Protein AF-A0A7X5L8H4-F1 (afdb_monomer_lite)

pLDDT: mean 72.56, std 26.07, range [23.44, 98.56]

Foldseek 3Di:
DDDDDDDDDDDDDDDPDDDDDDDDPVPDDDPPDPPDDDKPWAKPPFDAPAEAAQQDADWTFIKTFIPFFWQKKKKFKAAPVLPHTPFIDMDGPRHRMDTRGVDPGRVRPGPNNDDWHKIWIWMWIAGPVRDIDTHGTHIYTHDYPDPDDWPKAKAWPPDAAAAEALAQKGKTKMKMAIPFAWAWKWKWKAAPVQPHTDDIDIFGWDDDPRMTMGIDTDGHDDWAKMKIWMWIAGPVRDIDTHDMHIYTYDNDAKDWAPWDWDDDPNKIKTKIFIDDDHFGWDFKKKWKAFPVGDIDIFGWDDDPRMTMTIDDDPPPHDQWGWMKMKMWIAGSNGHIDIDIDGRDTHDDPPPDDDDDDDDQADKDKDFDDDDDDDDDPDDDDDDDPPGGFIWTWHRHDPPDPDTDTDTDDPDPDDDDPDKDKDKDWDDPDDFDWDFDDDDDDDDTDTDGDDDDIDTDIDTDDDDDD

Secondary structure (DSSP, 8-state):
-------PPPP-------PPP---GGG--------PPPP--EEES-----EEETT-------EEEEEEEEEEEEEEEE-TTS-SEEEEEEE---EEEEE-TTSHHHHH--GGGPPSEEEEEEEEEEETTS-EEEEEEEEEEEEPPPPPPP--EEEEEESPTTEEESSSEEEEEEEEE-SSPEEEEEEEEE-TTS-SEEEEEEEEPEEETTEEEEEEEEE--SSEEEEEEEEEEETTS-EEEEEEEEEEE--PPPEEEEEEEEEETTEEEEEEEEE-SSS-EEEEEEEEEETT--EEEEE-EEETTEEEEEE---BTB-SSEEEEEEEEEEETT--EEEEEEEEEEE----SS-------TT-EEEEEE----PPP-TTS-------S-EEEEEE--STT----EEEE--SSS-----SPPPEEEEE--S-PPPEE----SSS---EEPPPPPPEEEEE-------

Sequence (465 aa):
MPTGSASVIPPLAYHSGSVTYTFDKSKVTVGTGSSGAASALQIKGQSSPGNLNVGSRWTCKGTISSNYTITHVGGYILQSDNSTIVQSKTVNPNATSYSLENGVIDRALLFNTLPAGTYYYKITAHDASGKRLTLIDDKFTVTAPVPNPCNFSGQITAPADWAAFQTSTVKITATATDSYAINNFIIKLYNSDGITLLKTETAAANKSGDAYLCNYDLNLSEQKTYTVAVSAICANGREHFIDSRHFMYDATPPVISNLNVYEEGGDFYCTANVSDSVTGVVNAAMVIRDEGGIEKNFDCKIVSDTVMCIWSDINGLWTSGKYVITLYVQDKAGNIGYAALQDIVLSEVSSSPKRVDIVVGEEKEVNITINTLFKTEGKNQTQKTDKGMKAIIKGTQPGCNKFSFEWTAKNNAFATDHNYDIYVYTVPQSPKITKLFDKMEGYDVITYEPVEAVKNLVSMGKNLC

Structure (mmCIF, N/CA/C/O backbone):
data_AF-A0A7X5L8H4-F1
#
_entry.id   AF-A0A7X5L8H4-F1
#
loop_
_atom_site.group_PDB
_atom_site.id
_atom_site.type_symbol
_atom_site.label_atom_id
_atom_site.label_alt_id
_atom_site.label_comp_id
_atom_site.label_asym_id
_atom_site.label_entity_id
_atom_site.label_seq_id
_atom_site.pdbx_PDB_ins_code
_atom_site.Cartn_x
_atom_site.Cartn_y
_atom_site.Cartn_z
_atom_site.occupancy
_atom_site.B_iso_or_equiv
_atom_site.auth_seq_id
_atom_site.auth_comp_id
_atom_site.auth_asym_id
_atom_site.auth_atom_id
_atom_site.pdbx_PDB_model_num
ATOM 1 N N . MET A 1 1 ? 113.885 -10.670 -45.457 1.00 45.53 1 MET A N 1
ATOM 2 C CA . MET A 1 1 ? 114.348 -9.413 -44.813 1.00 45.53 1 MET A CA 1
ATOM 3 C C . MET A 1 1 ? 114.584 -8.400 -45.929 1.00 45.53 1 MET A C 1
ATOM 5 O O . MET A 1 1 ? 115.045 -8.890 -46.956 1.00 45.53 1 MET A O 1
ATOM 9 N N . PRO A 1 2 ? 114.291 -7.083 -45.822 1.00 39.91 2 PRO A N 1
ATOM 10 C CA . PRO A 1 2 ? 114.159 -6.210 -44.630 1.00 39.91 2 PRO A CA 1
ATOM 11 C C . PRO A 1 2 ? 112.743 -5.570 -44.498 1.00 39.91 2 PRO A C 1
ATOM 13 O O . PRO A 1 2 ? 112.005 -5.526 -45.471 1.00 39.91 2 PRO A O 1
ATOM 16 N N . THR A 1 3 ? 112.184 -5.320 -43.304 1.00 40.38 3 THR A N 1
ATOM 17 C CA . THR A 1 3 ? 112.300 -4.142 -42.398 1.00 40.38 3 THR A CA 1
ATOM 18 C C . THR A 1 3 ? 111.867 -2.792 -42.985 1.00 40.38 3 THR A C 1
ATOM 20 O O . THR A 1 3 ? 112.508 -2.309 -43.912 1.00 40.38 3 THR A O 1
ATOM 23 N N . GLY A 1 4 ? 110.901 -2.117 -42.342 1.00 31.52 4 GLY A N 1
ATOM 24 C CA . GLY A 1 4 ? 110.845 -0.649 -42.383 1.00 31.52 4 GLY A CA 1
ATOM 25 C C . GLY A 1 4 ? 109.477 0.017 -42.220 1.00 31.52 4 GLY A C 1
ATOM 26 O O . GLY A 1 4 ? 108.805 0.272 -43.207 1.00 31.52 4 GLY A O 1
ATOM 27 N N . SER A 1 5 ? 109.189 0.414 -40.977 1.00 35.69 5 SER A N 1
ATOM 28 C CA . SER A 1 5 ? 108.608 1.718 -40.604 1.00 35.69 5 SER A CA 1
ATOM 29 C C . SER A 1 5 ? 107.097 1.950 -40.741 1.00 35.69 5 SER A C 1
ATOM 31 O O . SER A 1 5 ? 106.566 2.286 -41.796 1.00 35.69 5 SER A O 1
ATOM 33 N N . ALA A 1 6 ? 106.428 1.906 -39.585 1.00 42.59 6 ALA A N 1
ATOM 34 C CA . ALA A 1 6 ? 105.169 2.596 -39.344 1.00 42.59 6 ALA A CA 1
ATOM 35 C C . ALA A 1 6 ? 105.368 4.116 -39.477 1.00 42.59 6 ALA A C 1
ATOM 37 O O . ALA A 1 6 ? 106.278 4.668 -38.858 1.00 42.59 6 ALA A O 1
ATOM 38 N N . SER A 1 7 ? 104.496 4.783 -40.238 1.00 36.75 7 SER A N 1
ATOM 39 C CA . SER A 1 7 ? 104.393 6.243 -40.244 1.00 36.75 7 SER A CA 1
ATOM 40 C C . SER A 1 7 ? 102.998 6.668 -39.806 1.00 36.75 7 SER A C 1
ATOM 42 O O . SER A 1 7 ? 101.981 6.309 -40.395 1.00 36.75 7 SER A O 1
ATOM 44 N N . VAL A 1 8 ? 103.017 7.405 -38.705 1.00 39.06 8 VAL A N 1
ATOM 45 C CA . VAL A 1 8 ? 101.926 8.021 -37.960 1.00 39.06 8 VAL A CA 1
ATOM 46 C C . VAL A 1 8 ? 101.127 8.975 -38.856 1.00 39.06 8 VAL A C 1
ATOM 48 O O . VAL A 1 8 ? 101.707 9.776 -39.586 1.00 39.06 8 VAL A O 1
ATOM 51 N N . ILE A 1 9 ? 99.796 8.909 -38.777 1.00 41.97 9 ILE A N 1
ATOM 52 C CA . ILE A 1 9 ? 98.885 9.895 -39.373 1.00 41.97 9 ILE A CA 1
ATOM 53 C C . ILE A 1 9 ? 99.031 11.213 -38.586 1.00 41.97 9 ILE A C 1
ATOM 55 O O . ILE A 1 9 ? 98.788 11.201 -37.377 1.00 41.97 9 ILE A O 1
ATOM 59 N N . PRO A 1 10 ? 99.403 12.349 -39.207 1.00 43.97 10 PRO A N 1
ATOM 60 C CA . PRO A 1 10 ? 99.327 13.645 -38.541 1.00 43.97 10 PRO A CA 1
ATOM 61 C C . PRO A 1 10 ? 97.860 14.106 -38.430 1.00 43.97 10 PRO A C 1
ATOM 63 O O . PRO A 1 10 ? 97.048 13.790 -39.304 1.00 43.97 10 PRO A O 1
ATOM 66 N N . PRO A 1 11 ? 97.488 14.866 -37.384 1.00 41.41 11 PRO A N 1
ATOM 67 C CA . PRO A 1 11 ? 96.122 15.345 -37.220 1.00 41.41 11 PRO A CA 1
ATOM 68 C C . PRO A 1 11 ? 95.817 16.402 -38.290 1.00 41.41 11 PRO A C 1
ATOM 70 O O . PRO A 1 11 ? 96.501 17.423 -38.381 1.00 41.41 11 PRO A O 1
ATOM 73 N N . LEU A 1 12 ? 94.787 16.169 -39.107 1.00 38.75 12 LEU A N 1
ATOM 74 C CA . LEU A 1 12 ? 94.297 17.174 -40.049 1.00 38.75 12 LEU A CA 1
ATOM 75 C C . LEU A 1 12 ? 93.581 18.284 -39.275 1.00 38.75 12 LEU A C 1
ATOM 77 O O . LEU A 1 12 ? 92.508 18.092 -38.705 1.00 38.75 12 LEU A O 1
ATOM 81 N N . ALA A 1 13 ? 94.228 19.447 -39.262 1.00 43.62 13 ALA A N 1
ATOM 82 C CA . ALA A 1 13 ? 93.718 20.697 -38.734 1.00 43.62 13 ALA A CA 1
ATOM 83 C C . ALA A 1 13 ? 92.408 21.097 -39.428 1.00 43.62 13 ALA A C 1
ATOM 85 O O . ALA A 1 13 ? 92.329 21.169 -40.658 1.00 43.62 13 ALA A O 1
ATOM 86 N N . TYR A 1 14 ? 91.398 21.406 -38.617 1.00 37.22 14 TYR A N 1
ATOM 87 C CA . TYR A 1 14 ? 90.122 21.967 -39.045 1.00 37.22 14 TYR A CA 1
ATOM 88 C C . TYR A 1 14 ? 90.365 23.299 -39.775 1.00 37.22 14 TYR A C 1
ATOM 90 O O . TYR A 1 14 ? 90.720 24.296 -39.151 1.00 37.22 14 TYR A O 1
ATOM 98 N N . HIS A 1 15 ? 90.179 23.321 -41.095 1.00 45.06 15 HIS A N 1
ATOM 99 C CA . HIS A 1 15 ? 90.071 24.557 -41.866 1.00 45.06 15 HIS A CA 1
ATOM 100 C C . HIS A 1 15 ? 88.593 24.783 -42.182 1.00 45.06 15 HIS A C 1
ATOM 102 O O . HIS A 1 15 ? 88.003 24.077 -42.999 1.00 45.06 15 HIS A O 1
ATOM 108 N N . SER A 1 16 ? 87.981 25.766 -41.522 1.00 48.59 16 SER A N 1
ATOM 109 C CA . SER A 1 16 ? 86.647 26.256 -41.863 1.00 48.59 16 SER A CA 1
ATOM 110 C C . SER A 1 16 ? 86.729 27.111 -43.131 1.00 48.59 16 SER A C 1
ATOM 112 O O . SER A 1 16 ? 86.890 28.329 -43.068 1.00 48.59 16 SER A O 1
ATOM 114 N N . GLY A 1 17 ? 86.652 26.467 -44.292 1.00 45.56 17 GLY A N 1
ATOM 115 C CA . GLY A 1 17 ? 86.454 27.123 -45.582 1.00 45.56 17 GLY A CA 1
ATOM 116 C C . GLY A 1 17 ? 85.122 26.685 -46.182 1.00 45.56 17 GLY A C 1
ATOM 117 O O . GLY A 1 17 ? 84.910 25.498 -46.410 1.00 45.56 17 GLY A O 1
ATOM 118 N N . SER A 1 18 ? 84.212 27.629 -46.421 1.00 40.19 18 SER A N 1
ATOM 119 C CA . SER A 1 18 ? 82.953 27.370 -47.126 1.00 40.19 18 SER A CA 1
ATOM 120 C C . SER A 1 18 ? 83.240 27.082 -48.604 1.00 40.19 18 SER A C 1
ATOM 122 O O . SER A 1 18 ? 83.703 27.963 -49.328 1.00 40.19 18 SER A O 1
ATOM 124 N N . VAL A 1 19 ? 82.980 25.855 -49.062 1.00 46.59 19 VAL A N 1
ATOM 125 C CA . VAL A 1 19 ? 82.976 25.508 -50.490 1.00 46.59 19 VAL A CA 1
ATOM 126 C C . VAL A 1 19 ? 81.581 25.797 -51.035 1.00 46.59 19 VAL A C 1
ATOM 128 O O . VAL A 1 19 ? 80.604 25.176 -50.621 1.00 46.59 19 VAL A O 1
ATOM 131 N N . THR A 1 20 ? 81.477 26.743 -51.969 1.00 46.44 20 THR A N 1
ATOM 132 C CA . THR A 1 20 ? 80.219 27.031 -52.672 1.00 46.44 20 THR A CA 1
ATOM 133 C C . THR A 1 20 ? 80.146 26.177 -53.935 1.00 46.44 20 THR A C 1
ATOM 135 O O . THR A 1 20 ? 80.975 26.327 -54.829 1.00 46.44 20 THR A O 1
ATOM 138 N N . TYR A 1 21 ? 79.153 25.289 -54.024 1.00 49.22 21 TYR A N 1
ATOM 139 C CA . TYR A 1 21 ? 78.812 24.586 -55.262 1.00 49.22 21 TYR A CA 1
ATOM 140 C C . TYR A 1 21 ? 77.789 25.416 -56.042 1.00 49.22 21 TYR A C 1
ATOM 142 O O . TYR A 1 21 ? 76.665 25.614 -55.580 1.00 49.22 21 TYR A O 1
ATOM 150 N N . THR A 1 22 ? 78.152 25.893 -57.231 1.00 51.47 22 THR A N 1
ATOM 151 C CA . THR A 1 22 ? 77.214 26.595 -58.116 1.00 51.47 22 THR A CA 1
ATOM 152 C C . THR A 1 22 ? 76.459 25.571 -58.962 1.00 51.47 22 THR A C 1
ATOM 154 O O . THR A 1 22 ? 77.054 24.856 -59.765 1.00 51.47 22 THR A O 1
ATOM 157 N N . PHE A 1 23 ? 75.142 25.481 -58.774 1.00 55.62 23 PHE A N 1
ATOM 158 C CA . PHE A 1 23 ? 74.276 24.571 -59.524 1.00 55.62 23 PHE A CA 1
ATOM 159 C C . PHE A 1 23 ? 73.884 25.212 -60.865 1.00 55.62 23 PHE A C 1
ATOM 161 O O . PHE A 1 23 ? 73.157 26.207 -60.891 1.00 55.62 23 PHE A O 1
ATOM 168 N N . ASP A 1 24 ? 74.353 24.657 -61.983 1.00 66.44 24 ASP A N 1
ATOM 169 C CA . ASP A 1 24 ? 73.943 25.101 -63.318 1.00 66.44 24 ASP A CA 1
ATOM 170 C C . ASP A 1 24 ? 72.567 24.512 -63.669 1.00 66.44 24 ASP A C 1
ATOM 172 O O . ASP A 1 24 ? 72.444 23.381 -64.149 1.00 66.44 24 ASP A O 1
ATOM 176 N N . LYS A 1 25 ? 71.507 25.292 -63.423 1.00 58.47 25 LYS A N 1
ATOM 177 C CA . LYS A 1 25 ? 70.121 24.923 -63.760 1.00 58.47 25 LYS A CA 1
ATOM 178 C C . LYS A 1 25 ? 69.912 24.633 -65.252 1.00 58.47 25 LYS A C 1
ATOM 180 O O . LYS A 1 25 ? 68.946 23.951 -65.576 1.00 58.47 25 LYS A O 1
ATOM 185 N N . SER A 1 26 ? 70.784 25.109 -66.148 1.00 54.47 26 SER A N 1
ATOM 186 C CA . SER A 1 26 ? 70.629 24.912 -67.597 1.00 54.47 26 SER A CA 1
ATOM 187 C C . SER A 1 26 ? 71.014 23.506 -68.077 1.00 54.47 26 SER A C 1
ATOM 189 O O . SER A 1 26 ? 70.696 23.136 -69.204 1.00 54.47 26 SER A O 1
ATOM 191 N N . LYS A 1 27 ? 71.644 22.695 -67.214 1.00 56.78 27 LYS A N 1
ATOM 192 C CA . LYS A 1 27 ? 72.066 21.315 -67.522 1.00 56.78 27 LYS A CA 1
ATOM 193 C C . LYS A 1 27 ? 71.201 20.236 -66.871 1.00 56.78 27 LYS A C 1
ATOM 195 O O . LYS A 1 27 ? 71.480 19.049 -67.023 1.00 56.78 27 LYS A O 1
ATOM 200 N N . VAL A 1 28 ? 70.133 20.625 -66.176 1.00 61.38 28 VAL A N 1
ATOM 201 C CA . VAL A 1 28 ? 69.174 19.683 -65.595 1.00 61.38 28 VAL A CA 1
ATOM 202 C C . VAL A 1 28 ? 68.072 19.411 -66.611 1.00 61.38 28 VAL A C 1
ATOM 204 O O . VAL A 1 28 ? 67.140 20.196 -66.758 1.00 61.38 28 VAL A O 1
ATOM 207 N N . THR A 1 29 ? 68.151 18.272 -67.295 1.00 52.47 29 THR A N 1
ATOM 208 C CA . THR A 1 29 ? 66.990 17.726 -68.009 1.00 52.47 29 THR A CA 1
ATOM 209 C C . THR A 1 29 ? 66.248 16.802 -67.049 1.00 52.47 29 THR A C 1
ATOM 211 O O . THR A 1 29 ? 66.656 15.663 -66.837 1.00 52.47 29 THR A O 1
ATOM 214 N N . VAL A 1 30 ? 65.173 17.296 -66.429 1.00 62.00 30 VAL A N 1
ATOM 215 C CA . VAL A 1 30 ? 64.204 16.423 -65.753 1.00 62.00 30 VAL A CA 1
ATOM 216 C C . VAL A 1 30 ? 63.349 15.814 -66.855 1.00 62.00 30 VAL A C 1
ATOM 218 O O . VAL A 1 30 ? 62.618 16.537 -67.529 1.00 62.00 30 VAL A O 1
ATOM 221 N N . GLY A 1 31 ? 63.460 14.504 -67.079 1.00 49.16 31 GLY A N 1
ATOM 222 C CA . GLY A 1 31 ? 62.537 13.807 -67.967 1.00 49.16 31 GLY A CA 1
ATOM 223 C C . GLY A 1 31 ? 61.113 14.022 -67.461 1.00 49.16 31 GLY A C 1
ATOM 224 O O . GLY A 1 31 ? 60.757 13.528 -66.391 1.00 49.16 31 GLY A O 1
ATOM 225 N N . THR A 1 32 ? 60.304 14.784 -68.193 1.00 46.50 32 THR A N 1
ATOM 226 C CA . THR A 1 32 ? 58.870 14.898 -67.937 1.00 46.50 32 THR A CA 1
ATOM 227 C C . THR A 1 32 ? 58.229 13.573 -68.326 1.00 46.50 32 THR A C 1
ATOM 229 O O . THR A 1 32 ? 57.808 13.358 -69.461 1.00 46.50 32 THR A O 1
ATOM 232 N N . GLY A 1 33 ? 58.196 12.641 -67.370 1.00 49.50 33 GLY A N 1
ATOM 233 C CA . GLY A 1 33 ? 57.325 11.477 -67.451 1.00 49.50 33 GLY A CA 1
ATOM 234 C C . GLY A 1 33 ? 55.915 11.953 -67.796 1.00 49.50 33 GLY A C 1
ATOM 235 O O . GLY A 1 33 ? 55.444 12.938 -67.228 1.00 49.50 33 GLY A O 1
ATOM 236 N N . SER A 1 34 ? 55.303 11.299 -68.786 1.00 44.06 34 SER A N 1
ATOM 237 C CA . SER A 1 34 ? 53.957 11.573 -69.294 1.00 44.06 34 SER A CA 1
ATOM 238 C C . SER A 1 34 ? 53.021 12.033 -68.171 1.00 44.06 34 SER A C 1
ATOM 240 O O . SER A 1 34 ? 52.762 11.288 -67.226 1.00 44.06 34 SER A O 1
ATOM 242 N N . SER A 1 35 ? 52.556 13.283 -68.250 1.00 49.75 35 SER A N 1
ATOM 243 C CA . SER A 1 35 ? 51.547 13.821 -67.340 1.00 49.75 35 SER A CA 1
ATOM 244 C C . SER A 1 35 ? 50.255 13.035 -67.555 1.00 49.75 35 SER A C 1
ATOM 246 O O . SER A 1 35 ? 49.458 13.386 -68.425 1.00 49.75 35 SER A O 1
ATOM 248 N N . GLY A 1 36 ? 50.044 11.970 -66.780 1.00 61.66 36 GLY A N 1
ATOM 249 C CA . GLY A 1 36 ? 48.744 11.312 -66.697 1.00 61.66 36 GLY A CA 1
ATOM 250 C C . GLY A 1 36 ? 47.652 12.343 -66.397 1.00 61.66 36 GLY A C 1
ATOM 251 O O . GLY A 1 36 ? 47.900 13.344 -65.719 1.00 61.66 36 GLY A O 1
ATOM 252 N N . ALA A 1 37 ? 46.446 12.136 -66.931 1.00 77.12 37 ALA A N 1
ATOM 253 C CA . ALA A 1 37 ? 45.310 13.018 -66.660 1.00 77.12 37 ALA A CA 1
ATOM 254 C C . ALA A 1 37 ? 45.096 13.176 -65.142 1.00 77.12 37 ALA A C 1
ATOM 256 O O . ALA A 1 37 ? 45.339 12.239 -64.384 1.00 77.12 37 ALA A O 1
ATOM 257 N N . ALA A 1 38 ? 44.623 14.331 -64.671 1.00 86.69 38 ALA A N 1
ATOM 258 C CA . ALA A 1 38 ? 44.297 14.488 -63.253 1.00 86.69 38 ALA A CA 1
ATOM 259 C C . ALA A 1 38 ? 43.247 13.442 -62.813 1.00 86.69 38 ALA A C 1
ATOM 261 O O . ALA A 1 38 ? 42.346 13.098 -63.584 1.00 86.69 38 ALA A O 1
ATOM 262 N N . SER A 1 39 ? 43.370 12.921 -61.588 1.00 94.88 39 SER A N 1
ATOM 263 C CA . SER A 1 39 ? 42.389 11.976 -61.036 1.00 94.88 39 SER A CA 1
ATOM 264 C C . SER A 1 39 ? 41.021 12.643 -60.861 1.00 94.88 39 SER A C 1
ATOM 266 O O . SER A 1 39 ? 40.916 13.749 -60.331 1.00 94.88 39 SER A O 1
ATOM 268 N N . ALA A 1 40 ? 39.977 11.933 -61.281 1.00 96.19 40 ALA A N 1
ATOM 269 C CA . ALA A 1 40 ? 38.570 12.294 -61.150 1.00 96.19 40 ALA A CA 1
ATOM 270 C C . ALA A 1 40 ? 37.858 11.483 -60.046 1.00 96.19 40 ALA A C 1
ATOM 272 O O . ALA A 1 40 ? 36.639 11.293 -60.113 1.00 96.19 40 ALA A O 1
ATOM 273 N N . LEU A 1 41 ? 38.614 10.973 -59.061 1.00 97.81 41 LEU A N 1
ATOM 274 C CA . LEU A 1 41 ? 38.088 10.202 -57.932 1.00 97.81 41 LEU A CA 1
ATOM 275 C C . LEU A 1 41 ? 37.040 11.006 -57.151 1.00 97.81 41 LEU A C 1
ATOM 277 O O . LEU A 1 41 ? 37.332 12.072 -56.611 1.00 97.81 41 LEU A O 1
ATOM 281 N N . GLN A 1 42 ? 35.822 10.478 -57.079 1.00 97.88 42 GLN A N 1
ATOM 282 C CA . GLN A 1 42 ? 34.672 11.126 -56.446 1.00 97.88 42 GLN A CA 1
ATOM 283 C C . GLN A 1 42 ? 33.637 10.093 -55.983 1.00 97.88 42 GLN A C 1
ATOM 285 O O . GLN A 1 42 ? 33.713 8.923 -56.360 1.00 97.88 42 GLN A O 1
ATOM 290 N N . ILE A 1 43 ? 32.634 10.543 -55.225 1.00 98.12 43 ILE A N 1
ATOM 291 C CA . ILE A 1 43 ? 31.432 9.774 -54.881 1.00 98.12 43 ILE A CA 1
ATOM 292 C C . ILE A 1 43 ? 30.174 10.520 -55.339 1.00 98.12 43 ILE A C 1
ATOM 294 O O . ILE A 1 43 ? 30.131 11.749 -55.292 1.00 98.12 43 ILE A O 1
ATOM 298 N N . LYS A 1 44 ? 29.156 9.782 -55.793 1.00 97.94 44 LYS A N 1
ATOM 299 C CA . LYS A 1 44 ? 27.825 10.320 -56.118 1.00 97.94 44 LYS A CA 1
ATOM 300 C C . LYS A 1 44 ? 26.717 9.444 -55.542 1.00 97.94 44 LYS A C 1
ATOM 302 O O . LYS A 1 44 ? 26.885 8.232 -55.424 1.00 97.94 44 LYS A O 1
ATOM 307 N N . GLY A 1 45 ? 25.567 10.049 -55.241 1.00 96.56 45 GLY A N 1
ATOM 308 C CA . GLY A 1 45 ? 24.382 9.339 -54.740 1.00 96.56 45 GLY A CA 1
ATOM 309 C C . GLY A 1 45 ? 24.507 8.854 -53.293 1.00 96.56 45 GLY A C 1
ATOM 310 O O . GLY A 1 45 ? 23.796 7.936 -52.893 1.00 96.56 45 GLY A O 1
ATOM 311 N N . GLN A 1 46 ? 25.437 9.423 -52.526 1.00 96.38 46 GLN A N 1
ATOM 312 C CA . GLN A 1 46 ? 25.620 9.103 -51.117 1.00 96.38 46 GLN A CA 1
ATOM 313 C C . GLN A 1 46 ? 24.479 9.640 -50.246 1.00 96.38 46 GLN A C 1
ATOM 315 O O . GLN A 1 46 ? 23.882 10.672 -50.551 1.00 96.38 46 GLN A O 1
ATOM 320 N N . SER A 1 47 ? 24.209 8.948 -49.142 1.00 93.06 47 SER A N 1
ATOM 321 C CA . SER A 1 47 ? 23.260 9.370 -48.109 1.00 93.06 47 SER A CA 1
ATOM 322 C C . SER A 1 47 ? 23.929 9.423 -46.743 1.00 93.06 47 SER A C 1
ATOM 324 O O . SER A 1 47 ? 24.897 8.702 -46.503 1.00 93.06 47 SER A O 1
ATOM 326 N N . SER A 1 48 ? 23.355 10.218 -45.841 1.00 93.81 48 SER A N 1
ATOM 327 C CA . SER A 1 48 ? 23.805 10.342 -44.454 1.00 93.81 48 SER A CA 1
ATOM 328 C C . SER A 1 48 ? 22.935 9.511 -43.498 1.00 93.81 48 SER A C 1
ATOM 330 O O . SER A 1 48 ? 21.724 9.423 -43.736 1.00 93.81 48 SER A O 1
ATOM 332 N N . PRO A 1 49 ? 23.489 8.922 -42.419 1.00 95.25 49 PRO A N 1
ATOM 333 C CA . PRO A 1 49 ? 22.694 8.184 -41.435 1.00 95.25 49 PRO A CA 1
ATOM 334 C C . PRO A 1 49 ? 21.735 9.057 -40.612 1.00 95.25 49 PRO A C 1
ATOM 336 O O . PRO A 1 49 ? 20.680 8.578 -40.203 1.00 95.25 49 PRO A O 1
ATOM 339 N N . GLY A 1 50 ? 22.064 10.333 -40.381 1.00 94.38 50 GLY A N 1
ATOM 340 C CA . GLY A 1 50 ? 21.216 11.261 -39.625 1.00 94.38 50 GLY A CA 1
ATOM 341 C C . GLY A 1 50 ? 21.004 10.840 -38.164 1.00 94.38 50 GLY A C 1
ATOM 342 O O . GLY A 1 50 ? 21.960 10.730 -37.396 1.00 94.38 50 GLY A O 1
ATOM 343 N N . ASN A 1 51 ? 19.747 10.623 -37.775 1.00 95.00 51 ASN A N 1
ATOM 344 C CA . ASN A 1 51 ? 19.379 10.180 -36.430 1.00 95.00 51 ASN A CA 1
ATOM 345 C C . ASN A 1 51 ? 18.786 8.773 -36.508 1.00 95.00 51 ASN A C 1
ATOM 347 O O . ASN A 1 51 ? 17.774 8.557 -37.175 1.00 95.00 51 ASN A O 1
ATOM 351 N N . LEU A 1 52 ? 19.409 7.829 -35.811 1.00 95.81 52 LEU A N 1
ATOM 352 C CA . LEU A 1 52 ? 18.992 6.433 -35.738 1.00 95.81 52 LEU A CA 1
ATOM 353 C C . LEU A 1 52 ? 18.526 6.106 -34.321 1.00 95.81 52 LEU A C 1
ATOM 355 O O . LEU A 1 52 ? 19.097 6.594 -33.355 1.00 95.81 52 LEU A O 1
ATOM 359 N N . ASN A 1 53 ? 17.545 5.220 -34.170 1.00 92.94 53 ASN A N 1
ATOM 360 C CA . ASN A 1 53 ? 17.262 4.619 -32.864 1.00 92.94 53 ASN A CA 1
ATOM 361 C C . ASN A 1 53 ? 18.181 3.412 -32.642 1.00 92.94 53 ASN A C 1
ATOM 363 O O . ASN A 1 53 ? 18.512 2.718 -33.609 1.00 92.94 53 ASN A O 1
ATOM 367 N N . VAL A 1 54 ? 18.550 3.116 -31.391 1.00 92.81 54 VAL A N 1
ATOM 368 C CA . VAL A 1 54 ? 19.265 1.868 -31.046 1.00 92.81 54 VAL A CA 1
ATOM 369 C C . VAL A 1 54 ? 18.564 0.667 -31.698 1.00 92.81 54 VAL A C 1
ATOM 371 O O . VAL A 1 54 ? 17.341 0.549 -31.644 1.00 92.81 54 VAL A O 1
ATOM 374 N N . GLY A 1 55 ? 19.333 -0.212 -32.346 1.00 92.00 55 GLY A N 1
ATOM 375 C CA . GLY A 1 55 ? 18.798 -1.370 -33.072 1.00 92.00 55 GLY A CA 1
ATOM 376 C C . GLY A 1 55 ? 18.395 -1.106 -34.529 1.00 92.00 55 GLY A C 1
ATOM 377 O O . GLY A 1 55 ? 18.107 -2.057 -35.256 1.00 92.00 55 GLY A O 1
ATOM 378 N N . SER A 1 56 ? 18.402 0.147 -34.995 1.00 93.94 56 SER A N 1
ATOM 379 C CA . SER A 1 56 ? 18.032 0.480 -36.379 1.00 93.94 56 SER A CA 1
ATOM 380 C C . SER A 1 56 ? 19.111 0.057 -37.372 1.00 93.94 56 SER A C 1
ATOM 382 O O . SER A 1 56 ? 20.297 0.310 -37.171 1.00 93.94 56 SER A O 1
ATOM 384 N N . ARG A 1 57 ? 18.697 -0.551 -38.486 1.00 94.69 57 ARG A N 1
ATOM 385 C CA . ARG A 1 57 ? 19.577 -0.789 -39.636 1.00 94.69 57 ARG A CA 1
ATOM 386 C C . ARG A 1 57 ? 19.669 0.473 -40.485 1.00 94.69 57 ARG A C 1
ATOM 388 O O . ARG A 1 57 ? 18.693 1.206 -40.613 1.00 94.69 57 ARG A O 1
ATOM 395 N N . TRP A 1 58 ? 20.819 0.676 -41.109 1.00 97.19 58 TRP A N 1
ATOM 396 C CA . TRP A 1 58 ? 21.014 1.708 -42.116 1.00 97.19 58 TRP A CA 1
ATOM 397 C C . TRP A 1 58 ? 21.926 1.173 -43.216 1.00 97.19 58 TRP A C 1
ATOM 399 O O . TRP A 1 58 ? 22.788 0.341 -42.939 1.00 97.19 58 TRP A O 1
ATOM 409 N N . THR A 1 59 ? 21.704 1.630 -44.446 1.00 96.69 59 THR A N 1
ATOM 410 C CA . THR A 1 59 ? 22.419 1.164 -45.638 1.00 96.69 59 THR A CA 1
ATOM 411 C C . THR A 1 59 ? 23.350 2.255 -46.149 1.00 96.69 59 THR A C 1
ATOM 413 O O . THR A 1 59 ? 22.904 3.357 -46.470 1.00 96.69 59 THR A O 1
ATOM 416 N N . CYS A 1 60 ? 24.631 1.928 -46.285 1.00 96.56 60 CYS A N 1
ATOM 417 C CA . CYS A 1 60 ? 25.648 2.772 -46.895 1.00 96.56 60 CYS A CA 1
ATOM 418 C C . CYS A 1 60 ? 25.348 2.962 -48.387 1.00 96.56 60 CYS A C 1
ATOM 420 O O . CYS A 1 60 ? 25.520 2.034 -49.172 1.00 96.56 60 CYS A O 1
ATOM 422 N N . LYS A 1 61 ? 24.941 4.166 -48.806 1.00 96.25 61 LYS A N 1
ATOM 423 C CA . LYS A 1 61 ? 24.689 4.482 -50.224 1.00 96.25 61 LYS A CA 1
ATOM 424 C C . LYS A 1 61 ? 25.804 5.304 -50.850 1.00 96.25 61 LYS A C 1
ATOM 426 O O . LYS A 1 61 ? 26.521 6.032 -50.165 1.00 96.25 61 LYS A O 1
ATOM 431 N N . GLY A 1 62 ? 25.903 5.205 -52.171 1.00 97.12 62 GLY A N 1
ATOM 432 C CA . GLY A 1 62 ? 26.816 5.976 -53.008 1.00 97.12 62 GLY A CA 1
ATOM 433 C C . GLY A 1 62 ? 27.647 5.096 -53.938 1.00 97.12 62 GLY A C 1
ATOM 434 O O . GLY A 1 62 ? 27.941 3.942 -53.634 1.00 97.12 62 GLY A O 1
ATOM 435 N N . THR A 1 63 ? 28.025 5.653 -55.085 1.00 98.12 63 THR A N 1
ATOM 436 C CA . THR A 1 63 ? 28.939 5.028 -56.049 1.00 98.12 63 THR A CA 1
ATOM 437 C C . THR A 1 63 ? 30.212 5.853 -56.140 1.00 98.12 63 THR A C 1
ATOM 439 O O . THR A 1 63 ? 30.168 7.038 -56.473 1.00 98.12 63 THR A O 1
ATOM 442 N N . ILE A 1 64 ? 31.340 5.220 -55.831 1.00 98.56 64 ILE A N 1
ATOM 443 C CA . ILE A 1 64 ? 32.680 5.787 -55.969 1.00 98.56 64 ILE A CA 1
ATOM 444 C C . ILE A 1 64 ? 33.148 5.535 -57.399 1.00 98.56 64 ILE A C 1
ATOM 446 O O . ILE A 1 64 ? 33.068 4.405 -57.869 1.00 98.56 64 ILE A O 1
ATOM 450 N N . SER A 1 65 ? 33.653 6.558 -58.082 1.00 98.06 65 SER A N 1
ATOM 451 C CA . SER A 1 65 ? 34.135 6.456 -59.466 1.00 98.06 65 SER A CA 1
ATOM 452 C C . SER A 1 65 ? 35.441 7.220 -59.659 1.00 98.06 65 SER A C 1
ATOM 454 O O . SER A 1 65 ? 35.596 8.291 -59.074 1.00 98.06 65 SER A O 1
ATOM 456 N N . SER A 1 66 ? 36.340 6.719 -60.508 1.00 97.88 66 SER A N 1
ATOM 457 C CA . SER A 1 66 ? 37.560 7.417 -60.945 1.00 97.88 66 SER A CA 1
ATOM 458 C C . SER A 1 66 ? 37.880 7.099 -62.412 1.00 97.88 66 SER A C 1
ATOM 460 O O . SER A 1 66 ? 37.431 6.094 -62.958 1.00 97.88 66 SER A O 1
ATOM 462 N N . ASN A 1 67 ? 38.669 7.960 -63.057 1.00 96.56 67 ASN A N 1
ATOM 463 C CA . ASN A 1 67 ? 39.305 7.683 -64.351 1.00 96.56 67 ASN A CA 1
ATOM 464 C C . ASN A 1 67 ? 40.552 6.783 -64.225 1.00 96.56 67 ASN A C 1
ATOM 466 O O . ASN A 1 67 ? 41.067 6.322 -65.240 1.00 96.56 67 ASN A O 1
ATOM 470 N N . TYR A 1 68 ? 41.011 6.508 -63.000 1.00 97.00 68 TYR A N 1
ATOM 471 C CA . TYR A 1 68 ? 42.021 5.498 -62.676 1.00 97.00 68 TYR A CA 1
ATOM 472 C C . TYR A 1 68 ? 41.392 4.320 -61.924 1.00 97.00 68 TYR A C 1
ATOM 474 O O . TYR A 1 68 ? 40.319 4.436 -61.333 1.00 97.00 68 TYR A O 1
ATOM 482 N N . THR A 1 69 ? 42.077 3.177 -61.899 1.00 97.75 69 THR A N 1
ATOM 483 C CA . THR A 1 69 ? 41.657 2.016 -61.103 1.00 97.75 69 THR A CA 1
ATOM 484 C C . THR A 1 69 ? 41.618 2.364 -59.615 1.00 97.75 69 THR A C 1
ATOM 486 O O . THR A 1 69 ? 42.629 2.783 -59.055 1.00 97.75 69 THR A O 1
ATOM 489 N N . ILE A 1 70 ? 40.477 2.152 -58.959 1.00 98.31 70 ILE A N 1
ATOM 490 C CA . ILE A 1 70 ? 40.305 2.276 -57.509 1.00 98.31 70 ILE A CA 1
ATOM 491 C C . ILE A 1 70 ? 40.947 1.050 -56.858 1.00 98.31 70 ILE A C 1
ATOM 493 O O . ILE A 1 70 ? 40.477 -0.081 -57.011 1.00 98.31 70 ILE A O 1
ATOM 497 N N . THR A 1 71 ? 42.041 1.275 -56.140 1.00 97.81 71 THR A N 1
ATOM 498 C CA . THR A 1 71 ? 42.850 0.214 -55.525 1.00 97.81 71 THR A CA 1
ATOM 499 C C . THR A 1 71 ? 42.470 -0.031 -54.074 1.00 97.81 71 THR A C 1
ATOM 501 O O . THR A 1 71 ? 42.789 -1.089 -53.541 1.00 97.81 71 THR A O 1
ATOM 504 N N . HIS A 1 72 ? 41.767 0.912 -53.441 1.00 98.12 72 HIS A N 1
ATOM 505 C CA . HIS A 1 72 ? 41.369 0.813 -52.045 1.00 98.12 72 HIS A CA 1
ATOM 506 C C . HIS A 1 72 ? 40.086 1.594 -51.766 1.00 98.12 72 HIS A C 1
ATOM 508 O O . HIS A 1 72 ? 39.958 2.740 -52.194 1.00 98.12 72 HIS A O 1
ATOM 514 N N . VAL A 1 73 ? 39.180 1.005 -50.988 1.00 98.56 73 VAL A N 1
ATOM 515 C CA . VAL A 1 73 ? 38.057 1.703 -50.352 1.00 98.56 73 VAL A CA 1
ATOM 516 C C . VAL A 1 73 ? 37.974 1.260 -48.898 1.00 98.56 73 VAL A C 1
ATOM 518 O O . VAL A 1 73 ? 37.928 0.061 -48.618 1.00 98.56 73 VAL A O 1
ATOM 521 N N . GLY A 1 74 ? 37.947 2.222 -47.981 1.00 98.12 74 GLY A N 1
ATOM 522 C CA . GLY A 1 74 ? 37.759 2.001 -46.553 1.00 98.12 74 GLY A CA 1
ATOM 523 C C . GLY A 1 74 ? 36.452 2.617 -46.076 1.00 98.12 74 GLY A C 1
ATOM 524 O O . GLY A 1 74 ? 36.123 3.739 -46.452 1.00 98.12 74 GLY A O 1
ATOM 525 N N . GLY A 1 75 ? 35.711 1.890 -45.246 1.00 98.25 75 GLY A N 1
ATOM 526 C CA . GLY A 1 75 ? 34.553 2.404 -44.531 1.00 98.25 75 GLY A CA 1
ATOM 527 C C . GLY A 1 75 ? 34.698 2.227 -43.034 1.00 98.25 75 GLY A C 1
ATOM 528 O O . GLY A 1 75 ? 35.189 1.197 -42.572 1.00 98.25 75 GLY A O 1
ATOM 529 N N . TYR A 1 76 ? 34.290 3.251 -42.292 1.00 98.38 76 TYR A N 1
ATOM 530 C CA . TYR A 1 76 ? 34.547 3.372 -40.865 1.00 98.38 76 TYR A CA 1
ATOM 531 C C . TYR A 1 76 ? 33.332 3.950 -40.147 1.00 98.38 76 TYR A C 1
ATOM 533 O O . TYR A 1 76 ? 32.696 4.884 -40.637 1.00 98.38 76 TYR A O 1
ATOM 541 N N . ILE A 1 77 ? 33.067 3.424 -38.955 1.00 98.44 77 ILE A N 1
ATOM 542 C CA . ILE A 1 77 ? 32.261 4.082 -37.931 1.00 98.44 77 ILE A CA 1
ATOM 543 C C . ILE A 1 77 ? 33.231 4.490 -36.830 1.00 98.44 77 ILE A C 1
ATOM 545 O O . ILE A 1 77 ? 33.910 3.631 -36.263 1.00 98.44 77 ILE A O 1
ATOM 549 N N . LEU A 1 78 ? 33.316 5.785 -36.551 1.00 98.19 78 LEU A N 1
ATOM 550 C CA . LEU A 1 78 ? 34.183 6.348 -35.524 1.00 98.19 78 LEU A CA 1
ATOM 551 C C . LEU A 1 78 ? 33.360 6.914 -34.369 1.00 98.19 78 LEU A C 1
ATOM 553 O O . LEU A 1 78 ? 32.195 7.275 -34.539 1.00 98.19 78 LEU A O 1
ATOM 557 N N . GLN A 1 79 ? 33.974 6.988 -33.193 1.00 96.94 79 GLN A N 1
ATOM 558 C CA . GLN A 1 79 ? 33.395 7.594 -32.000 1.00 96.94 79 GLN A CA 1
ATOM 559 C C . GLN A 1 79 ? 33.272 9.121 -32.162 1.00 96.94 79 GLN A C 1
ATOM 561 O O . GLN A 1 79 ? 33.654 9.697 -33.183 1.00 96.94 79 GLN A O 1
ATOM 566 N N . SER A 1 80 ? 32.724 9.805 -31.157 1.00 96.19 80 SER A N 1
ATOM 567 C CA . SER A 1 80 ? 32.414 11.242 -31.208 1.00 96.19 80 SER A CA 1
ATOM 568 C C . SER A 1 80 ? 33.620 12.162 -31.437 1.00 96.19 80 SER A C 1
ATOM 570 O O . SER A 1 80 ? 33.432 13.328 -31.773 1.00 96.19 80 SER A O 1
ATOM 572 N N . ASP A 1 81 ? 34.838 11.653 -31.257 1.00 94.62 81 ASP A N 1
ATOM 573 C CA . ASP A 1 81 ? 36.102 12.352 -31.511 1.00 94.62 81 ASP A CA 1
ATOM 574 C C . ASP A 1 81 ? 36.538 12.331 -32.992 1.00 94.62 81 ASP A C 1
ATOM 576 O O . ASP A 1 81 ? 37.552 12.928 -33.342 1.00 94.62 81 ASP A O 1
ATOM 580 N N . ASN A 1 82 ? 35.789 11.639 -33.861 1.00 93.50 82 ASN A N 1
ATOM 581 C CA . ASN A 1 82 ? 36.101 11.419 -35.276 1.00 93.50 82 ASN A CA 1
ATOM 582 C C . ASN A 1 82 ? 37.493 10.794 -35.539 1.00 93.50 82 ASN A C 1
ATOM 584 O O . ASN A 1 82 ? 38.079 10.972 -36.615 1.00 93.50 82 ASN A O 1
ATOM 588 N N . SER A 1 83 ? 38.033 10.048 -34.571 1.00 92.62 83 SER A N 1
ATOM 589 C CA . SER A 1 83 ? 39.352 9.410 -34.674 1.00 92.62 83 SER A CA 1
ATOM 590 C C . SER A 1 83 ? 39.379 7.974 -34.152 1.00 92.62 83 SER A C 1
ATOM 592 O O . SER A 1 83 ? 40.027 7.116 -34.755 1.00 92.62 83 SER A O 1
ATOM 594 N N . THR A 1 84 ? 38.615 7.672 -33.102 1.00 96.50 84 THR A N 1
ATOM 595 C CA . THR A 1 84 ? 38.555 6.333 -32.518 1.00 96.50 84 THR A CA 1
ATOM 596 C C . THR A 1 84 ? 37.654 5.434 -33.359 1.00 96.50 84 THR A C 1
ATOM 598 O O . THR A 1 84 ? 36.457 5.682 -33.482 1.00 96.50 84 THR A O 1
ATOM 601 N N . ILE A 1 85 ? 38.215 4.377 -33.952 1.00 97.25 85 ILE A N 1
ATOM 602 C CA . ILE A 1 85 ? 37.476 3.438 -34.809 1.00 97.25 85 ILE A CA 1
ATOM 603 C C . ILE A 1 85 ? 36.649 2.480 -33.944 1.00 97.25 85 ILE A C 1
ATOM 605 O O . ILE A 1 85 ? 37.198 1.718 -33.154 1.00 97.25 85 ILE A O 1
ATOM 609 N N . VAL A 1 86 ? 35.332 2.475 -34.152 1.00 97.69 86 VAL A N 1
ATOM 610 C CA . VAL A 1 86 ? 34.383 1.534 -33.533 1.00 97.69 86 VAL A CA 1
ATOM 611 C C . VAL A 1 86 ? 34.181 0.315 -34.430 1.00 97.69 86 VAL A C 1
ATOM 613 O O . VAL A 1 86 ? 34.205 -0.820 -33.966 1.00 97.69 86 VAL A O 1
ATOM 616 N N . GLN A 1 87 ? 33.996 0.542 -35.731 1.00 98.19 87 GLN A N 1
ATOM 617 C CA . GLN A 1 87 ? 33.900 -0.510 -36.745 1.00 98.19 87 GLN A CA 1
ATOM 618 C C . GLN A 1 87 ? 34.637 -0.065 -38.007 1.00 98.19 87 GLN A C 1
ATOM 620 O O . GLN A 1 87 ? 34.670 1.125 -38.322 1.00 98.19 87 GLN A O 1
ATOM 625 N N . SER A 1 88 ? 35.215 -1.006 -38.755 1.00 97.88 88 SER A N 1
ATOM 626 C CA . SER A 1 88 ? 35.819 -0.694 -40.051 1.00 97.88 88 SER A CA 1
ATOM 627 C C . SER A 1 88 ? 35.792 -1.868 -41.019 1.00 97.88 88 SER A C 1
ATOM 629 O O . SER A 1 88 ? 35.785 -3.034 -40.618 1.00 97.88 88 SER A O 1
ATOM 631 N N . LYS A 1 89 ? 35.815 -1.555 -42.314 1.00 98.44 89 LYS A N 1
ATOM 632 C CA . LYS A 1 89 ? 36.011 -2.530 -43.381 1.00 98.44 89 LYS A CA 1
ATOM 633 C C . LYS A 1 89 ? 36.751 -1.903 -44.548 1.00 98.44 89 LYS A C 1
ATOM 635 O O . LYS A 1 89 ? 36.428 -0.799 -44.969 1.00 98.44 89 LYS A O 1
ATOM 640 N N . THR A 1 90 ? 37.699 -2.642 -45.110 1.00 97.81 90 THR A N 1
ATOM 641 C CA . THR A 1 90 ? 38.419 -2.249 -46.321 1.00 97.81 90 THR A CA 1
ATOM 642 C C . THR A 1 90 ? 38.221 -3.273 -47.431 1.00 97.81 90 THR A C 1
ATOM 644 O O . THR A 1 90 ? 38.024 -4.466 -47.178 1.00 97.81 90 THR A O 1
ATOM 647 N N . VAL A 1 91 ? 38.256 -2.793 -48.672 1.00 97.88 91 VAL A N 1
ATOM 648 C CA . VAL A 1 91 ? 38.214 -3.601 -49.894 1.00 97.88 91 VAL A CA 1
ATOM 649 C C . VAL A 1 91 ? 39.159 -3.025 -50.942 1.00 97.88 91 VAL A C 1
ATOM 651 O O . VAL A 1 91 ? 39.462 -1.834 -50.921 1.00 97.88 91 VAL A O 1
ATOM 654 N N . ASN A 1 92 ? 39.576 -3.861 -51.890 1.00 97.56 92 ASN A N 1
ATOM 655 C CA . ASN A 1 92 ? 40.397 -3.462 -53.033 1.00 97.56 92 ASN A CA 1
ATOM 656 C C . ASN A 1 92 ? 39.622 -3.798 -54.318 1.00 97.56 92 ASN A C 1
ATOM 658 O O . ASN A 1 92 ? 39.737 -4.922 -54.809 1.00 97.56 92 ASN A O 1
ATOM 662 N N . PRO A 1 93 ? 38.770 -2.886 -54.825 1.00 96.38 93 PRO A N 1
ATOM 663 C CA . PRO A 1 93 ? 37.859 -3.202 -55.926 1.00 96.38 93 PRO A CA 1
ATOM 664 C C . PRO A 1 93 ? 38.571 -3.573 -57.230 1.00 96.38 93 PRO A C 1
ATOM 666 O O . PRO A 1 93 ? 38.034 -4.364 -57.997 1.00 96.38 93 PRO A O 1
ATOM 669 N N . ASN A 1 94 ? 39.759 -3.002 -57.481 1.00 96.31 94 ASN A N 1
ATOM 670 C CA . ASN A 1 94 ? 40.504 -3.149 -58.737 1.00 96.31 94 ASN A CA 1
ATOM 671 C C . ASN A 1 94 ? 39.639 -2.835 -59.973 1.00 96.31 94 ASN A C 1
ATOM 673 O O . ASN A 1 94 ? 39.741 -3.479 -61.014 1.00 96.31 94 ASN A O 1
ATOM 677 N N . ALA A 1 95 ? 38.786 -1.820 -59.838 1.00 97.31 95 ALA A N 1
ATOM 678 C CA . ALA A 1 95 ? 37.838 -1.363 -60.845 1.00 97.31 95 ALA A CA 1
ATOM 679 C C . ALA A 1 95 ? 37.786 0.169 -60.850 1.00 97.31 95 ALA A C 1
ATOM 681 O O . ALA A 1 95 ? 38.223 0.814 -59.902 1.00 97.31 95 ALA A O 1
ATOM 682 N N . THR A 1 96 ? 37.236 0.774 -61.898 1.00 97.62 96 THR A N 1
ATOM 683 C CA . THR A 1 96 ? 37.051 2.237 -61.986 1.00 97.62 96 THR A CA 1
ATOM 684 C C . THR A 1 96 ? 35.783 2.729 -61.281 1.00 97.62 96 THR A C 1
ATOM 686 O O . THR A 1 96 ? 35.558 3.935 -61.186 1.00 97.62 96 THR A O 1
ATOM 689 N N . SER A 1 97 ? 34.957 1.811 -60.768 1.00 97.56 97 SER A N 1
ATOM 690 C CA . SER A 1 97 ? 33.715 2.098 -60.051 1.00 97.56 97 SER A CA 1
ATOM 691 C C . SER A 1 97 ? 33.494 1.106 -58.902 1.00 97.56 97 SER A C 1
ATOM 693 O O . SER A 1 97 ? 33.831 -0.071 -59.030 1.00 97.56 97 SER A O 1
ATOM 695 N N . TYR A 1 98 ? 32.926 1.569 -57.787 1.00 98.06 98 TYR A N 1
ATOM 696 C CA . TYR A 1 98 ? 32.564 0.747 -56.630 1.00 98.06 98 TYR A CA 1
ATOM 697 C C . TYR A 1 98 ? 31.288 1.273 -55.957 1.00 98.06 98 TYR A C 1
ATO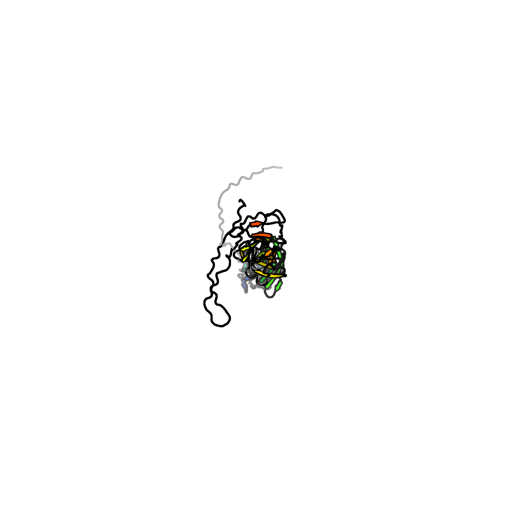M 699 O O . TYR A 1 98 ? 31.243 2.421 -55.514 1.00 98.06 98 TYR A O 1
ATOM 707 N N . SER A 1 99 ? 30.262 0.424 -55.853 1.00 97.75 99 SER A N 1
ATOM 708 C CA . SER A 1 99 ? 29.015 0.745 -55.147 1.00 97.75 99 SER A CA 1
ATOM 709 C C . SER A 1 99 ? 29.110 0.371 -53.669 1.00 97.75 99 SER A C 1
ATOM 711 O O . SER A 1 99 ? 29.537 -0.734 -53.325 1.00 97.75 99 SER A O 1
ATOM 713 N N . LEU A 1 100 ? 28.689 1.287 -52.796 1.00 97.75 100 LEU A N 1
ATOM 714 C CA . LEU A 1 100 ? 28.566 1.032 -51.364 1.00 97.75 100 LEU A CA 1
ATOM 715 C C . LEU A 1 100 ? 27.314 0.213 -51.045 1.00 97.75 100 LEU A C 1
ATOM 717 O O . LEU A 1 100 ? 27.396 -0.688 -50.216 1.00 97.75 100 LEU A O 1
ATOM 721 N N . GLU A 1 101 ? 26.197 0.480 -51.724 1.00 96.69 101 GLU A N 1
ATOM 722 C CA . GLU A 1 101 ? 24.885 -0.093 -51.401 1.00 96.69 101 GLU A CA 1
ATOM 723 C C . GLU A 1 101 ? 24.870 -1.608 -51.593 1.00 96.69 101 GLU A C 1
ATOM 725 O O . GLU A 1 101 ? 25.224 -2.109 -52.663 1.00 96.69 101 GLU A O 1
ATOM 730 N N . ASN A 1 102 ? 24.484 -2.347 -50.544 1.00 93.25 102 ASN A N 1
ATOM 731 C CA . ASN A 1 102 ? 24.575 -3.806 -50.486 1.00 93.25 102 ASN A CA 1
ATOM 732 C C . ASN A 1 102 ? 25.988 -4.335 -50.810 1.00 93.25 102 ASN A C 1
ATOM 734 O O . ASN A 1 102 ? 26.160 -5.491 -51.203 1.00 93.25 102 ASN A O 1
ATOM 738 N N . GLY A 1 103 ? 27.016 -3.498 -50.675 1.00 93.19 103 GLY A N 1
ATOM 739 C CA . GLY A 1 103 ? 28.412 -3.838 -50.892 1.00 93.19 103 GLY A CA 1
ATOM 740 C C . GLY A 1 103 ? 29.031 -4.545 -49.687 1.00 93.19 103 GLY A C 1
ATOM 741 O O . GLY A 1 103 ? 28.397 -4.802 -48.664 1.00 93.19 103 GLY A O 1
ATOM 742 N N . VAL A 1 104 ? 30.321 -4.867 -49.790 1.00 96.69 104 VAL A N 1
ATOM 743 C CA . VAL A 1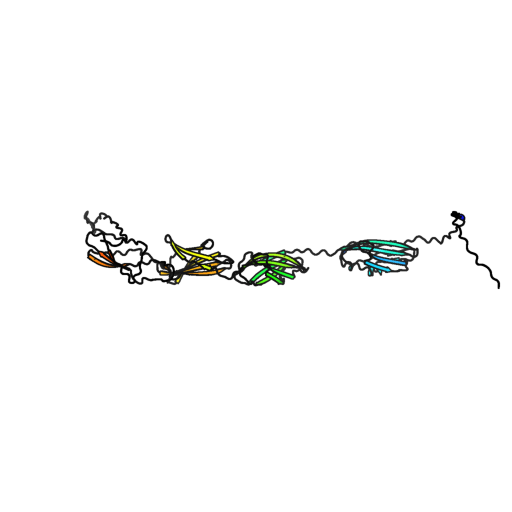 104 ? 31.064 -5.512 -48.691 1.00 96.69 104 VAL A CA 1
ATOM 744 C C . VAL A 1 104 ? 31.199 -4.583 -47.482 1.00 96.69 104 VAL A C 1
ATOM 746 O O . VAL A 1 104 ? 31.155 -5.058 -46.353 1.00 96.69 104 VAL A O 1
ATOM 749 N N . ILE A 1 105 ? 31.353 -3.276 -47.716 1.00 97.44 105 ILE A N 1
ATOM 750 C CA . ILE A 1 105 ? 31.440 -2.271 -46.647 1.00 97.44 105 ILE A CA 1
ATOM 751 C C . ILE A 1 105 ? 30.091 -2.119 -45.941 1.00 97.44 105 ILE A C 1
ATOM 753 O O . ILE A 1 105 ? 30.046 -2.207 -44.722 1.00 97.44 105 ILE A O 1
ATOM 757 N N . ASP A 1 106 ? 29.001 -1.965 -46.692 1.00 97.19 106 ASP A N 1
ATOM 758 C CA . ASP A 1 106 ? 27.644 -1.841 -46.147 1.00 97.19 106 ASP A CA 1
ATOM 759 C C . ASP A 1 106 ? 27.262 -3.011 -45.237 1.00 97.19 106 ASP A C 1
ATOM 761 O O . ASP A 1 106 ? 26.881 -2.820 -44.089 1.00 97.19 106 ASP A O 1
ATOM 765 N N . ARG A 1 107 ? 27.500 -4.244 -45.695 1.00 96.25 107 ARG A N 1
ATOM 766 C CA . ARG A 1 107 ? 27.244 -5.443 -44.882 1.00 96.25 107 ARG A CA 1
ATOM 767 C C . ARG A 1 107 ? 28.130 -5.564 -43.640 1.00 96.25 107 ARG A C 1
ATOM 769 O O . ARG A 1 107 ? 27.788 -6.323 -42.739 1.00 96.25 107 ARG A O 1
ATOM 776 N N . ALA A 1 108 ? 29.288 -4.905 -43.621 1.00 97.00 108 ALA A N 1
ATOM 777 C CA . ALA A 1 108 ? 30.246 -5.000 -42.525 1.00 97.00 108 ALA A CA 1
ATOM 778 C C . ALA A 1 108 ? 30.059 -3.907 -41.464 1.00 97.00 108 ALA A C 1
ATOM 780 O O . ALA A 1 108 ? 30.439 -4.122 -40.317 1.00 97.00 108 ALA A O 1
ATOM 781 N N . LEU A 1 109 ? 29.501 -2.752 -41.833 1.00 97.44 109 LEU A N 1
ATOM 782 C CA . LEU A 1 109 ? 29.231 -1.652 -40.912 1.00 97.44 109 LEU A CA 1
ATOM 783 C C . LEU A 1 109 ? 27.835 -1.826 -40.300 1.00 97.44 109 LEU A C 1
ATOM 785 O O . LEU A 1 109 ? 26.820 -1.445 -40.877 1.00 97.44 109 LEU A O 1
ATOM 789 N N . LEU A 1 110 ? 27.781 -2.428 -39.113 1.00 97.31 110 LEU A N 1
ATOM 790 C CA . LEU A 1 110 ? 26.545 -2.796 -38.427 1.00 97.31 110 LEU A CA 1
ATOM 791 C C . LEU A 1 110 ? 26.030 -1.636 -37.566 1.00 97.31 110 LEU A C 1
ATOM 793 O O . LEU A 1 110 ? 26.300 -1.556 -36.367 1.00 97.31 110 LEU A O 1
ATOM 797 N N . PHE A 1 111 ? 25.253 -0.737 -38.173 1.00 97.00 111 PHE A N 1
ATOM 798 C CA . PHE A 1 111 ? 24.628 0.394 -37.468 1.00 97.00 111 PHE A CA 1
ATOM 799 C C . PHE A 1 111 ? 23.664 -0.054 -36.357 1.00 97.00 111 PHE A C 1
ATOM 801 O O . PHE A 1 111 ? 23.554 0.600 -35.323 1.00 97.00 111 PHE A O 1
ATOM 808 N N . ASN A 1 112 ? 23.019 -1.210 -36.524 1.00 95.88 112 ASN A N 1
ATOM 809 C CA . ASN A 1 112 ? 22.031 -1.740 -35.585 1.00 95.88 112 ASN A CA 1
ATOM 810 C C . ASN A 1 112 ? 22.627 -2.303 -34.287 1.00 95.88 112 ASN A C 1
ATOM 812 O O . ASN A 1 112 ? 21.870 -2.668 -33.392 1.00 95.88 112 ASN A O 1
ATOM 816 N N . THR A 1 113 ? 23.952 -2.408 -34.175 1.00 96.19 113 THR A N 1
ATOM 817 C CA . THR A 1 113 ? 24.624 -2.885 -32.955 1.00 96.19 113 THR A CA 1
ATOM 818 C C . THR A 1 113 ? 25.248 -1.751 -32.147 1.00 96.19 113 THR A C 1
ATOM 820 O O . THR A 1 113 ? 25.888 -2.009 -31.130 1.00 96.19 113 THR A O 1
ATOM 823 N N . LEU A 1 114 ? 25.114 -0.504 -32.604 1.00 96.31 114 LEU A N 1
ATOM 824 C CA . LEU A 1 114 ? 25.682 0.649 -31.921 1.00 96.31 114 LEU A CA 1
ATOM 825 C C . LEU A 1 114 ? 24.855 1.005 -30.673 1.00 96.31 114 LEU A C 1
ATOM 827 O O . LEU A 1 114 ? 23.628 1.120 -30.765 1.00 96.31 114 LEU A O 1
ATOM 831 N N . PRO A 1 115 ? 25.506 1.215 -29.516 1.00 94.31 115 PRO A N 1
ATOM 832 C CA . PRO A 1 115 ? 24.87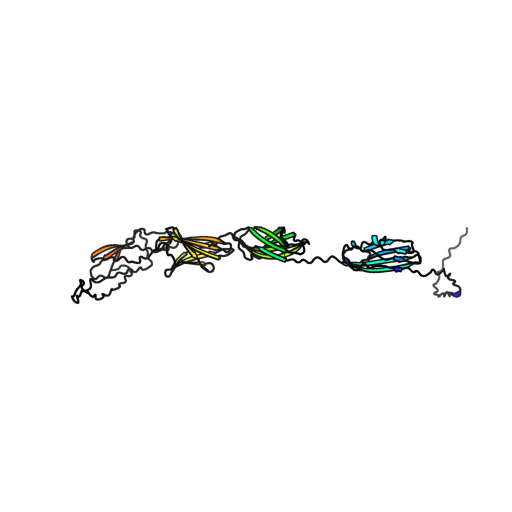8 1.840 -28.358 1.00 94.31 115 PRO A CA 1
ATOM 833 C C . PRO A 1 115 ? 24.402 3.265 -28.652 1.00 94.31 115 PRO A C 1
ATOM 835 O O . PRO A 1 115 ? 24.777 3.877 -29.653 1.00 94.31 115 PRO A O 1
ATOM 838 N N . ALA A 1 116 ? 23.604 3.819 -27.739 1.00 94.81 116 ALA A N 1
ATOM 839 C CA . ALA A 1 116 ? 23.239 5.227 -27.806 1.00 94.81 116 ALA A CA 1
ATOM 840 C C . ALA A 1 116 ? 24.497 6.110 -27.716 1.00 94.81 116 ALA A C 1
ATOM 842 O O . ALA A 1 116 ? 25.347 5.906 -26.847 1.00 94.81 116 ALA A O 1
ATOM 843 N N . GLY A 1 117 ? 24.624 7.084 -28.615 1.00 95.38 117 GLY A N 1
ATOM 844 C CA . GLY A 1 117 ? 25.834 7.890 -28.726 1.00 95.38 117 GLY A CA 1
ATOM 845 C C . GLY A 1 117 ? 25.904 8.743 -29.987 1.00 95.38 117 GLY A C 1
ATOM 846 O O . GLY A 1 117 ? 24.989 8.777 -30.806 1.00 95.38 117 GLY A O 1
ATOM 847 N N . THR A 1 118 ? 27.015 9.460 -30.129 1.00 97.62 118 THR A N 1
ATOM 848 C CA . THR A 1 118 ? 27.347 10.255 -31.317 1.00 97.62 118 THR A CA 1
ATOM 849 C C . THR A 1 118 ? 28.531 9.619 -32.030 1.00 97.62 118 THR A C 1
ATOM 851 O O . THR A 1 118 ? 29.528 9.290 -31.387 1.00 97.62 118 THR A O 1
ATOM 854 N N . TYR A 1 119 ? 28.432 9.496 -33.350 1.00 98.31 119 TYR A N 1
ATOM 855 C CA . TYR A 1 119 ? 29.396 8.785 -34.183 1.00 98.31 119 TYR A CA 1
ATOM 856 C C . TYR A 1 119 ? 29.669 9.538 -35.488 1.00 98.31 119 TYR A C 1
ATOM 858 O O . TYR A 1 119 ? 28.928 10.451 -35.860 1.00 98.31 119 TYR A O 1
ATOM 866 N N . TYR A 1 120 ? 30.717 9.119 -36.194 1.00 98.19 120 TYR A N 1
ATOM 867 C CA . TYR A 1 120 ? 31.022 9.553 -37.557 1.00 98.19 120 TYR A CA 1
ATOM 868 C C . TYR A 1 120 ? 31.041 8.358 -38.506 1.00 98.19 120 TYR A C 1
ATOM 870 O O . TYR A 1 120 ? 31.661 7.339 -38.212 1.00 98.19 120 TYR A O 1
ATOM 878 N N . TYR A 1 121 ? 30.379 8.485 -39.651 1.00 98.25 121 TYR A N 1
ATOM 879 C CA . TYR A 1 121 ? 30.467 7.552 -40.768 1.00 98.25 121 TYR A CA 1
ATOM 880 C C . TYR A 1 121 ? 31.423 8.127 -41.813 1.00 98.25 121 TYR A C 1
ATOM 882 O O . TYR A 1 121 ? 31.183 9.201 -42.366 1.00 98.25 121 TYR A O 1
ATOM 890 N N . LYS A 1 122 ? 32.519 7.412 -42.071 1.00 98.19 122 LYS A N 1
ATOM 891 C CA . LYS A 1 122 ? 33.599 7.878 -42.941 1.00 98.19 122 LYS A CA 1
ATOM 892 C C . LYS A 1 122 ? 33.872 6.882 -44.056 1.00 98.19 122 LYS A C 1
ATOM 894 O O . LYS A 1 122 ? 34.040 5.692 -43.793 1.00 98.19 122 LYS A O 1
ATOM 899 N N . ILE A 1 123 ? 33.969 7.380 -45.287 1.00 98.38 123 ILE A N 1
ATOM 900 C CA . ILE A 1 123 ? 34.400 6.606 -46.458 1.00 98.38 123 ILE A CA 1
ATOM 901 C C . ILE A 1 123 ? 35.660 7.236 -47.031 1.00 98.38 123 ILE A C 1
ATOM 903 O O . ILE A 1 123 ? 35.679 8.429 -47.330 1.00 98.38 123 ILE A O 1
ATOM 907 N N . THR A 1 124 ? 36.698 6.430 -47.229 1.00 98.25 124 THR A N 1
ATOM 908 C CA . THR A 1 124 ? 37.938 6.830 -47.897 1.00 98.25 124 THR A CA 1
ATOM 909 C C . THR A 1 124 ? 38.171 5.980 -49.139 1.00 98.25 124 THR A C 1
ATOM 911 O O . THR A 1 124 ? 37.754 4.822 -49.201 1.00 98.25 124 THR A O 1
ATOM 914 N N . ALA A 1 125 ? 38.836 6.539 -50.148 1.00 98.25 125 ALA A N 1
ATOM 915 C CA . ALA A 1 125 ? 39.215 5.792 -51.341 1.00 98.25 125 ALA A CA 1
ATOM 916 C C . ALA A 1 125 ? 40.564 6.245 -51.893 1.00 98.25 125 ALA A C 1
ATOM 918 O O . ALA A 1 125 ? 40.913 7.429 -51.818 1.00 98.25 125 ALA A O 1
ATOM 919 N N . HIS A 1 126 ? 41.300 5.292 -52.465 1.00 97.06 126 HIS A N 1
ATOM 920 C CA . HIS A 1 126 ? 42.553 5.526 -53.172 1.00 97.06 126 HIS A CA 1
ATOM 921 C C . HIS A 1 126 ? 42.469 4.965 -54.593 1.00 97.06 126 HIS A C 1
ATOM 923 O O . HIS A 1 126 ? 41.906 3.886 -54.804 1.00 97.06 126 HIS A O 1
ATOM 929 N N . ASP A 1 127 ? 43.072 5.663 -55.551 1.00 97.31 127 ASP A N 1
ATOM 930 C CA . ASP A 1 127 ? 43.221 5.172 -56.920 1.00 97.31 127 ASP A CA 1
ATOM 931 C C . ASP A 1 127 ? 44.691 4.985 -57.333 1.00 97.31 127 ASP A C 1
ATOM 933 O O . ASP A 1 127 ? 45.629 5.338 -56.613 1.00 97.31 127 ASP A O 1
ATOM 937 N N . ALA A 1 128 ? 44.895 4.379 -58.502 1.00 96.44 128 ALA A N 1
ATOM 938 C CA . ALA A 1 128 ? 46.210 4.061 -59.048 1.00 96.44 128 ALA A CA 1
ATOM 939 C C . ALA A 1 128 ? 47.032 5.298 -59.455 1.00 96.44 128 ALA A C 1
ATOM 941 O O . ALA A 1 128 ? 48.236 5.173 -59.666 1.00 96.44 128 ALA A O 1
ATOM 942 N N . SER A 1 129 ? 46.424 6.490 -59.520 1.00 95.12 129 SER A N 1
ATOM 943 C CA . SER A 1 129 ? 47.163 7.743 -59.713 1.00 95.12 129 SER A CA 1
ATOM 944 C C . SER A 1 129 ? 47.898 8.178 -58.435 1.00 95.12 129 SER A C 1
ATOM 946 O O . SER A 1 129 ? 48.631 9.166 -58.454 1.00 95.12 129 SER A O 1
ATOM 948 N N . GLY A 1 130 ? 47.647 7.503 -57.306 1.00 91.56 130 GLY A N 1
ATOM 949 C CA . GLY A 1 130 ? 48.125 7.888 -55.982 1.00 91.56 130 GLY A CA 1
ATOM 950 C C . GLY A 1 130 ? 47.212 8.884 -55.262 1.00 91.56 130 GLY A C 1
ATOM 951 O O . GLY A 1 130 ? 47.531 9.289 -54.141 1.00 91.56 130 GLY A O 1
ATOM 952 N N . LYS A 1 131 ? 46.071 9.280 -55.851 1.00 95.25 131 LYS A N 1
ATOM 953 C CA . LYS A 1 131 ? 45.122 10.180 -55.188 1.00 95.25 131 LYS A CA 1
ATOM 954 C C . LYS A 1 131 ? 44.441 9.444 -54.035 1.00 95.25 131 LYS A C 1
ATOM 956 O O . LYS A 1 131 ? 44.000 8.306 -54.178 1.00 95.25 131 LYS A O 1
ATOM 961 N N . ARG A 1 132 ? 44.339 10.115 -52.886 1.00 97.12 132 ARG A N 1
ATOM 962 C CA . ARG A 1 132 ? 43.644 9.632 -51.686 1.00 97.12 132 ARG A CA 1
ATOM 963 C C . ARG A 1 132 ? 42.645 10.680 -51.226 1.00 97.12 132 ARG A C 1
ATOM 965 O O . ARG A 1 132 ? 43.019 11.848 -51.121 1.00 97.12 132 ARG A O 1
ATOM 972 N N . LEU A 1 133 ? 41.403 10.281 -50.970 1.00 97.44 133 LEU A N 1
ATOM 973 C CA . LEU A 1 133 ? 40.346 11.186 -50.522 1.00 97.44 133 LEU A CA 1
ATOM 974 C C . LEU A 1 133 ? 39.501 10.565 -49.413 1.00 97.44 133 LEU A C 1
ATOM 976 O O . LEU A 1 133 ? 39.201 9.371 -49.446 1.00 97.44 133 LEU A O 1
ATOM 980 N N . THR A 1 134 ? 39.063 11.418 -48.491 1.00 97.56 134 THR A N 1
ATOM 981 C CA . THR A 1 134 ? 37.879 11.178 -47.665 1.00 97.56 134 THR A CA 1
ATOM 982 C C . THR A 1 134 ? 36.675 11.675 -48.452 1.00 97.56 134 THR A C 1
ATOM 984 O O . THR A 1 134 ? 36.589 12.856 -48.777 1.00 97.56 134 THR A O 1
ATOM 987 N N . LEU A 1 135 ? 35.793 10.754 -48.821 1.00 97.69 135 LEU A N 1
ATOM 988 C CA . LEU A 1 135 ? 34.637 10.997 -49.680 1.00 97.69 135 LEU A CA 1
ATOM 989 C C . LEU A 1 135 ? 33.352 11.240 -48.877 1.00 97.69 135 LEU A C 1
ATOM 991 O O . LEU A 1 135 ? 32.466 11.935 -49.360 1.00 97.69 135 LEU A O 1
ATOM 995 N N . ILE A 1 136 ? 33.260 10.677 -47.668 1.00 98.00 136 ILE A N 1
ATOM 996 C CA . ILE A 1 136 ? 32.186 10.928 -46.694 1.00 98.00 136 ILE A CA 1
ATOM 997 C C . ILE A 1 136 ? 32.834 11.138 -45.324 1.00 98.00 136 ILE A C 1
ATOM 999 O O . ILE A 1 136 ? 33.764 10.399 -44.993 1.00 98.00 136 ILE A O 1
ATOM 1003 N N . ASP A 1 137 ? 32.349 12.112 -44.553 1.00 97.12 137 ASP A N 1
ATOM 1004 C CA . ASP A 1 137 ? 32.728 12.366 -43.155 1.00 97.12 137 ASP A CA 1
ATOM 1005 C C . ASP A 1 137 ? 31.516 12.921 -42.388 1.00 97.12 137 ASP A C 1
ATOM 1007 O O . ASP A 1 137 ? 31.447 14.097 -42.026 1.00 97.12 137 ASP A O 1
ATOM 1011 N N . ASP A 1 138 ? 30.508 12.067 -42.222 1.00 97.69 138 ASP A N 1
ATOM 1012 C CA . ASP A 1 138 ? 29.184 12.466 -41.757 1.00 97.69 138 ASP A CA 1
ATOM 1013 C C . ASP A 1 138 ? 28.993 12.140 -40.279 1.00 97.69 138 ASP A C 1
ATOM 1015 O O . ASP A 1 138 ? 29.125 10.990 -39.853 1.00 97.69 138 ASP A O 1
ATOM 1019 N N . LYS A 1 139 ? 28.595 13.142 -39.496 1.00 97.50 139 LYS A N 1
ATOM 1020 C CA . LYS A 1 139 ? 28.189 12.957 -38.102 1.00 97.50 139 LYS A CA 1
ATOM 1021 C C . LYS A 1 139 ? 26.765 12.401 -38.030 1.00 97.50 139 LYS A C 1
ATOM 1023 O O . LYS A 1 139 ? 25.864 12.935 -38.672 1.00 97.50 139 LYS A O 1
ATOM 1028 N N . PHE A 1 140 ? 26.544 11.396 -37.188 1.00 97.94 140 PHE A N 1
ATOM 1029 C CA . PHE A 1 140 ? 25.216 10.851 -36.911 1.00 97.94 140 PHE A CA 1
ATOM 1030 C C . PHE A 1 140 ? 25.028 10.543 -35.423 1.00 97.94 140 PHE A C 1
ATOM 1032 O O . PHE A 1 140 ? 25.991 10.473 -34.652 1.00 97.94 140 PHE A O 1
ATOM 1039 N N . THR A 1 141 ? 23.773 10.378 -35.008 1.00 97.25 141 THR A N 1
ATOM 1040 C CA . THR A 1 141 ? 23.432 10.036 -33.623 1.00 97.25 141 THR A CA 1
ATOM 1041 C C . THR A 1 141 ? 22.625 8.752 -33.549 1.00 97.25 141 THR A C 1
ATOM 1043 O O . THR A 1 141 ? 21.831 8.448 -34.439 1.00 97.25 141 THR A O 1
ATOM 1046 N N . VAL A 1 142 ? 22.847 7.997 -32.476 1.00 96.81 142 VAL A N 1
ATOM 1047 C CA . VAL A 1 142 ? 22.028 6.857 -32.084 1.00 96.81 142 VAL A CA 1
ATOM 1048 C C . VAL A 1 142 ? 21.316 7.235 -30.791 1.00 96.81 142 VAL A C 1
ATOM 1050 O O . VAL A 1 142 ? 21.955 7.419 -29.755 1.00 96.81 142 VAL A O 1
ATOM 1053 N N . THR A 1 143 ? 20.000 7.392 -30.846 1.00 93.50 143 THR A N 1
ATOM 1054 C CA . THR A 1 143 ? 19.170 7.745 -29.696 1.00 93.50 143 THR A CA 1
ATOM 1055 C C . THR A 1 143 ? 18.673 6.493 -28.993 1.00 93.50 143 THR A C 1
ATOM 1057 O O . THR A 1 143 ? 18.180 5.550 -29.620 1.00 93.50 143 THR A O 1
ATOM 1060 N N . ALA A 1 144 ? 18.796 6.484 -27.665 1.00 83.75 144 ALA A N 1
ATOM 1061 C CA . ALA A 1 144 ? 18.095 5.507 -26.847 1.00 83.75 144 ALA A CA 1
ATOM 1062 C C . ALA A 1 144 ? 16.577 5.684 -27.039 1.00 83.75 144 ALA A C 1
ATOM 1064 O O . ALA A 1 144 ? 16.122 6.818 -27.229 1.00 83.75 144 ALA A O 1
ATOM 1065 N N . PRO A 1 145 ? 15.781 4.603 -26.980 1.00 72.12 145 PRO A N 1
ATOM 1066 C CA . PRO A 1 145 ? 14.337 4.748 -26.889 1.00 72.12 145 PRO A CA 1
ATOM 1067 C C . PRO A 1 145 ? 14.001 5.610 -25.670 1.00 72.12 145 PRO A C 1
ATOM 1069 O O . PRO A 1 145 ? 14.552 5.409 -24.585 1.00 72.12 145 PRO A O 1
ATOM 1072 N N . VAL A 1 146 ? 13.107 6.582 -25.852 1.00 64.31 146 VAL A N 1
ATOM 1073 C CA . VAL A 1 146 ? 12.573 7.352 -24.726 1.00 64.31 146 VAL A CA 1
ATOM 1074 C C . VAL A 1 146 ? 11.823 6.358 -23.834 1.00 64.31 146 VAL A C 1
ATOM 1076 O O . VAL A 1 146 ? 10.952 5.651 -24.352 1.00 64.31 146 VAL A O 1
ATOM 1079 N N . PRO A 1 147 ? 12.139 6.248 -22.530 1.00 64.25 147 PRO A N 1
ATOM 1080 C CA . PRO A 1 147 ? 11.329 5.444 -21.626 1.00 64.25 147 PRO A CA 1
ATOM 1081 C C . PRO A 1 147 ? 9.886 5.936 -21.723 1.00 64.25 147 PRO A C 1
ATOM 1083 O O . PRO A 1 147 ? 9.647 7.137 -21.592 1.00 64.25 147 PRO A O 1
ATOM 1086 N N . ASN A 1 148 ? 8.929 5.036 -21.971 1.00 69.94 148 ASN A N 1
ATOM 1087 C CA . ASN A 1 148 ? 7.520 5.418 -21.948 1.00 69.94 148 ASN A CA 1
ATOM 1088 C C . ASN A 1 148 ? 7.251 6.066 -20.575 1.00 69.94 148 ASN A C 1
ATOM 1090 O O . ASN A 1 148 ? 7.648 5.469 -19.567 1.00 69.94 148 ASN A O 1
ATOM 1094 N N . PRO A 1 149 ? 6.695 7.285 -20.499 1.00 70.31 149 PRO A N 1
ATOM 1095 C CA . PRO A 1 149 ? 6.488 7.942 -19.218 1.00 70.31 149 PRO A CA 1
ATOM 1096 C C . PRO A 1 149 ? 5.528 7.112 -18.354 1.00 70.31 149 PRO A C 1
ATOM 1098 O O . PRO A 1 149 ? 4.481 6.661 -18.824 1.00 70.31 149 PRO A O 1
ATOM 1101 N N . CYS A 1 150 ? 5.898 6.896 -17.088 1.00 73.94 150 CYS A N 1
ATOM 1102 C CA . CYS A 1 150 ? 4.983 6.330 -16.095 1.00 73.94 150 CYS A CA 1
ATOM 1103 C C . CYS A 1 150 ? 3.835 7.324 -15.879 1.00 73.94 150 CYS A C 1
ATOM 1105 O O . CYS A 1 150 ? 4.089 8.479 -15.538 1.00 73.94 150 CYS A O 1
ATOM 1107 N N . ASN A 1 151 ? 2.597 6.871 -16.059 1.00 87.06 151 ASN A N 1
ATOM 1108 C CA . ASN A 1 151 ? 1.378 7.598 -15.712 1.00 87.06 151 ASN A CA 1
ATOM 1109 C C . ASN A 1 151 ? 0.735 6.914 -14.502 1.00 87.06 151 ASN A C 1
ATOM 1111 O O . ASN A 1 151 ? -0.378 6.392 -14.562 1.00 87.06 151 ASN A O 1
ATOM 1115 N N . PHE A 1 152 ? 1.515 6.836 -13.427 1.00 92.31 152 PHE A N 1
ATOM 1116 C CA . PHE A 1 152 ? 1.131 6.114 -12.231 1.00 92.31 152 PHE A CA 1
ATOM 1117 C C . PHE A 1 152 ? 0.033 6.859 -11.467 1.00 92.31 152 PHE A C 1
ATOM 1119 O O . PHE A 1 152 ? 0.176 8.041 -11.153 1.00 92.31 152 PHE A O 1
ATOM 1126 N N . SER A 1 153 ? -1.021 6.139 -11.099 1.00 94.88 153 SER A N 1
ATOM 1127 C CA . SER A 1 153 ? -2.026 6.574 -10.132 1.00 94.88 153 SER A CA 1
ATOM 1128 C C . SER A 1 153 ? -2.364 5.408 -9.215 1.00 94.88 153 SER A C 1
ATOM 1130 O O . SER A 1 153 ? -2.445 4.270 -9.671 1.00 94.88 153 SER A O 1
ATOM 1132 N N . GLY A 1 154 ? -2.567 5.669 -7.929 1.00 96.12 154 GLY A N 1
ATOM 1133 C CA . GLY A 1 154 ? -2.978 4.642 -6.987 1.00 96.12 154 GLY A CA 1
ATOM 1134 C C . GLY A 1 154 ? -3.611 5.223 -5.736 1.00 96.12 154 GLY A C 1
ATOM 1135 O O . GLY A 1 154 ? -3.485 6.412 -5.460 1.00 96.12 154 GLY A O 1
ATOM 1136 N N . GLN A 1 155 ? -4.307 4.371 -4.989 1.00 97.25 155 GLN A N 1
ATOM 1137 C CA . GLN A 1 155 ? -4.945 4.726 -3.723 1.00 97.25 155 GLN A CA 1
ATOM 1138 C C . GLN A 1 155 ? -5.143 3.490 -2.841 1.00 97.25 155 GLN A C 1
ATOM 1140 O O . GLN A 1 155 ? -5.386 2.391 -3.348 1.00 97.25 155 GLN A O 1
ATOM 1145 N N . ILE A 1 156 ? -5.056 3.679 -1.522 1.00 97.94 156 ILE A N 1
ATOM 1146 C CA . ILE A 1 156 ? -5.480 2.684 -0.530 1.00 97.94 156 ILE A CA 1
ATOM 1147 C C . ILE A 1 156 ? -6.980 2.862 -0.292 1.00 97.94 156 ILE A C 1
ATOM 1149 O O . ILE A 1 156 ? -7.425 3.947 0.087 1.00 97.94 156 ILE A O 1
ATOM 1153 N N . THR A 1 157 ? -7.744 1.791 -0.491 1.00 96.25 157 THR A N 1
ATOM 1154 C CA . THR A 1 157 ? -9.201 1.750 -0.292 1.00 96.25 157 THR A CA 1
ATOM 1155 C C . THR A 1 157 ? -9.598 1.147 1.056 1.00 96.25 157 THR A C 1
ATOM 1157 O O . THR A 1 157 ? -10.671 1.458 1.565 1.00 96.25 157 THR A O 1
ATOM 1160 N N . ALA A 1 158 ? -8.744 0.314 1.659 1.00 97.00 158 ALA A N 1
ATOM 1161 C CA . ALA A 1 158 ? -8.916 -0.181 3.025 1.00 97.00 158 ALA A CA 1
ATOM 1162 C C . ALA A 1 158 ? -7.550 -0.496 3.668 1.00 97.00 158 ALA A C 1
ATOM 1164 O O . ALA A 1 158 ? -6.663 -0.981 2.958 1.00 97.00 158 ALA A O 1
ATOM 1165 N N . PRO A 1 159 ? -7.385 -0.286 4.985 1.00 97.38 159 PRO A N 1
ATOM 1166 C CA . PRO A 1 159 ? -8.376 0.258 5.915 1.00 97.38 159 PRO A CA 1
ATOM 1167 C C . PRO A 1 159 ? -8.626 1.758 5.691 1.00 97.38 159 PRO A C 1
ATOM 1169 O O . PRO A 1 159 ? -7.805 2.456 5.094 1.00 97.38 159 PRO A O 1
ATOM 1172 N N . ALA A 1 160 ? -9.777 2.251 6.155 1.00 96.69 160 ALA A N 1
ATOM 1173 C CA . ALA A 1 160 ? -9.994 3.691 6.264 1.00 96.69 160 ALA A CA 1
ATOM 1174 C C . ALA A 1 160 ? -9.006 4.284 7.281 1.00 96.69 160 ALA A C 1
ATOM 1176 O O . ALA A 1 160 ? -8.602 3.600 8.225 1.00 96.69 160 ALA A O 1
ATOM 1177 N N . ASP A 1 161 ? -8.619 5.544 7.088 1.00 95.75 161 ASP A N 1
ATOM 1178 C CA . ASP A 1 161 ? -7.689 6.197 8.008 1.00 95.75 161 ASP A CA 1
ATOM 1179 C C . ASP A 1 161 ? -8.324 6.310 9.401 1.00 95.75 161 ASP A C 1
ATOM 1181 O O . ASP A 1 161 ? -9.491 6.679 9.542 1.00 95.75 161 ASP A O 1
ATOM 1185 N N . TRP A 1 162 ? -7.561 5.942 10.426 1.00 94.94 162 TRP A N 1
ATOM 1186 C CA . TRP A 1 162 ? -7.978 5.851 11.827 1.00 94.94 162 TRP A CA 1
ATOM 1187 C C . TRP A 1 162 ? -9.122 4.870 12.122 1.00 94.94 162 TRP A C 1
ATOM 1189 O O . TRP A 1 162 ? -9.805 5.020 13.145 1.00 94.94 162 TRP A O 1
ATOM 1199 N N . ALA A 1 163 ? -9.321 3.857 11.271 1.00 95.56 163 ALA A N 1
ATOM 1200 C CA . ALA A 1 163 ? -10.200 2.727 11.572 1.00 95.56 163 ALA A CA 1
ATOM 1201 C C . ALA A 1 163 ? -9.676 1.911 12.769 1.00 95.56 163 ALA A C 1
ATOM 1203 O O . ALA A 1 163 ? -8.469 1.841 13.004 1.00 95.56 163 ALA A O 1
ATOM 1204 N N . ALA A 1 164 ? -10.584 1.287 13.515 1.00 95.31 164 ALA A N 1
ATOM 1205 C CA . ALA A 1 164 ? -10.272 0.416 14.644 1.00 95.31 164 ALA A CA 1
ATOM 1206 C C . ALA A 1 164 ? -10.846 -0.985 14.392 1.00 95.31 164 ALA A C 1
ATOM 1208 O O . ALA A 1 164 ? -11.946 -1.110 13.854 1.00 95.31 164 ALA A O 1
ATOM 1209 N N . PHE A 1 165 ? -10.096 -2.024 14.753 1.00 95.25 165 PHE A N 1
ATOM 1210 C CA . PHE A 1 165 ? -10.442 -3.417 14.474 1.00 95.25 165 PHE A CA 1
ATOM 1211 C C . PHE A 1 165 ? -10.315 -4.288 15.724 1.00 95.25 165 PHE A C 1
ATOM 1213 O O . PHE A 1 165 ? -9.323 -4.186 16.441 1.00 95.25 165 PHE A O 1
ATOM 1220 N N . GLN A 1 166 ? -11.271 -5.206 15.907 1.00 93.88 166 GLN A N 1
ATOM 1221 C CA . GLN A 1 166 ? -11.260 -6.225 16.974 1.00 93.88 166 GLN A CA 1
ATOM 1222 C C . GLN A 1 166 ? -10.404 -7.444 16.632 1.00 93.88 166 GLN A C 1
ATOM 1224 O O . GLN A 1 166 ? -10.043 -8.240 17.495 1.00 93.88 166 GLN A O 1
ATOM 1229 N N . THR A 1 167 ? -10.113 -7.636 15.345 1.00 93.94 167 THR A N 1
ATOM 1230 C CA . THR A 1 167 ? -9.415 -8.814 14.838 1.00 93.94 167 THR A CA 1
ATOM 1231 C C . THR A 1 167 ? -7.966 -8.488 14.527 1.00 93.94 167 THR A C 1
ATOM 1233 O O . THR A 1 167 ? -7.662 -7.463 13.921 1.00 93.94 167 THR A O 1
ATOM 1236 N N . SER A 1 168 ? -7.070 -9.417 14.856 1.00 94.81 168 SER A N 1
ATOM 1237 C CA . SER A 1 168 ? -5.644 -9.305 14.531 1.00 94.81 168 SER A CA 1
ATOM 1238 C C . SER A 1 168 ? -5.355 -9.396 13.033 1.00 94.81 168 SER A C 1
ATOM 1240 O O . SER A 1 168 ? -4.240 -9.109 12.612 1.00 94.81 168 SER A O 1
ATOM 1242 N N . THR A 1 169 ? -6.331 -9.786 12.215 1.00 96.69 169 THR A N 1
ATOM 1243 C CA . THR A 1 169 ? -6.230 -9.764 10.756 1.00 96.69 169 THR A CA 1
ATOM 1244 C C . THR A 1 169 ? -6.960 -8.541 10.211 1.00 96.69 169 THR A C 1
ATOM 1246 O O . THR A 1 169 ? -8.172 -8.412 10.385 1.00 96.69 169 THR A O 1
ATOM 1249 N N . VAL A 1 170 ? -6.228 -7.662 9.525 1.00 97.06 170 VAL A N 1
ATOM 1250 C CA . VAL A 1 170 ? -6.761 -6.457 8.875 1.00 97.06 170 VAL A CA 1
ATOM 1251 C C . VAL A 1 170 ? -6.559 -6.568 7.371 1.00 97.06 170 VAL A C 1
ATOM 1253 O O . VAL A 1 170 ? -5.456 -6.826 6.890 1.00 97.06 170 VAL A O 1
ATOM 1256 N N . LYS A 1 171 ? -7.631 -6.355 6.607 1.00 97.00 171 LYS A N 1
ATOM 1257 C CA . LYS A 1 171 ? -7.573 -6.402 5.148 1.00 97.00 171 LYS A CA 1
ATOM 1258 C C . LYS A 1 171 ? -7.016 -5.095 4.585 1.00 97.00 171 LYS A C 1
ATOM 1260 O O . LYS A 1 171 ? -7.597 -4.027 4.772 1.00 97.00 171 LYS A O 1
ATOM 1265 N N . ILE A 1 172 ? -5.924 -5.210 3.839 1.00 97.88 172 ILE A N 1
ATOM 1266 C CA . ILE A 1 172 ? -5.325 -4.131 3.060 1.00 97.88 172 ILE A CA 1
ATOM 1267 C C . ILE A 1 172 ? -5.820 -4.252 1.623 1.00 97.88 172 ILE A C 1
ATOM 1269 O O . ILE A 1 172 ? -5.606 -5.276 0.967 1.00 97.88 172 ILE A O 1
ATOM 1273 N N . THR A 1 173 ? -6.477 -3.203 1.133 1.00 97.12 173 THR A N 1
ATOM 1274 C CA . THR A 1 173 ? -6.877 -3.101 -0.273 1.00 97.12 173 THR A CA 1
ATOM 1275 C C . THR A 1 173 ? -6.332 -1.826 -0.889 1.00 97.12 173 THR A C 1
ATOM 1277 O O . THR A 1 173 ? -6.421 -0.748 -0.299 1.00 97.12 173 THR A O 1
ATOM 1280 N N . ALA A 1 174 ? -5.751 -1.954 -2.077 1.00 97.62 174 ALA A N 1
ATOM 1281 C CA . ALA A 1 174 ? -5.237 -0.825 -2.836 1.00 97.62 174 ALA A CA 1
ATOM 1282 C C . ALA A 1 174 ? -5.424 -1.060 -4.331 1.00 97.62 174 ALA A C 1
ATOM 1284 O O . ALA A 1 174 ? -5.324 -2.189 -4.810 1.00 97.62 174 ALA A O 1
ATOM 1285 N N . THR A 1 175 ? -5.659 0.014 -5.070 1.00 97.06 175 THR A N 1
ATOM 1286 C CA . THR A 1 175 ? -5.798 -0.007 -6.528 1.00 97.06 175 THR A CA 1
ATOM 1287 C C . THR A 1 175 ? -4.720 0.861 -7.147 1.00 97.06 175 THR A C 1
ATOM 1289 O O . THR A 1 175 ? -4.447 1.939 -6.619 1.00 97.06 175 THR A O 1
ATOM 1292 N N . ALA A 1 176 ? -4.146 0.435 -8.270 1.00 96.81 176 ALA A N 1
ATOM 1293 C CA . ALA A 1 176 ? -3.200 1.245 -9.027 1.00 96.81 176 ALA A CA 1
ATOM 1294 C C . ALA A 1 176 ? -3.323 1.038 -10.544 1.00 96.81 176 ALA A C 1
ATOM 1296 O O . ALA A 1 176 ? -3.700 -0.035 -11.011 1.00 96.81 176 ALA A O 1
ATOM 1297 N N . THR A 1 177 ? -2.979 2.066 -11.311 1.00 95.00 177 THR A N 1
ATOM 1298 C CA . THR A 1 177 ? -2.927 2.083 -12.778 1.00 95.00 177 THR A CA 1
ATOM 1299 C C . THR A 1 177 ? -1.596 2.679 -13.219 1.00 95.00 177 THR A C 1
ATOM 1301 O O . THR A 1 177 ? -1.137 3.648 -12.616 1.00 95.00 177 THR A O 1
ATOM 1304 N N . ASP A 1 178 ? -0.998 2.153 -14.284 1.00 91.19 178 ASP A N 1
ATOM 1305 C CA . ASP A 1 178 ? 0.159 2.763 -14.944 1.00 91.19 178 ASP A CA 1
ATOM 1306 C C . ASP A 1 178 ? 0.188 2.362 -16.431 1.00 91.19 178 ASP A C 1
ATOM 1308 O O . ASP A 1 178 ? -0.452 1.397 -16.852 1.00 91.19 178 ASP A O 1
ATOM 1312 N N . SER A 1 179 ? 0.953 3.104 -17.232 1.00 88.94 179 SER A N 1
ATOM 1313 C CA . SER A 1 179 ? 1.284 2.786 -18.623 1.00 88.94 179 SER A CA 1
ATOM 1314 C C . SER A 1 179 ? 2.073 1.477 -18.753 1.00 88.94 179 SER A C 1
ATOM 1316 O O . SER A 1 179 ? 2.063 0.847 -19.810 1.00 88.94 179 SER A O 1
ATOM 1318 N N . TYR A 1 180 ? 2.790 1.077 -17.698 1.00 87.12 180 TYR A N 1
ATOM 1319 C CA . TYR A 1 180 ? 3.392 -0.248 -17.573 1.00 87.12 180 TYR A CA 1
ATOM 1320 C C . TYR A 1 180 ? 2.487 -1.154 -16.741 1.00 87.12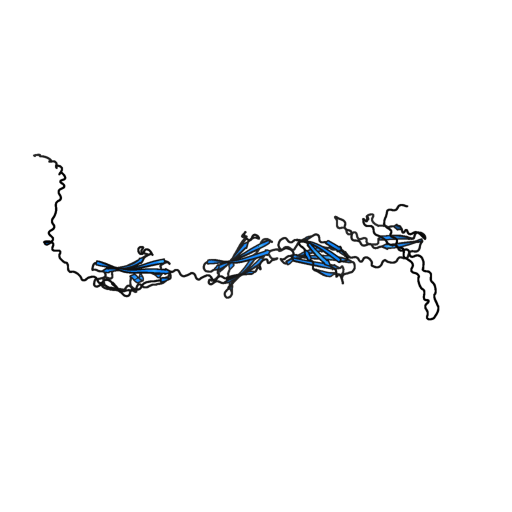 180 TYR A C 1
ATOM 1322 O O . TYR A 1 180 ? 1.804 -0.701 -15.829 1.00 87.12 180 TYR A O 1
ATOM 1330 N N . ALA A 1 181 ? 2.529 -2.459 -17.009 1.00 90.44 181 ALA A N 1
ATOM 1331 C CA . ALA A 1 181 ? 1.895 -3.427 -16.122 1.00 90.44 181 ALA A CA 1
ATOM 1332 C C . ALA A 1 181 ? 2.463 -3.310 -14.696 1.00 90.44 181 ALA A C 1
ATOM 1334 O O . ALA A 1 181 ? 3.650 -3.034 -14.528 1.00 90.44 181 ALA A O 1
ATOM 1335 N N . ILE A 1 182 ? 1.637 -3.549 -13.679 1.00 94.06 182 ILE A N 1
ATOM 1336 C CA . ILE A 1 182 ? 2.073 -3.618 -12.280 1.00 94.06 182 ILE A CA 1
ATOM 1337 C C . ILE A 1 182 ? 2.269 -5.091 -11.925 1.00 94.06 182 ILE A C 1
ATOM 1339 O O . ILE A 1 182 ? 1.368 -5.904 -12.122 1.00 94.06 182 ILE A O 1
ATOM 1343 N N . ASN A 1 183 ? 3.455 -5.441 -11.428 1.00 92.69 183 ASN A N 1
ATOM 1344 C CA . ASN A 1 183 ? 3.821 -6.822 -11.111 1.00 92.69 183 ASN A CA 1
ATOM 1345 C C . ASN A 1 183 ? 3.355 -7.220 -9.708 1.00 92.69 183 ASN A C 1
ATOM 1347 O O . ASN A 1 183 ? 2.802 -8.300 -9.499 1.00 92.69 183 ASN A O 1
ATOM 1351 N N . ASN A 1 184 ? 3.618 -6.357 -8.728 1.00 96.50 184 ASN A N 1
ATOM 1352 C CA . ASN A 1 184 ? 3.306 -6.606 -7.329 1.00 96.50 184 ASN A CA 1
ATOM 1353 C C . ASN A 1 184 ? 3.130 -5.295 -6.558 1.00 96.50 184 ASN A C 1
ATOM 1355 O O . ASN A 1 184 ? 3.474 -4.211 -7.036 1.00 96.50 184 ASN A O 1
ATOM 1359 N N . PHE A 1 185 ? 2.575 -5.428 -5.361 1.00 98.06 185 PHE A N 1
ATOM 1360 C CA . PHE A 1 185 ? 2.481 -4.380 -4.362 1.00 98.06 185 PHE A CA 1
ATOM 1361 C C . PHE A 1 185 ? 3.391 -4.721 -3.189 1.00 98.06 185 PHE A C 1
ATOM 1363 O O . PHE A 1 185 ? 3.469 -5.877 -2.770 1.00 98.06 185 PHE A O 1
ATOM 1370 N N . ILE A 1 186 ? 4.043 -3.702 -2.644 1.00 98.25 186 ILE A N 1
ATOM 1371 C CA . ILE A 1 186 ? 4.834 -3.798 -1.423 1.00 98.25 186 ILE A CA 1
ATOM 1372 C C . ILE A 1 186 ? 4.027 -3.167 -0.300 1.00 98.25 186 ILE A C 1
ATOM 1374 O O . ILE A 1 186 ? 3.620 -2.012 -0.400 1.00 98.25 186 ILE A O 1
ATOM 1378 N N . ILE A 1 187 ? 3.802 -3.921 0.768 1.00 98.38 187 ILE A N 1
ATOM 1379 C CA . ILE A 1 187 ? 3.057 -3.483 1.946 1.00 98.38 187 ILE A CA 1
ATOM 1380 C C . ILE A 1 187 ? 4.049 -3.407 3.098 1.00 98.38 187 ILE A C 1
ATOM 1382 O O . ILE A 1 187 ? 4.643 -4.413 3.483 1.00 98.38 187 ILE A O 1
ATOM 1386 N N . LYS A 1 188 ? 4.247 -2.212 3.645 1.00 98.12 188 LYS A N 1
ATOM 1387 C CA . LYS A 1 188 ? 5.119 -1.974 4.796 1.00 98.12 188 LYS A CA 1
ATOM 1388 C C . LYS A 1 188 ? 4.261 -1.621 5.999 1.00 98.12 188 LYS A C 1
ATOM 1390 O O . LYS A 1 188 ? 3.443 -0.708 5.927 1.00 98.12 188 LYS A O 1
ATOM 1395 N N . LEU A 1 189 ? 4.446 -2.354 7.090 1.00 98.19 189 LEU A N 1
ATOM 1396 C CA . LEU A 1 189 ? 3.790 -2.099 8.367 1.00 98.19 189 LEU A CA 1
ATOM 1397 C C . LEU A 1 189 ? 4.789 -1.440 9.312 1.00 98.19 189 LEU A C 1
ATOM 1399 O O . LEU A 1 189 ? 5.868 -1.987 9.545 1.00 98.19 189 LEU A O 1
ATOM 1403 N N . TYR A 1 190 ? 4.402 -0.308 9.878 1.00 97.56 190 TYR A N 1
ATOM 1404 C CA . TYR A 1 190 ? 5.176 0.458 10.841 1.00 97.56 190 TYR A CA 1
ATOM 1405 C C . TYR A 1 190 ? 4.487 0.471 12.203 1.00 97.56 190 TYR A C 1
ATOM 1407 O O . TYR A 1 190 ? 3.278 0.252 12.315 1.00 97.56 190 TYR A O 1
ATOM 1415 N N . ASN A 1 191 ? 5.281 0.730 13.237 1.00 94.12 191 ASN A N 1
ATOM 1416 C CA . ASN A 1 191 ? 4.803 0.947 14.593 1.00 94.12 191 ASN A CA 1
ATOM 1417 C C . ASN A 1 191 ? 4.021 2.270 14.705 1.00 94.12 191 ASN A C 1
ATOM 1419 O O . ASN A 1 191 ? 3.951 3.045 13.752 1.00 94.12 191 ASN A O 1
ATOM 1423 N N . SER A 1 192 ? 3.471 2.551 15.888 1.00 86.12 192 SER A N 1
ATOM 1424 C CA . SER A 1 192 ? 2.686 3.765 16.169 1.00 86.12 192 SER A CA 1
ATOM 1425 C C . SER A 1 192 ? 3.442 5.082 15.947 1.00 86.12 192 SER A C 1
ATOM 1427 O O . SER A 1 192 ? 2.823 6.136 15.860 1.00 86.12 192 SER A O 1
ATOM 1429 N N . ASP A 1 193 ? 4.774 5.035 15.879 1.00 87.06 193 ASP A N 1
ATOM 1430 C CA . ASP A 1 193 ? 5.632 6.184 15.574 1.00 87.06 193 ASP A CA 1
ATOM 1431 C C . ASP A 1 193 ? 5.674 6.536 14.075 1.00 87.06 193 ASP A C 1
ATOM 1433 O O . ASP A 1 193 ? 6.220 7.576 13.710 1.00 87.06 193 ASP A O 1
ATOM 1437 N N . GLY A 1 194 ? 5.131 5.677 13.204 1.00 85.38 194 GLY A N 1
ATOM 1438 C CA . GLY A 1 194 ? 5.162 5.831 11.748 1.00 85.38 194 GLY A CA 1
ATOM 1439 C C . GLY A 1 194 ? 6.555 5.680 11.118 1.00 85.38 194 GLY A C 1
ATOM 1440 O O . GLY A 1 194 ? 6.708 5.924 9.923 1.00 85.38 194 GLY A O 1
ATOM 1441 N N . ILE A 1 195 ? 7.572 5.287 11.894 1.00 89.69 195 ILE A N 1
ATOM 1442 C CA . ILE A 1 195 ? 8.984 5.255 11.477 1.00 89.69 195 ILE A CA 1
ATOM 1443 C C . ILE A 1 195 ? 9.572 3.853 11.638 1.00 89.69 195 ILE A C 1
ATOM 1445 O O . ILE A 1 195 ? 10.273 3.364 10.748 1.00 89.69 195 ILE A O 1
ATOM 1449 N N . THR A 1 196 ? 9.286 3.176 12.749 1.00 95.31 196 THR A N 1
ATOM 1450 C CA . THR A 1 196 ? 9.844 1.858 13.046 1.00 95.31 196 THR A CA 1
ATOM 1451 C C . THR A 1 196 ? 9.159 0.801 12.191 1.00 95.31 196 THR A C 1
ATOM 1453 O O . THR A 1 196 ? 8.007 0.440 12.428 1.00 95.31 196 THR A O 1
ATOM 1456 N N . LEU A 1 197 ? 9.870 0.290 11.186 1.00 97.19 197 LEU A N 1
ATOM 1457 C CA . LEU A 1 197 ? 9.383 -0.772 10.309 1.00 97.19 197 LEU A CA 1
ATOM 1458 C C . LEU A 1 197 ? 9.273 -2.094 11.081 1.00 97.19 197 LEU A C 1
ATOM 1460 O O . LEU A 1 197 ? 10.260 -2.598 11.609 1.00 97.19 197 LEU A O 1
ATOM 1464 N N . LEU A 1 198 ? 8.077 -2.672 11.094 1.00 96.88 198 LEU A N 1
ATOM 1465 C CA . LEU A 1 198 ? 7.782 -3.952 11.736 1.00 96.88 198 LEU A CA 1
ATOM 1466 C C . LEU A 1 198 ? 7.756 -5.103 10.729 1.00 96.88 198 LEU A C 1
ATOM 1468 O O . LEU A 1 198 ? 8.192 -6.210 11.037 1.00 96.88 198 LEU A O 1
ATOM 1472 N N . LYS A 1 199 ? 7.222 -4.856 9.526 1.00 96.50 199 LYS A N 1
ATOM 1473 C CA . LYS A 1 199 ? 7.022 -5.898 8.512 1.00 96.50 199 LYS A CA 1
ATOM 1474 C C . LYS A 1 199 ? 7.083 -5.332 7.100 1.00 96.50 199 LYS A C 1
ATOM 1476 O O . LYS A 1 199 ? 6.648 -4.209 6.864 1.00 96.50 199 LYS A O 1
ATOM 1481 N N . THR A 1 200 ? 7.578 -6.126 6.155 1.00 97.81 200 THR A N 1
ATOM 1482 C CA . THR A 1 200 ? 7.443 -5.875 4.714 1.00 97.81 200 THR A CA 1
ATOM 1483 C C . THR A 1 200 ? 6.879 -7.120 4.054 1.00 97.81 200 THR A C 1
ATOM 1485 O O . THR A 1 200 ? 7.384 -8.216 4.272 1.00 97.81 200 THR A O 1
ATOM 1488 N N . GLU A 1 201 ? 5.845 -6.938 3.248 1.00 97.56 201 GLU A N 1
ATOM 1489 C CA . GLU A 1 201 ? 5.111 -7.995 2.568 1.00 97.56 201 GLU A CA 1
ATOM 1490 C C . GLU A 1 201 ? 5.005 -7.680 1.083 1.00 97.56 201 GLU A C 1
ATOM 1492 O O . GLU A 1 201 ? 4.965 -6.517 0.679 1.00 97.56 201 GLU A O 1
ATOM 1497 N N . THR A 1 202 ? 4.969 -8.725 0.261 1.00 96.88 202 THR A N 1
ATOM 1498 C CA . THR A 1 202 ? 4.770 -8.597 -1.184 1.00 96.88 202 THR A CA 1
ATOM 1499 C C . THR A 1 202 ? 3.471 -9.284 -1.564 1.00 96.88 202 THR A C 1
ATOM 1501 O O . THR A 1 202 ? 3.314 -10.485 -1.354 1.00 96.88 202 THR A O 1
ATOM 1504 N N . ALA A 1 203 ? 2.548 -8.527 -2.147 1.00 96.50 203 ALA A N 1
ATOM 1505 C CA . ALA A 1 203 ? 1.283 -9.034 -2.652 1.00 96.50 203 ALA A CA 1
ATOM 1506 C C . ALA A 1 203 ? 1.301 -9.042 -4.183 1.00 96.50 203 ALA A C 1
ATOM 1508 O O . ALA A 1 203 ? 1.717 -8.071 -4.819 1.00 96.50 203 ALA A O 1
ATOM 1509 N N . ALA A 1 204 ? 0.843 -10.135 -4.792 1.00 92.56 204 ALA A N 1
ATOM 1510 C CA . ALA A 1 204 ? 0.695 -10.199 -6.240 1.00 92.56 204 ALA A CA 1
ATOM 1511 C C . ALA A 1 204 ? -0.344 -9.173 -6.718 1.00 92.56 204 ALA A C 1
ATOM 1513 O O . ALA A 1 204 ? -1.389 -8.990 -6.090 1.00 92.56 204 ALA A O 1
ATOM 1514 N N . ALA A 1 205 ? -0.060 -8.514 -7.840 1.00 93.94 205 ALA A N 1
ATOM 1515 C CA . ALA A 1 205 ? -0.999 -7.591 -8.453 1.00 93.94 205 ALA A CA 1
ATOM 1516 C C . ALA A 1 205 ? -2.008 -8.366 -9.312 1.00 93.94 205 ALA A C 1
ATOM 1518 O O . ALA A 1 205 ? -1.631 -9.048 -10.265 1.00 93.94 205 ALA A O 1
ATOM 1519 N N . ASN A 1 206 ? -3.298 -8.244 -9.001 1.00 92.94 206 ASN A N 1
ATOM 1520 C CA . ASN A 1 206 ? -4.359 -8.874 -9.785 1.00 92.94 206 ASN A CA 1
ATOM 1521 C C . ASN A 1 206 ? -4.967 -7.850 -10.738 1.00 92.94 206 ASN A C 1
ATOM 1523 O O . ASN A 1 206 ? -5.526 -6.847 -10.294 1.00 92.94 206 ASN A O 1
ATOM 1527 N N . LYS A 1 207 ? -4.864 -8.083 -12.048 1.00 92.25 207 LYS A N 1
ATOM 1528 C CA . LYS A 1 207 ? -5.456 -7.180 -13.038 1.00 92.25 207 LYS A CA 1
ATOM 1529 C C . LYS A 1 207 ? -6.986 -7.274 -12.994 1.00 92.25 207 LYS A C 1
ATOM 1531 O O . LYS A 1 207 ? -7.538 -8.367 -13.081 1.00 92.25 207 LYS A O 1
ATOM 1536 N N . SER A 1 208 ? -7.654 -6.131 -12.892 1.00 90.12 208 SER A N 1
ATOM 1537 C CA . SER A 1 208 ? -9.109 -5.985 -12.884 1.00 90.12 208 SER A CA 1
ATOM 1538 C C . SER A 1 208 ? -9.492 -4.783 -13.749 1.00 90.12 208 SER A C 1
ATOM 1540 O O . SER A 1 208 ? -9.324 -3.631 -13.348 1.00 90.12 208 SER A O 1
ATOM 1542 N N . GLY A 1 209 ? -9.949 -5.049 -14.976 1.00 90.19 209 GLY A N 1
ATOM 1543 C CA . GLY A 1 209 ? -10.124 -4.007 -15.991 1.00 90.19 209 GLY A CA 1
ATOM 1544 C C . GLY A 1 209 ? -8.795 -3.320 -16.324 1.00 90.19 209 GLY A C 1
ATOM 1545 O O . GLY A 1 209 ? -7.800 -3.992 -16.617 1.00 90.19 209 GLY A O 1
ATOM 1546 N N . ASP A 1 210 ? -8.785 -1.989 -16.248 1.00 87.81 210 ASP A N 1
ATOM 1547 C CA . ASP A 1 210 ? -7.599 -1.156 -16.499 1.00 87.81 210 ASP A CA 1
ATOM 1548 C C . ASP A 1 210 ? -6.710 -0.964 -15.258 1.00 87.81 210 ASP A C 1
ATOM 1550 O O . ASP A 1 210 ? -5.599 -0.447 -15.367 1.00 87.81 210 ASP A O 1
ATOM 1554 N N . ALA A 1 211 ? -7.167 -1.406 -14.083 1.00 94.44 211 ALA A N 1
ATOM 1555 C CA . ALA A 1 211 ? -6.450 -1.273 -12.822 1.00 94.44 211 ALA A CA 1
ATOM 1556 C C . ALA A 1 211 ? -5.869 -2.604 -12.333 1.00 94.44 211 ALA A C 1
ATOM 1558 O O . ALA A 1 211 ? -6.263 -3.698 -12.742 1.00 94.44 211 ALA A O 1
ATOM 1559 N N . TYR A 1 212 ? -4.931 -2.496 -11.404 1.00 96.75 212 TYR A N 1
ATOM 1560 C CA . TYR A 1 212 ? -4.381 -3.596 -10.632 1.00 96.75 212 TYR A CA 1
ATOM 1561 C C . TYR A 1 212 ? -4.847 -3.472 -9.190 1.00 96.75 212 TYR A C 1
ATOM 1563 O O . TYR A 1 212 ? -4.801 -2.389 -8.608 1.00 96.75 212 TYR A O 1
ATOM 1571 N N . LEU A 1 213 ? -5.289 -4.590 -8.624 1.00 96.69 213 LEU A N 1
ATOM 1572 C CA . LEU A 1 213 ? -5.816 -4.685 -7.274 1.00 96.69 213 LEU A CA 1
ATOM 1573 C C . LEU A 1 213 ? -4.847 -5.457 -6.378 1.00 96.69 213 LEU A C 1
ATOM 1575 O O . LEU A 1 213 ? -4.400 -6.559 -6.712 1.00 96.69 213 LEU A O 1
ATOM 1579 N N . CYS A 1 214 ? -4.585 -4.876 -5.216 1.00 96.81 214 CYS A N 1
ATOM 1580 C CA . CYS A 1 214 ? -3.997 -5.526 -4.062 1.00 96.81 214 CYS A CA 1
ATOM 1581 C C . CYS A 1 214 ? -5.120 -5.920 -3.102 1.00 96.81 214 CYS A C 1
ATOM 1583 O O . CYS A 1 214 ? -5.921 -5.068 -2.726 1.00 96.81 214 CYS A O 1
ATOM 1585 N N . ASN A 1 215 ? -5.151 -7.188 -2.699 1.00 95.94 215 ASN A N 1
ATOM 1586 C CA . ASN A 1 215 ? -5.970 -7.687 -1.599 1.00 95.94 215 ASN A CA 1
ATOM 1587 C C . ASN A 1 215 ? -5.063 -8.539 -0.718 1.00 95.94 215 ASN A C 1
ATOM 1589 O O . ASN A 1 215 ? -4.636 -9.613 -1.145 1.00 95.94 215 ASN A O 1
ATOM 1593 N N . TYR A 1 216 ? -4.750 -8.054 0.478 1.00 97.44 216 TYR A N 1
ATOM 1594 C CA . TYR A 1 216 ? -3.818 -8.723 1.376 1.00 97.44 216 TYR A CA 1
ATOM 1595 C C . TYR A 1 216 ? -4.347 -8.720 2.806 1.00 97.44 216 TYR A C 1
ATOM 1597 O O . TYR A 1 216 ? -4.693 -7.668 3.340 1.00 97.44 216 TYR A O 1
ATOM 1605 N N . ASP A 1 217 ? -4.388 -9.893 3.429 1.00 97.25 217 ASP A N 1
ATOM 1606 C CA . ASP A 1 217 ? -4.786 -10.045 4.824 1.00 97.25 217 ASP A CA 1
ATOM 1607 C C . ASP A 1 217 ? -3.543 -9.920 5.715 1.00 97.25 217 ASP A C 1
ATOM 1609 O O . ASP A 1 217 ? -2.678 -10.798 5.759 1.00 97.25 217 ASP A O 1
ATOM 1613 N N . LEU A 1 218 ? -3.430 -8.784 6.402 1.00 97.00 218 LEU A N 1
ATOM 1614 C CA . LEU A 1 218 ? -2.295 -8.457 7.251 1.00 97.00 218 LEU A CA 1
ATOM 1615 C C . LEU A 1 218 ? -2.550 -8.924 8.683 1.00 97.00 218 LEU A C 1
ATOM 1617 O O . LEU A 1 218 ? -3.448 -8.423 9.353 1.00 97.00 218 LEU A O 1
ATOM 1621 N N . ASN A 1 219 ? -1.723 -9.853 9.157 1.00 95.69 219 ASN A N 1
ATOM 1622 C CA . ASN A 1 219 ? -1.775 -10.344 10.534 1.00 95.69 219 ASN A CA 1
ATOM 1623 C C . ASN A 1 219 ? -0.902 -9.493 11.466 1.00 95.69 219 ASN A C 1
ATOM 1625 O O . ASN A 1 219 ? 0.272 -9.247 11.173 1.00 95.69 219 ASN A O 1
ATOM 1629 N N . LEU A 1 220 ? -1.479 -9.096 12.597 1.00 95.44 220 LEU A N 1
ATOM 1630 C CA . LEU A 1 220 ? -0.905 -8.237 13.629 1.00 95.44 220 LEU A CA 1
ATOM 1631 C C . LEU A 1 220 ? -0.590 -9.052 14.884 1.00 95.44 220 LEU A C 1
ATOM 1633 O O . LEU A 1 220 ? -1.276 -10.024 15.200 1.00 95.44 220 LEU A O 1
ATOM 1637 N N . SER A 1 221 ? 0.452 -8.647 15.604 1.00 89.19 221 SER A N 1
ATOM 1638 C CA . SER A 1 221 ? 0.941 -9.363 16.787 1.00 89.19 221 SER A CA 1
ATOM 1639 C C . SER A 1 221 ? 0.551 -8.715 18.115 1.00 89.19 221 SER A C 1
ATOM 1641 O O . SER A 1 221 ? 0.489 -9.410 19.123 1.00 89.19 221 SER A O 1
ATOM 1643 N N . GLU A 1 222 ? 0.312 -7.402 18.143 1.00 93.25 222 GLU A N 1
ATOM 1644 C CA . GLU A 1 222 ? 0.160 -6.616 19.374 1.00 93.25 222 GLU A CA 1
ATOM 1645 C C . GLU A 1 222 ? -0.982 -5.613 19.242 1.00 93.25 222 GLU A C 1
ATOM 1647 O O . GLU A 1 222 ? -1.198 -5.058 18.171 1.00 93.25 222 GLU A O 1
ATOM 1652 N N . GLN A 1 223 ? -1.692 -5.346 20.335 1.00 93.44 223 GLN A N 1
ATOM 1653 C CA . GLN A 1 223 ? -2.769 -4.357 20.354 1.00 93.44 223 GLN A CA 1
ATOM 1654 C C . GLN A 1 223 ? -2.179 -2.954 20.489 1.00 93.44 223 GLN A C 1
ATOM 1656 O O . GLN A 1 223 ? -1.543 -2.652 21.498 1.00 93.44 223 GLN A O 1
ATOM 1661 N N . LYS A 1 224 ? -2.315 -2.140 19.439 1.00 93.88 224 LYS A N 1
ATOM 1662 C CA . LYS A 1 224 ? -1.782 -0.773 19.341 1.00 93.88 224 LYS A CA 1
ATOM 1663 C C . LYS A 1 224 ? -2.217 -0.099 18.038 1.00 93.88 224 LYS A C 1
ATOM 1665 O O . LYS A 1 224 ? -2.872 -0.696 17.180 1.00 93.88 224 LYS A O 1
ATOM 1670 N N . THR A 1 225 ? -1.784 1.146 17.874 1.00 95.69 225 THR A N 1
ATOM 1671 C CA . THR A 1 225 ? -1.849 1.888 16.613 1.00 95.69 225 THR A CA 1
ATOM 1672 C C . THR A 1 225 ? -0.728 1.464 15.665 1.00 95.69 225 THR A C 1
ATOM 1674 O O . THR A 1 225 ? 0.425 1.308 16.069 1.00 95.69 225 THR A O 1
ATOM 1677 N N . TYR A 1 226 ? -1.068 1.336 14.389 1.00 96.75 226 TYR A N 1
ATOM 1678 C CA . TYR A 1 226 ? -0.176 0.972 13.298 1.00 96.75 226 TYR A CA 1
ATOM 1679 C C . TYR A 1 226 ? -0.295 1.964 12.142 1.00 96.75 226 TYR A C 1
ATOM 1681 O O . TYR A 1 226 ? -1.359 2.544 11.914 1.00 96.75 226 TYR A O 1
ATOM 1689 N N . THR A 1 227 ? 0.775 2.073 11.353 1.00 97.44 227 THR A N 1
ATOM 1690 C CA . THR A 1 227 ? 0.748 2.735 10.043 1.00 97.44 227 THR A CA 1
ATOM 1691 C C . THR A 1 227 ? 1.064 1.709 8.960 1.00 97.44 227 THR A C 1
ATOM 1693 O O . THR A 1 227 ? 2.094 1.038 9.019 1.00 97.44 227 THR A O 1
ATOM 1696 N N . VAL A 1 228 ? 0.207 1.585 7.948 1.00 97.88 228 VAL A N 1
ATOM 1697 C CA . VAL A 1 228 ? 0.488 0.802 6.736 1.00 97.88 228 VAL A CA 1
ATOM 1698 C C . VAL A 1 228 ? 0.824 1.740 5.589 1.00 97.88 228 VAL A C 1
ATOM 1700 O O . VAL A 1 228 ? 0.108 2.703 5.342 1.00 97.88 228 VAL A O 1
ATOM 1703 N N . ALA A 1 229 ? 1.903 1.447 4.876 1.00 97.56 229 ALA A N 1
ATOM 1704 C CA . ALA A 1 229 ? 2.272 2.098 3.630 1.00 97.56 229 ALA A CA 1
ATOM 1705 C C . ALA A 1 229 ? 2.222 1.083 2.493 1.00 97.56 229 ALA A C 1
ATOM 1707 O O . ALA A 1 229 ? 2.682 -0.052 2.652 1.00 97.56 229 ALA A O 1
ATOM 1708 N N . VAL A 1 230 ? 1.704 1.498 1.341 1.00 98.25 230 VAL A N 1
ATOM 1709 C CA . VAL A 1 230 ? 1.641 0.641 0.155 1.00 98.25 230 VAL A CA 1
ATOM 1710 C C . VAL A 1 230 ? 2.400 1.299 -0.992 1.00 98.25 230 VAL A C 1
ATOM 1712 O O . VAL A 1 230 ? 2.221 2.482 -1.272 1.00 98.25 230 VAL A O 1
ATOM 1715 N N . SER A 1 231 ? 3.225 0.515 -1.676 1.00 98.00 231 SER A N 1
ATOM 1716 C CA . SER A 1 231 ? 3.847 0.863 -2.955 1.00 98.00 231 SER A CA 1
ATOM 1717 C C . SER A 1 231 ? 3.436 -0.146 -4.029 1.00 98.00 231 SER A C 1
ATOM 1719 O O . SER A 1 231 ? 3.059 -1.275 -3.718 1.00 98.00 231 SER A O 1
ATOM 1721 N N . ALA A 1 232 ? 3.566 0.224 -5.298 1.00 97.38 232 ALA A N 1
ATOM 1722 C CA . ALA A 1 232 ? 3.436 -0.668 -6.447 1.00 97.38 232 ALA A CA 1
ATOM 1723 C C . ALA A 1 232 ? 4.757 -0.752 -7.222 1.00 97.38 232 ALA A C 1
ATOM 1725 O O . ALA A 1 232 ? 5.460 0.249 -7.360 1.00 97.38 232 ALA A O 1
ATOM 1726 N N . ILE A 1 233 ? 5.078 -1.936 -7.748 1.00 95.12 233 ILE A N 1
ATOM 1727 C CA . ILE A 1 233 ? 6.244 -2.166 -8.607 1.00 95.12 233 ILE A CA 1
ATOM 1728 C C . ILE A 1 233 ? 5.781 -2.386 -10.042 1.00 95.12 233 ILE A C 1
ATOM 1730 O O . ILE A 1 233 ? 5.099 -3.368 -10.357 1.00 95.12 233 ILE A O 1
ATOM 1734 N N . CYS A 1 234 ? 6.186 -1.485 -10.927 1.00 91.75 234 CYS A N 1
ATOM 1735 C CA . CYS A 1 234 ? 5.899 -1.569 -12.352 1.00 91.75 234 CYS A CA 1
ATOM 1736 C C . CYS A 1 234 ? 6.772 -2.632 -13.038 1.00 91.75 234 CYS A C 1
ATOM 1738 O O . CYS A 1 234 ? 7.833 -3.019 -12.548 1.00 91.75 234 CYS A O 1
ATOM 1740 N N . ALA A 1 235 ? 6.360 -3.085 -14.222 1.00 87.94 235 ALA A N 1
ATOM 1741 C CA . ALA A 1 235 ? 7.047 -4.122 -14.993 1.00 87.94 235 ALA A CA 1
ATOM 1742 C C . ALA A 1 235 ? 8.458 -3.722 -15.451 1.00 87.94 235 ALA A C 1
ATOM 1744 O O . ALA A 1 235 ? 9.293 -4.584 -15.711 1.00 87.94 235 ALA A O 1
ATOM 1745 N N . ASN A 1 236 ? 8.740 -2.420 -15.508 1.00 84.12 236 ASN A N 1
ATOM 1746 C CA . ASN A 1 236 ? 10.075 -1.872 -15.747 1.00 84.12 236 ASN A CA 1
ATOM 1747 C C . ASN A 1 236 ? 10.958 -1.831 -14.477 1.00 84.12 236 ASN A C 1
ATOM 1749 O O . ASN A 1 236 ? 12.074 -1.322 -14.533 1.00 84.12 236 ASN A O 1
ATOM 1753 N N . GLY A 1 237 ? 10.462 -2.335 -13.341 1.00 86.94 237 GLY A N 1
ATOM 1754 C CA . GLY A 1 237 ? 11.156 -2.383 -12.054 1.00 86.94 237 GLY A CA 1
ATOM 1755 C C . GLY A 1 237 ? 11.030 -1.120 -11.200 1.00 86.94 237 GLY A C 1
ATOM 1756 O O . GLY A 1 237 ? 11.598 -1.076 -10.111 1.00 86.94 237 GLY A O 1
ATOM 1757 N N . ARG A 1 238 ? 10.309 -0.088 -11.655 1.00 90.00 238 ARG A N 1
ATOM 1758 C CA . ARG A 1 238 ? 10.150 1.158 -10.897 1.00 90.00 238 ARG A CA 1
ATOM 1759 C C . ARG A 1 238 ? 9.152 0.989 -9.749 1.00 90.00 238 ARG A C 1
ATOM 1761 O O . ARG A 1 238 ? 8.038 0.523 -9.970 1.00 90.00 238 ARG A O 1
ATOM 1768 N N . GLU A 1 239 ? 9.541 1.419 -8.550 1.00 94.69 239 GLU A N 1
ATOM 1769 C CA . GLU A 1 239 ? 8.649 1.524 -7.390 1.00 94.69 239 GLU A CA 1
ATOM 1770 C C . GLU A 1 239 ? 7.925 2.874 -7.378 1.00 94.69 239 GLU A C 1
ATOM 1772 O O . GLU A 1 239 ? 8.533 3.927 -7.590 1.00 94.69 239 GLU A O 1
ATOM 1777 N N . HIS A 1 240 ? 6.628 2.832 -7.091 1.00 94.69 240 HIS A N 1
ATOM 1778 C CA . HIS A 1 240 ? 5.787 3.996 -6.871 1.00 94.69 240 HIS A CA 1
ATOM 1779 C C . HIS A 1 240 ? 5.088 3.885 -5.520 1.00 94.69 240 HIS A C 1
ATOM 1781 O O . HIS A 1 240 ? 4.335 2.942 -5.282 1.00 94.69 240 HIS A O 1
ATOM 1787 N N . PHE A 1 241 ? 5.319 4.863 -4.648 1.00 96.75 241 PHE A N 1
ATOM 1788 C CA . PHE A 1 241 ? 4.559 5.001 -3.411 1.00 96.75 241 PHE A CA 1
ATOM 1789 C C . PHE A 1 241 ? 3.107 5.363 -3.741 1.00 96.75 241 PHE A C 1
ATOM 1791 O O . PHE A 1 241 ? 2.867 6.256 -4.555 1.00 96.75 241 PHE A O 1
ATOM 1798 N N . ILE A 1 242 ? 2.156 4.659 -3.129 1.00 97.12 242 ILE A N 1
ATOM 1799 C CA . ILE A 1 242 ? 0.727 4.941 -3.277 1.00 97.12 242 ILE A CA 1
ATOM 1800 C C . ILE A 1 242 ? 0.301 5.931 -2.205 1.00 97.12 242 ILE A C 1
ATOM 1802 O O . ILE A 1 242 ? -0.036 7.069 -2.513 1.00 97.12 242 ILE A O 1
ATOM 1806 N N . ASP A 1 243 ? 0.283 5.471 -0.957 1.00 96.75 243 ASP A N 1
ATOM 1807 C CA . ASP A 1 243 ? -0.238 6.217 0.182 1.00 96.75 243 ASP A CA 1
ATOM 1808 C C . ASP A 1 243 ? 0.119 5.487 1.489 1.00 96.75 243 ASP A C 1
ATOM 1810 O O . ASP A 1 243 ? 0.629 4.356 1.472 1.00 96.75 243 ASP A O 1
ATOM 1814 N N . SER A 1 244 ? -0.198 6.108 2.624 1.00 96.44 244 SER A N 1
ATOM 1815 C CA . SER A 1 244 ? -0.202 5.474 3.939 1.00 96.44 244 SER A CA 1
ATOM 1816 C C . SER A 1 244 ? -1.516 5.695 4.698 1.00 96.44 244 SER A C 1
ATOM 1818 O O . SER A 1 244 ? -2.268 6.640 4.452 1.00 96.44 244 SER A O 1
ATOM 1820 N N . ARG A 1 245 ? -1.833 4.774 5.612 1.00 96.81 245 ARG A N 1
ATOM 1821 C CA . ARG A 1 245 ? -3.022 4.817 6.477 1.00 96.81 245 ARG A CA 1
ATOM 1822 C C . ARG A 1 245 ? -2.669 4.426 7.901 1.00 96.81 245 ARG A C 1
ATOM 1824 O O . ARG A 1 245 ? -1.868 3.515 8.111 1.00 96.81 245 ARG A O 1
ATOM 1831 N N . HIS A 1 246 ? -3.316 5.075 8.855 1.00 95.75 246 HIS A N 1
ATOM 1832 C CA . HIS A 1 246 ? -3.277 4.741 10.271 1.00 95.75 246 HIS A CA 1
ATOM 1833 C C . HIS A 1 246 ? -4.480 3.876 10.617 1.00 95.75 246 HIS A C 1
ATOM 1835 O O . HIS A 1 246 ? -5.576 4.089 10.106 1.00 95.75 246 HIS A O 1
ATOM 1841 N N . PHE A 1 247 ? -4.295 2.904 11.497 1.00 96.62 247 PHE A N 1
ATOM 1842 C CA . PHE A 1 247 ? -5.394 2.126 12.058 1.00 96.62 247 PHE A CA 1
ATOM 1843 C C . PHE A 1 247 ? -4.991 1.557 13.415 1.00 96.62 247 PHE A C 1
ATOM 1845 O O . PHE A 1 247 ? -3.815 1.544 13.778 1.00 96.62 247 PHE A O 1
ATOM 1852 N N . MET A 1 248 ? -5.974 1.097 14.175 1.00 96.06 248 MET A N 1
ATOM 1853 C CA . MET A 1 248 ? -5.786 0.530 15.505 1.00 96.06 248 MET A CA 1
ATOM 1854 C C . MET A 1 248 ? -6.264 -0.915 15.520 1.00 96.06 248 MET A C 1
ATOM 1856 O O . MET A 1 248 ? -7.282 -1.244 14.908 1.00 96.06 248 MET A O 1
ATOM 1860 N N . TYR A 1 249 ? -5.530 -1.764 16.228 1.00 95.75 249 TYR A N 1
ATOM 1861 C CA . TYR A 1 249 ? -5.978 -3.102 16.584 1.00 95.75 249 TYR A CA 1
ATOM 1862 C C . TYR A 1 249 ? -6.125 -3.188 18.096 1.00 95.75 249 TYR A C 1
ATOM 1864 O O . TYR A 1 249 ? -5.165 -2.941 18.826 1.00 95.75 249 TYR A O 1
ATOM 1872 N N . ASP A 1 250 ? -7.332 -3.532 18.526 1.00 96.00 250 ASP A N 1
ATOM 1873 C CA . ASP A 1 250 ? -7.735 -3.618 19.919 1.00 96.00 250 ASP A CA 1
ATOM 1874 C C . ASP A 1 250 ? -8.815 -4.688 20.054 1.00 96.00 250 ASP A C 1
ATOM 1876 O O . ASP A 1 250 ? -9.911 -4.550 19.517 1.00 96.00 250 ASP A O 1
ATOM 1880 N N . ALA A 1 251 ? -8.479 -5.776 20.737 1.00 92.94 251 ALA A N 1
ATOM 1881 C CA . ALA A 1 251 ? -9.363 -6.914 20.965 1.00 92.94 251 ALA A CA 1
ATOM 1882 C C . ALA A 1 251 ? -9.889 -6.945 22.407 1.00 92.94 251 ALA A C 1
ATOM 1884 O O . ALA A 1 251 ? -10.502 -7.935 22.819 1.00 92.94 251 ALA A O 1
ATOM 1885 N N . THR A 1 252 ? -9.580 -5.920 23.204 1.00 92.12 252 THR A N 1
ATOM 1886 C CA . THR A 1 252 ? -9.908 -5.883 24.624 1.00 92.12 252 THR A CA 1
ATOM 1887 C C . THR A 1 252 ? -11.101 -4.979 24.888 1.00 92.12 252 THR A C 1
ATOM 1889 O O . THR A 1 252 ? -11.114 -3.841 24.453 1.00 92.12 252 THR A O 1
ATOM 1892 N N . PRO A 1 253 ? -12.113 -5.456 25.627 1.00 88.56 253 PRO A N 1
ATOM 1893 C CA . PRO A 1 253 ? -13.179 -4.589 26.103 1.00 88.56 253 PRO A CA 1
ATOM 1894 C C . PRO A 1 253 ? -12.685 -3.482 27.046 1.00 88.56 253 PRO A C 1
ATOM 1896 O O . PRO A 1 253 ? -11.776 -3.738 27.846 1.00 88.56 253 PRO A O 1
ATOM 1899 N N . PRO A 1 254 ? -13.368 -2.320 27.076 1.00 91.62 254 PRO A N 1
ATOM 1900 C CA . PRO A 1 254 ? -13.159 -1.301 28.097 1.00 91.62 254 PRO A CA 1
ATOM 1901 C C . PRO A 1 254 ? -13.253 -1.846 29.521 1.00 91.62 254 PRO A C 1
ATOM 1903 O O . PRO A 1 254 ? -14.127 -2.655 29.850 1.00 91.62 254 PRO A O 1
ATOM 1906 N N . VAL A 1 255 ? -12.402 -1.325 30.402 1.00 90.38 255 VAL A N 1
ATOM 1907 C CA . VAL A 1 255 ? -12.439 -1.616 31.837 1.00 90.38 255 VAL A CA 1
ATOM 1908 C C . VAL A 1 255 ? -13.349 -0.612 32.535 1.00 90.38 255 VAL A C 1
ATOM 1910 O O . VAL A 1 255 ? -13.211 0.597 32.353 1.00 90.38 255 VAL A O 1
ATOM 1913 N N . ILE A 1 256 ? -14.255 -1.118 33.373 1.00 87.19 256 ILE A N 1
ATOM 1914 C CA . ILE A 1 256 ? -15.179 -0.318 34.184 1.00 87.19 256 ILE A CA 1
ATOM 1915 C C . ILE A 1 256 ? -14.798 -0.472 35.657 1.00 87.19 256 ILE A C 1
ATOM 1917 O O . ILE A 1 256 ? -14.624 -1.586 36.152 1.00 87.19 256 ILE A O 1
ATOM 1921 N N . SER A 1 257 ? -14.691 0.641 36.377 1.00 82.69 257 SER A N 1
ATOM 1922 C CA . SER A 1 257 ? -14.382 0.663 37.809 1.00 82.69 257 SER A CA 1
ATOM 1923 C C . SER A 1 257 ? -15.224 1.700 38.546 1.00 82.69 257 SER A C 1
ATOM 1925 O O . SER A 1 257 ? -15.773 2.617 37.940 1.00 82.69 257 SER A O 1
ATOM 1927 N N . ASN A 1 258 ? -15.340 1.555 39.869 1.00 81.38 258 ASN A N 1
ATOM 1928 C CA . ASN A 1 258 ? -16.086 2.482 40.727 1.00 81.38 258 ASN A CA 1
ATOM 1929 C C . ASN A 1 258 ? -17.532 2.731 40.261 1.00 81.38 258 ASN A C 1
ATOM 1931 O O . ASN A 1 258 ? -18.017 3.858 40.336 1.00 81.38 258 ASN A O 1
ATOM 1935 N N . LEU A 1 259 ? -18.206 1.681 39.777 1.00 81.69 259 LEU A N 1
ATOM 1936 C CA . LEU A 1 259 ? -19.622 1.742 39.430 1.00 81.69 259 LEU A CA 1
ATOM 1937 C C . LEU A 1 259 ? -20.443 2.033 40.692 1.00 81.69 259 LEU A C 1
ATOM 1939 O O . LEU A 1 259 ? -20.446 1.237 41.631 1.00 81.69 259 LEU A O 1
ATOM 1943 N N . ASN A 1 260 ? -21.125 3.172 40.705 1.00 74.00 260 ASN A N 1
ATOM 1944 C CA . ASN A 1 260 ? -21.900 3.669 41.832 1.00 74.00 260 ASN A CA 1
ATOM 1945 C C . ASN A 1 260 ? -23.263 4.169 41.364 1.00 74.00 260 ASN A C 1
ATOM 1947 O O . ASN A 1 260 ? -23.396 4.719 40.274 1.00 74.00 260 ASN A O 1
ATOM 1951 N N . VAL A 1 261 ? -24.257 4.021 42.235 1.00 72.75 261 VAL A N 1
ATOM 1952 C CA . VAL A 1 261 ? -25.617 4.517 42.028 1.00 72.75 261 VAL A CA 1
ATOM 1953 C C . VAL A 1 261 ? -26.026 5.342 43.238 1.00 72.75 261 VAL A C 1
ATOM 1955 O O . VAL A 1 261 ? -25.746 4.948 44.373 1.00 72.75 261 VAL A O 1
ATOM 1958 N N . TYR A 1 262 ? -26.659 6.485 43.000 1.00 65.94 262 TYR A N 1
ATOM 1959 C CA . TYR A 1 262 ? -27.138 7.385 44.046 1.00 65.94 262 TYR A CA 1
ATOM 1960 C C . TYR A 1 262 ? -28.387 8.147 43.597 1.00 65.94 262 TYR A C 1
ATOM 1962 O O . TYR A 1 262 ? -28.677 8.235 42.407 1.00 65.94 262 TYR A O 1
ATOM 1970 N N . GLU A 1 263 ? -29.126 8.681 44.563 1.00 64.62 263 GLU A N 1
ATOM 1971 C CA . GLU A 1 263 ? -30.302 9.518 44.334 1.00 64.62 263 GLU A CA 1
ATOM 1972 C C . GLU A 1 263 ? -29.957 10.975 44.650 1.00 64.62 263 GLU A C 1
ATOM 1974 O O . GLU A 1 263 ? -29.339 11.262 45.679 1.00 64.62 263 GLU A O 1
ATOM 1979 N N . GLU A 1 264 ? -30.357 11.896 43.781 1.00 60.88 264 GLU A N 1
ATOM 1980 C CA . GLU A 1 264 ? -30.195 13.330 43.995 1.00 60.88 264 GLU A CA 1
ATOM 1981 C C . GLU A 1 264 ? -31.401 14.074 43.411 1.00 60.88 264 GLU A C 1
ATOM 1983 O O . GLU A 1 264 ? -31.745 13.918 42.244 1.00 60.88 264 GLU A O 1
ATOM 1988 N N . GLY A 1 265 ? -32.091 14.872 44.230 1.00 59.31 265 GLY A N 1
ATOM 1989 C CA . GLY A 1 265 ? -33.237 15.661 43.762 1.00 59.31 265 GLY A CA 1
ATOM 1990 C C . GLY A 1 265 ? -34.452 14.845 43.292 1.00 59.31 265 GLY A C 1
ATOM 1991 O O . GLY A 1 265 ? -35.299 15.400 42.599 1.00 59.31 265 GLY A O 1
ATOM 1992 N N . GLY A 1 266 ? -34.552 13.565 43.675 1.00 59.81 266 GLY A N 1
ATOM 1993 C CA . GLY A 1 266 ? -35.620 12.645 43.262 1.00 59.81 266 GLY A CA 1
ATOM 1994 C C . GLY A 1 266 ? -35.331 11.862 41.976 1.00 59.81 266 GLY A C 1
ATOM 1995 O O . GLY A 1 266 ? -36.133 11.008 41.604 1.00 59.81 266 GLY A O 1
ATOM 1996 N N . ASP A 1 267 ? -34.190 12.116 41.330 1.00 62.78 267 ASP A N 1
ATOM 1997 C CA . ASP A 1 267 ? -33.688 11.340 40.195 1.00 62.78 267 ASP A CA 1
ATOM 1998 C C . ASP A 1 267 ? -32.581 10.381 40.646 1.00 62.78 267 ASP A C 1
ATOM 2000 O O . ASP A 1 267 ? -31.841 10.650 41.600 1.00 62.78 267 ASP A O 1
ATOM 2004 N N . PHE A 1 268 ? -32.422 9.277 39.919 1.00 71.19 268 PHE A N 1
ATOM 2005 C CA . PHE A 1 268 ? -31.335 8.331 40.144 1.00 71.19 268 PHE A CA 1
ATOM 2006 C C . PHE A 1 268 ? -30.224 8.510 39.116 1.00 71.19 268 PHE A C 1
ATOM 2008 O O . PHE A 1 268 ? -30.450 8.610 37.906 1.00 71.19 268 PHE A O 1
ATOM 2015 N N . TYR A 1 269 ? -29.003 8.482 39.627 1.00 73.38 269 TYR A N 1
ATOM 2016 C CA . TYR A 1 269 ? -27.776 8.672 38.882 1.00 73.38 269 TYR A CA 1
ATOM 2017 C C . TYR A 1 269 ? -26.914 7.424 38.992 1.00 73.38 269 TYR A C 1
ATOM 2019 O O . TYR A 1 269 ? -26.789 6.824 40.061 1.00 73.38 269 TYR A O 1
ATOM 2027 N N . CYS A 1 270 ? -26.271 7.064 37.887 1.00 77.00 270 CYS A N 1
ATOM 2028 C CA . CYS A 1 270 ? -25.221 6.058 37.842 1.00 77.00 270 CYS A CA 1
ATOM 2029 C C . CYS A 1 270 ? -23.932 6.701 37.349 1.00 77.00 270 CYS A C 1
ATOM 2031 O O . CYS A 1 270 ? -23.925 7.371 36.315 1.00 77.00 270 CYS A O 1
ATOM 2033 N N . THR A 1 271 ? -22.835 6.468 38.061 1.00 82.25 271 THR A N 1
ATOM 2034 C CA . THR A 1 271 ? -21.505 6.919 37.657 1.00 82.25 271 THR A CA 1
ATOM 2035 C C . THR A 1 271 ? -20.508 5.775 37.675 1.00 82.25 271 THR A C 1
ATOM 2037 O O . THR A 1 271 ? -20.586 4.877 38.512 1.00 82.25 271 THR A O 1
ATOM 2040 N N . ALA A 1 272 ? -19.567 5.789 36.735 1.00 82.12 272 ALA A N 1
ATOM 2041 C CA . ALA A 1 272 ? -18.458 4.844 36.705 1.00 82.12 272 ALA A CA 1
ATOM 2042 C C . ALA A 1 272 ? -17.231 5.472 36.048 1.00 82.12 272 ALA A C 1
ATOM 2044 O O . ALA A 1 272 ? -17.358 6.313 35.160 1.00 82.12 272 ALA A O 1
ATOM 2045 N N . ASN A 1 273 ? -16.048 5.015 36.446 1.00 88.19 273 ASN A N 1
ATOM 2046 C CA . ASN A 1 273 ? -14.812 5.312 35.738 1.00 88.19 273 ASN A CA 1
ATOM 2047 C C . ASN A 1 273 ? -14.611 4.275 34.635 1.00 88.19 273 ASN A C 1
ATOM 2049 O O . ASN A 1 273 ? -14.770 3.074 34.877 1.00 88.19 273 ASN A O 1
ATOM 2053 N N . VAL A 1 274 ? -14.226 4.733 33.451 1.00 91.69 274 VAL A N 1
ATOM 2054 C CA . VAL A 1 274 ? -13.980 3.887 32.287 1.00 91.69 274 VAL A CA 1
ATOM 2055 C C . VAL A 1 274 ? -12.609 4.165 31.703 1.00 91.69 274 VAL A C 1
ATOM 2057 O O . VAL A 1 274 ? -12.152 5.303 31.674 1.00 91.69 274 VAL A O 1
ATOM 2060 N N . SER A 1 275 ? -11.950 3.118 31.230 1.00 91.62 275 SER A N 1
ATOM 2061 C CA . SER A 1 275 ? -10.664 3.242 30.557 1.00 91.62 275 SER A CA 1
ATOM 2062 C C . SER A 1 275 ? -10.532 2.187 29.476 1.00 91.62 275 SER A C 1
ATOM 2064 O O . SER A 1 275 ? -10.895 1.031 29.697 1.00 91.62 275 SER A O 1
ATOM 2066 N N . ASP A 1 276 ? -9.941 2.579 28.357 1.00 91.56 276 ASP A N 1
ATOM 2067 C CA . ASP A 1 276 ? -9.459 1.671 27.332 1.00 91.56 276 ASP A CA 1
ATOM 2068 C C . ASP A 1 276 ? -8.049 2.102 26.899 1.00 91.56 276 ASP A C 1
ATOM 2070 O O . ASP A 1 276 ? -7.743 3.295 26.858 1.00 91.56 276 ASP A O 1
ATOM 2074 N N . SER A 1 277 ? -7.172 1.130 26.656 1.00 82.75 277 SER A N 1
ATOM 2075 C CA . SER A 1 277 ? -5.734 1.385 26.502 1.00 82.75 277 SER A CA 1
ATOM 2076 C C . SER A 1 277 ? -5.293 1.703 25.074 1.00 82.75 277 SER A C 1
ATOM 2078 O O . SER A 1 277 ? -4.160 2.155 24.891 1.00 82.75 277 SER A O 1
ATOM 2080 N N . VAL A 1 278 ? -6.157 1.495 24.072 1.00 85.31 278 VAL A N 1
ATOM 2081 C CA . VAL A 1 278 ? -5.780 1.634 22.658 1.00 85.31 278 VAL A CA 1
ATOM 2082 C C . VAL A 1 278 ? -6.705 2.583 21.910 1.00 85.31 278 VAL A C 1
ATOM 2084 O O . VAL A 1 278 ? -6.225 3.496 21.237 1.00 85.31 278 VAL A O 1
ATOM 2087 N N . THR A 1 279 ? -8.015 2.372 21.989 1.00 86.38 279 THR A N 1
ATOM 2088 C CA . THR A 1 279 ? -8.993 3.020 21.115 1.00 86.38 279 THR A CA 1
ATOM 2089 C C . THR A 1 279 ? -9.906 4.016 21.823 1.00 86.38 279 THR A C 1
ATOM 2091 O O . THR A 1 279 ? -10.483 4.887 21.161 1.00 86.38 279 THR A O 1
ATOM 2094 N N . GLY A 1 280 ? -9.973 3.951 23.153 1.00 87.50 280 GLY A N 1
ATOM 2095 C CA . GLY A 1 280 ? -10.807 4.828 23.965 1.00 87.50 280 GLY A CA 1
ATOM 2096 C C . GLY A 1 280 ? -12.293 4.477 23.874 1.00 87.50 280 GLY A C 1
ATOM 2097 O O . GLY A 1 280 ? -12.753 3.762 22.986 1.00 87.50 280 GLY A O 1
ATOM 2098 N N . VAL A 1 281 ? -13.072 5.006 24.815 1.00 88.62 281 VAL A N 1
ATOM 2099 C CA . VAL A 1 281 ? -14.500 4.701 24.955 1.00 88.62 281 VAL A CA 1
ATOM 2100 C C . VAL A 1 281 ? -15.353 5.650 24.109 1.00 88.62 281 VAL A C 1
ATOM 2102 O O . VAL A 1 281 ? -15.148 6.862 24.140 1.00 88.62 281 VAL A O 1
ATOM 2105 N N . VAL A 1 282 ? -16.337 5.110 23.382 1.00 89.50 282 VAL A N 1
ATOM 2106 C CA . VAL A 1 282 ? -17.196 5.886 22.464 1.00 89.50 282 VAL A CA 1
ATOM 2107 C C . VAL A 1 282 ? -18.683 5.816 22.789 1.00 89.50 282 VAL A C 1
ATOM 2109 O O . VAL A 1 282 ? -19.419 6.725 22.412 1.00 89.50 282 VAL A O 1
ATOM 2112 N N . ASN A 1 283 ? -19.139 4.764 23.471 1.00 89.50 283 ASN A N 1
ATOM 2113 C CA . ASN A 1 283 ? -20.550 4.600 23.808 1.00 89.50 283 ASN A CA 1
ATOM 2114 C C . ASN A 1 283 ? -20.721 3.943 25.181 1.00 89.50 283 ASN A C 1
ATOM 2116 O O . ASN A 1 283 ? -19.893 3.133 25.598 1.00 89.50 283 ASN A O 1
ATOM 2120 N N . ALA A 1 284 ? -21.794 4.291 25.883 1.00 87.88 284 ALA A N 1
ATOM 2121 C CA . ALA A 1 284 ? -22.159 3.687 27.151 1.00 87.88 284 ALA A CA 1
ATOM 2122 C C . ALA A 1 284 ? -23.682 3.631 27.296 1.00 87.88 284 ALA A C 1
ATOM 2124 O O . ALA A 1 284 ? -24.381 4.600 27.004 1.00 87.88 284 ALA A O 1
ATOM 2125 N N . ALA A 1 285 ? -24.182 2.502 27.784 1.00 86.56 285 ALA A N 1
ATOM 2126 C CA . ALA A 1 285 ? -25.599 2.273 28.019 1.00 86.56 285 ALA A CA 1
ATOM 2127 C C . ALA A 1 285 ? -25.789 1.529 29.336 1.00 86.56 285 ALA A C 1
ATOM 2129 O O . ALA A 1 285 ? -25.008 0.646 29.685 1.00 86.56 285 ALA A O 1
ATOM 2130 N N . MET A 1 286 ? -26.845 1.861 30.060 1.00 84.88 286 MET A N 1
ATOM 2131 C CA . MET A 1 286 ? -27.180 1.221 31.321 1.00 84.88 286 MET A CA 1
ATOM 2132 C C . MET A 1 286 ? -28.516 0.503 31.207 1.00 84.88 286 MET A C 1
ATOM 2134 O O . MET A 1 286 ? -29.482 1.038 30.669 1.00 84.88 286 MET A O 1
ATOM 2138 N N . VAL A 1 287 ? -28.561 -0.703 31.756 1.00 83.56 287 VAL A N 1
ATOM 2139 C CA . VAL A 1 287 ? -29.740 -1.560 31.802 1.00 83.56 287 VAL A CA 1
ATOM 2140 C C . VAL A 1 287 ? -30.141 -1.766 33.250 1.00 83.56 287 VAL A C 1
ATOM 2142 O O . VAL A 1 287 ? -29.327 -2.191 34.071 1.00 83.56 287 VAL A O 1
ATOM 2145 N N . ILE A 1 288 ? -31.400 -1.483 33.555 1.00 79.44 288 ILE A N 1
ATOM 2146 C CA . ILE A 1 288 ? -32.009 -1.743 34.856 1.00 79.44 288 ILE A CA 1
ATOM 2147 C C . ILE A 1 288 ? -32.991 -2.889 34.689 1.00 79.44 288 ILE A C 1
ATOM 2149 O O . ILE A 1 288 ? -33.856 -2.818 33.821 1.00 79.44 288 ILE A O 1
ATOM 2153 N N . ARG A 1 289 ? -32.879 -3.907 35.541 1.00 78.00 289 ARG A N 1
ATOM 2154 C CA . ARG A 1 289 ? -33.783 -5.056 35.589 1.00 78.00 289 ARG A CA 1
ATOM 2155 C C . ARG A 1 289 ? -34.426 -5.168 36.968 1.00 78.00 289 ARG A C 1
ATOM 2157 O O . ARG A 1 289 ? -33.697 -5.200 37.960 1.00 78.00 289 ARG A O 1
ATOM 2164 N N . ASP A 1 290 ? -35.754 -5.245 37.029 1.00 74.38 290 ASP A N 1
ATOM 2165 C CA . ASP A 1 290 ? -36.487 -5.502 38.279 1.00 74.38 290 ASP A CA 1
ATOM 2166 C C . ASP A 1 290 ? -36.535 -7.002 38.650 1.00 74.38 290 ASP A C 1
ATOM 2168 O O . ASP A 1 290 ? -36.105 -7.870 37.886 1.00 74.38 290 ASP A O 1
ATOM 2172 N N . GLU A 1 291 ? -37.060 -7.329 39.838 1.00 70.44 291 GLU A N 1
ATOM 2173 C CA . GLU A 1 291 ? -37.262 -8.721 40.289 1.00 70.44 291 GLU A CA 1
ATOM 2174 C C . GLU A 1 291 ? -38.208 -9.529 39.383 1.00 70.44 291 GLU A C 1
ATOM 2176 O O . GLU A 1 291 ? -38.098 -10.755 39.313 1.00 70.44 291 GLU A O 1
ATOM 2181 N N . GLY A 1 292 ? -39.126 -8.856 38.684 1.00 67.88 292 GLY A N 1
ATOM 2182 C CA . GLY A 1 292 ? -40.025 -9.459 37.701 1.00 67.88 292 GLY A CA 1
ATOM 2183 C C . GLY A 1 292 ? -39.349 -9.777 36.363 1.00 67.88 292 GLY A C 1
ATOM 2184 O O . GLY A 1 292 ? -39.949 -10.453 35.527 1.00 67.88 292 GLY A O 1
ATOM 2185 N N . GLY A 1 293 ? -38.108 -9.323 36.165 1.00 71.25 293 GLY A N 1
ATOM 2186 C CA . GLY A 1 293 ? -37.338 -9.494 34.938 1.00 71.25 293 GLY A CA 1
ATOM 2187 C C . GLY A 1 293 ? -37.634 -8.455 33.855 1.00 71.25 293 GLY A C 1
ATOM 2188 O O . GLY A 1 293 ? -37.175 -8.634 32.729 1.00 71.25 293 GLY A O 1
ATOM 2189 N N . ILE A 1 294 ? -38.379 -7.388 34.161 1.00 77.31 294 ILE A N 1
ATOM 2190 C CA . ILE A 1 294 ? -38.618 -6.281 33.228 1.00 77.31 294 ILE A CA 1
ATOM 2191 C C . ILE A 1 294 ? -37.355 -5.428 33.152 1.00 77.31 294 ILE A C 1
ATOM 2193 O O . ILE A 1 294 ? -36.783 -5.061 34.179 1.00 77.31 294 ILE A O 1
ATOM 2197 N N . GLU A 1 295 ? -36.932 -5.101 31.930 1.00 84.44 295 GLU A N 1
ATOM 2198 C CA . GLU A 1 295 ? -35.740 -4.298 31.669 1.00 84.44 295 GLU A CA 1
ATOM 2199 C C . GLU A 1 295 ? -36.069 -2.924 31.088 1.00 84.44 295 GLU A C 1
ATOM 2201 O O . GLU A 1 295 ? -36.959 -2.782 30.245 1.00 84.44 295 GLU A O 1
ATOM 2206 N N . LYS A 1 296 ? -35.285 -1.920 31.486 1.00 79.25 296 LYS A N 1
ATOM 2207 C CA . LYS A 1 296 ? -35.212 -0.617 30.819 1.00 79.25 296 LYS A CA 1
ATOM 2208 C C . LYS A 1 296 ? -33.771 -0.243 30.505 1.00 79.25 296 LYS A C 1
ATOM 2210 O O . LYS A 1 296 ? -32.883 -0.455 31.326 1.00 79.25 296 LYS A O 1
ATOM 2215 N N . ASN A 1 297 ? -33.577 0.355 29.331 1.00 82.94 297 ASN A N 1
ATOM 2216 C CA . ASN A 1 297 ? -32.283 0.803 28.828 1.00 82.94 297 ASN A CA 1
ATOM 2217 C C . ASN A 1 297 ? -32.210 2.330 28.843 1.00 82.94 297 ASN A C 1
ATOM 2219 O O . ASN A 1 297 ? -33.181 2.997 28.485 1.00 82.94 297 ASN A O 1
ATOM 2223 N N . PHE A 1 298 ? -31.049 2.860 29.205 1.00 81.44 298 PHE A N 1
ATOM 2224 C CA . PHE A 1 298 ? -30.776 4.289 29.264 1.00 81.44 298 PHE A CA 1
ATOM 2225 C C . PHE A 1 298 ? -29.439 4.582 28.595 1.00 81.44 298 PHE A C 1
ATOM 2227 O O . PHE A 1 298 ? -28.435 3.932 28.898 1.00 81.44 298 PHE A O 1
ATOM 2234 N N . ASP A 1 299 ? -29.424 5.578 27.714 1.00 84.62 299 ASP A N 1
ATOM 2235 C CA . ASP A 1 299 ? -28.185 6.091 27.140 1.00 84.62 299 ASP A CA 1
ATOM 2236 C C . ASP A 1 299 ? -27.413 6.874 28.204 1.00 84.62 299 ASP A C 1
ATOM 2238 O O . ASP A 1 299 ? -27.980 7.672 28.958 1.00 84.62 299 ASP A O 1
ATOM 2242 N N . CYS A 1 300 ? -26.104 6.655 28.262 1.00 86.31 300 CYS A N 1
ATOM 2243 C CA . CYS A 1 300 ? -25.230 7.330 29.207 1.00 86.31 300 CYS A CA 1
ATOM 2244 C C . CYS A 1 300 ? -24.336 8.341 28.494 1.00 86.31 300 CYS A C 1
ATOM 2246 O O . CYS A 1 300 ? -23.913 8.159 27.353 1.00 86.31 300 CYS A O 1
ATOM 2248 N N . LYS A 1 301 ? -23.988 9.411 29.203 1.00 90.62 301 LYS A N 1
ATOM 2249 C CA . LYS A 1 301 ? -23.028 10.402 28.730 1.00 90.62 301 LYS A CA 1
ATOM 2250 C C . LYS A 1 301 ? -21.627 10.028 29.196 1.00 90.62 301 LYS A C 1
ATOM 2252 O O . LYS A 1 301 ? -21.417 9.757 30.374 1.00 90.62 301 LYS A O 1
ATOM 2257 N N . ILE A 1 302 ? -20.662 10.088 28.287 1.00 87.81 302 ILE A N 1
ATOM 2258 C CA . ILE A 1 302 ? -19.237 9.967 28.606 1.00 87.81 302 ILE A CA 1
ATOM 2259 C C . ILE A 1 302 ? -18.648 11.376 28.696 1.00 87.81 302 ILE A C 1
ATOM 2261 O O . ILE A 1 302 ? -18.807 12.189 27.782 1.00 87.81 302 ILE A O 1
ATOM 2265 N N . VAL A 1 303 ? -17.993 11.684 29.811 1.00 87.44 303 VAL A N 1
ATOM 2266 C CA . VAL A 1 303 ? -17.278 12.942 30.037 1.00 87.44 303 VAL A CA 1
ATOM 2267 C C . VAL A 1 303 ? -15.860 12.594 30.471 1.00 87.44 303 VAL A C 1
ATOM 2269 O O . VAL A 1 303 ? -15.636 12.195 31.611 1.00 87.44 303 VAL A O 1
ATOM 2272 N N . SER A 1 304 ? -14.904 12.744 29.548 1.00 86.69 304 SER A N 1
ATOM 2273 C CA . SER A 1 304 ? -13.540 12.222 29.710 1.00 86.69 304 SER A CA 1
ATOM 2274 C C . SER A 1 304 ? -13.575 10.723 30.036 1.00 86.69 304 SER A C 1
ATOM 2276 O O . SER A 1 304 ? -14.069 9.946 29.224 1.00 86.69 304 SER A O 1
ATOM 2278 N N . ASP A 1 305 ? -13.140 10.345 31.238 1.00 89.12 305 ASP A N 1
ATOM 2279 C CA . ASP A 1 305 ? -12.998 8.956 31.682 1.00 89.12 305 ASP A CA 1
ATOM 2280 C C . ASP A 1 305 ? -14.132 8.558 32.644 1.00 89.12 305 ASP A C 1
ATOM 2282 O O . ASP A 1 305 ? -14.051 7.552 33.348 1.00 89.12 305 ASP A O 1
ATOM 2286 N N . THR A 1 306 ? -15.197 9.362 32.716 1.00 88.31 306 THR A N 1
ATOM 2287 C CA . THR A 1 306 ? -16.361 9.111 33.569 1.00 88.31 306 THR A CA 1
ATOM 2288 C C . THR A 1 306 ? -17.609 8.921 32.721 1.00 88.31 306 THR A C 1
ATOM 2290 O O . THR A 1 306 ? -17.962 9.763 31.896 1.00 88.31 306 THR A O 1
ATOM 2293 N N . VAL A 1 307 ? -18.318 7.824 32.968 1.00 87.31 307 VAL A N 1
ATOM 2294 C CA . VAL A 1 307 ? -19.679 7.613 32.478 1.00 87.31 307 VAL A CA 1
ATOM 2295 C C . VAL A 1 307 ? -20.663 8.148 33.508 1.00 87.31 307 VAL A C 1
ATOM 2297 O O . VAL A 1 307 ? -20.523 7.877 34.699 1.00 87.31 307 VAL A O 1
ATOM 2300 N N . MET A 1 308 ? -21.665 8.885 33.039 1.00 85.06 308 MET A N 1
ATOM 2301 C CA . MET A 1 308 ? -22.782 9.392 33.827 1.00 85.06 308 MET A CA 1
ATOM 2302 C C . MET A 1 308 ? -24.096 9.014 33.145 1.00 85.06 308 MET A C 1
ATOM 2304 O O . MET A 1 308 ? -24.329 9.380 31.993 1.00 85.06 308 MET A O 1
ATOM 2308 N N . CYS A 1 309 ? -24.968 8.318 33.860 1.00 80.44 309 CYS A N 1
ATOM 2309 C CA . CYS A 1 309 ? -26.313 7.983 33.407 1.00 80.44 309 CYS A CA 1
ATOM 2310 C C . CYS A 1 309 ? -27.321 8.596 34.378 1.00 80.44 309 CYS A C 1
ATOM 2312 O O . CYS A 1 309 ? -27.105 8.566 35.589 1.00 80.44 309 CYS A O 1
ATOM 2314 N N . ILE A 1 310 ? -28.419 9.120 33.847 1.00 76.75 310 ILE A N 1
ATOM 2315 C CA . ILE A 1 310 ? -29.565 9.585 34.630 1.00 76.75 310 ILE A CA 1
ATOM 2316 C C . ILE A 1 310 ? -30.744 8.740 34.188 1.00 76.75 310 ILE A C 1
ATOM 2318 O O . ILE A 1 310 ? -30.933 8.550 32.984 1.00 76.75 310 ILE A O 1
ATOM 2322 N N . TRP A 1 311 ? -31.545 8.258 35.129 1.00 73.94 311 TRP A N 1
ATOM 2323 C CA . TRP A 1 311 ? -32.833 7.687 34.776 1.00 73.94 311 TRP A CA 1
ATOM 2324 C C . TRP A 1 311 ? -33.960 8.343 35.565 1.00 73.94 311 TRP A C 1
ATOM 2326 O O . TRP A 1 311 ? -33.940 8.414 36.790 1.00 73.94 311 TRP A O 1
ATOM 2336 N N . SER A 1 312 ? -34.955 8.816 34.820 1.00 59.66 312 SER A N 1
ATOM 2337 C CA . SER A 1 312 ? -36.109 9.555 35.338 1.00 59.66 312 SER A CA 1
ATOM 2338 C C . SER A 1 312 ? -37.449 8.918 34.943 1.00 59.66 312 SER A C 1
ATOM 2340 O O . SER A 1 312 ? -38.461 9.161 35.592 1.00 59.66 312 SER A O 1
ATOM 2342 N N . ASP A 1 313 ? -37.478 8.035 33.932 1.00 62.72 313 ASP A N 1
ATOM 2343 C CA . ASP A 1 313 ? -38.679 7.294 33.519 1.00 62.72 313 ASP A CA 1
ATOM 2344 C C . ASP A 1 313 ? -38.591 5.802 33.882 1.00 62.72 313 ASP A C 1
ATOM 2346 O O . ASP A 1 313 ? -38.259 4.943 33.059 1.00 62.72 313 ASP A O 1
ATOM 2350 N N . ILE A 1 314 ? -38.951 5.468 35.122 1.00 64.38 314 ILE A N 1
ATOM 2351 C CA . ILE A 1 314 ? -39.078 4.078 35.597 1.00 64.38 314 ILE A CA 1
ATOM 2352 C C . ILE A 1 314 ? -40.493 3.507 35.428 1.00 64.38 314 ILE A C 1
ATOM 2354 O O . ILE A 1 314 ? -40.789 2.445 35.966 1.00 64.38 314 ILE A O 1
ATOM 2358 N N . ASN A 1 315 ? -41.379 4.165 34.667 1.00 62.91 315 ASN A N 1
ATOM 2359 C CA . ASN A 1 315 ? -42.761 3.700 34.511 1.00 62.91 315 ASN A CA 1
ATOM 2360 C C . ASN A 1 315 ? -42.813 2.260 33.981 1.00 62.91 315 ASN A C 1
ATOM 2362 O O . ASN A 1 315 ? -42.256 1.969 32.924 1.00 62.91 315 ASN A O 1
ATOM 2366 N N . GLY A 1 316 ? -43.493 1.368 34.699 1.00 57.62 316 GLY A N 1
ATOM 2367 C CA . GLY A 1 316 ? -43.579 -0.056 34.360 1.00 57.62 316 GLY A CA 1
ATOM 2368 C C . GLY A 1 316 ? -42.544 -0.948 35.052 1.00 57.62 316 GLY A C 1
ATOM 2369 O O . GLY A 1 316 ? -42.701 -2.163 34.995 1.00 57.62 316 GLY A O 1
ATOM 2370 N N . LEU A 1 317 ? -41.549 -0.373 35.737 1.00 62.44 317 LEU A N 1
ATOM 2371 C CA . LEU A 1 317 ? -40.744 -1.076 36.740 1.00 62.44 317 LEU A CA 1
ATOM 2372 C C . LEU A 1 317 ? -41.453 -1.024 38.103 1.00 62.44 317 LEU A C 1
ATOM 2374 O O . LEU A 1 317 ? -42.324 -0.181 38.339 1.00 62.44 317 LEU A O 1
ATOM 2378 N N . TRP A 1 318 ? -41.104 -1.936 39.008 1.00 53.94 318 TRP A N 1
ATOM 2379 C CA . TRP A 1 318 ? -41.732 -2.020 40.330 1.00 53.94 318 TRP A CA 1
ATOM 2380 C C . TRP A 1 318 ? -41.443 -0.777 41.191 1.00 53.94 318 TRP A C 1
ATOM 2382 O O . TRP A 1 318 ? -40.297 -0.413 41.422 1.00 53.94 318 TRP A O 1
ATOM 2392 N N . THR A 1 319 ? -42.451 -0.133 41.779 1.00 51.62 319 THR A N 1
ATOM 2393 C CA . THR A 1 319 ? -42.199 1.069 42.607 1.00 51.62 319 THR A CA 1
ATOM 2394 C C . THR A 1 319 ? -41.394 0.779 43.883 1.00 51.62 319 THR A C 1
ATOM 2396 O O . THR A 1 319 ? -40.823 1.685 44.486 1.00 51.62 319 THR A O 1
ATOM 2399 N N . SER A 1 320 ? -41.286 -0.496 44.271 1.00 50.44 320 SER A N 1
ATOM 2400 C CA . SER A 1 320 ? -40.345 -0.977 45.279 1.00 50.44 320 SER A CA 1
ATOM 2401 C C . SER A 1 320 ? -39.886 -2.407 44.984 1.00 50.44 320 SER A C 1
ATOM 2403 O O . SER A 1 320 ? -40.646 -3.205 44.438 1.00 50.44 320 SER A O 1
ATOM 2405 N N . GLY A 1 321 ? -38.643 -2.739 45.335 1.00 54.59 321 GLY A N 1
ATOM 2406 C CA . GLY A 1 321 ? -38.074 -4.071 45.102 1.00 54.59 321 GLY A CA 1
ATOM 2407 C C . GLY A 1 321 ? -36.566 -4.049 44.877 1.00 54.59 321 GLY A C 1
ATOM 2408 O O . GLY A 1 321 ? -35.935 -2.991 44.959 1.00 54.59 321 GLY A O 1
ATOM 2409 N N . LYS A 1 322 ? -35.979 -5.223 44.626 1.00 62.88 322 LYS A N 1
ATOM 2410 C CA . LYS A 1 322 ? -34.577 -5.340 44.219 1.00 62.88 322 LYS A CA 1
ATOM 2411 C C . LYS A 1 322 ? -34.402 -5.132 42.719 1.00 62.88 322 LYS A C 1
ATOM 2413 O O . LYS A 1 322 ? -35.237 -5.511 41.903 1.00 62.88 322 LYS A O 1
ATOM 2418 N N . TYR A 1 323 ? -33.242 -4.598 42.379 1.00 67.88 323 TYR A N 1
ATOM 2419 C CA . TYR A 1 323 ? -32.844 -4.274 41.027 1.00 67.88 323 TYR A CA 1
ATOM 2420 C C . TYR A 1 323 ? -31.442 -4.785 40.730 1.00 67.88 323 TYR A C 1
ATOM 2422 O O . TYR A 1 323 ? -30.556 -4.783 41.592 1.00 67.88 323 TYR A O 1
ATOM 2430 N N . VAL A 1 324 ? -31.240 -5.190 39.479 1.00 71.94 324 VAL A N 1
ATOM 2431 C CA . VAL A 1 324 ? -29.918 -5.394 38.890 1.00 71.94 324 VAL A CA 1
ATOM 2432 C C . VAL A 1 324 ? -29.658 -4.247 37.931 1.00 71.94 324 VAL A C 1
ATOM 2434 O O . VAL A 1 324 ? -30.461 -3.984 37.040 1.00 71.94 324 VAL A O 1
ATOM 2437 N N . ILE A 1 325 ? -28.528 -3.575 38.110 1.00 78.44 325 ILE A N 1
ATOM 2438 C CA . ILE A 1 325 ? -28.103 -2.468 37.257 1.00 78.44 325 ILE A CA 1
ATOM 2439 C C . ILE A 1 325 ? -26.841 -2.915 36.545 1.00 78.44 325 ILE A C 1
ATOM 2441 O O . ILE A 1 325 ? -25.856 -3.236 37.203 1.00 78.44 325 ILE A O 1
ATOM 2445 N N . THR A 1 326 ? -26.868 -2.948 35.217 1.00 81.31 326 THR A N 1
ATOM 2446 C CA . THR A 1 326 ? -25.722 -3.327 34.386 1.00 81.31 326 THR A CA 1
ATOM 2447 C C . THR A 1 326 ? -25.321 -2.156 33.509 1.00 81.31 326 THR A C 1
ATOM 2449 O O . THR A 1 326 ? -26.127 -1.667 32.725 1.00 81.31 326 THR A O 1
ATOM 2452 N N . LEU A 1 327 ? -24.076 -1.710 33.629 1.00 84.88 327 LEU A N 1
ATOM 2453 C CA . LEU A 1 327 ? -23.480 -0.726 32.740 1.00 84.88 327 LEU A CA 1
ATOM 2454 C C . LEU A 1 327 ? -22.703 -1.451 31.640 1.00 84.88 327 LEU A C 1
ATOM 2456 O O . LEU A 1 327 ? -21.841 -2.272 31.946 1.00 84.88 327 LEU A O 1
ATOM 2460 N N . TYR A 1 328 ? -22.982 -1.108 30.388 1.00 88.50 328 TYR A N 1
ATOM 2461 C CA . TYR A 1 328 ? -22.268 -1.540 29.193 1.00 88.50 328 TYR A CA 1
ATOM 2462 C C . TYR A 1 328 ? -21.488 -0.368 28.614 1.00 88.50 328 TYR A C 1
ATOM 2464 O O . TYR A 1 328 ? -22.002 0.748 28.534 1.00 88.50 328 TYR A O 1
ATOM 2472 N N . VAL A 1 329 ? -20.254 -0.620 28.192 1.00 88.00 329 VAL A N 1
ATOM 2473 C CA . VAL A 1 329 ? -19.353 0.397 27.647 1.00 88.00 329 VAL A CA 1
ATOM 2474 C C . VAL A 1 329 ? -18.674 -0.158 26.406 1.00 88.00 329 VAL A C 1
ATOM 2476 O O . VAL A 1 329 ? -18.169 -1.276 26.437 1.00 88.00 329 VAL A O 1
ATOM 2479 N N . GLN A 1 330 ? -18.667 0.614 25.323 1.00 88.06 330 GLN A N 1
ATOM 2480 C CA . GLN A 1 330 ? -18.108 0.224 24.034 1.00 88.06 330 GLN A CA 1
ATOM 2481 C C . GLN A 1 330 ? -16.944 1.136 23.635 1.00 88.06 330 GLN A C 1
ATOM 2483 O O . GLN A 1 330 ? -17.044 2.360 23.764 1.00 88.06 330 GLN A O 1
ATOM 2488 N N . ASP A 1 331 ? -15.865 0.548 23.122 1.00 91.56 331 ASP A N 1
ATOM 2489 C CA . ASP A 1 331 ? -14.740 1.280 22.529 1.00 91.56 331 ASP A CA 1
ATOM 2490 C C . ASP A 1 331 ? -14.907 1.543 21.021 1.00 91.56 331 ASP A C 1
ATOM 2492 O O . ASP A 1 331 ? -15.890 1.140 20.392 1.00 91.56 331 ASP A O 1
ATOM 2496 N N . LYS A 1 332 ? -13.938 2.233 20.410 1.00 90.62 332 LYS A N 1
ATOM 2497 C CA . LYS A 1 332 ? -13.978 2.542 18.972 1.00 90.62 332 LYS A CA 1
ATOM 2498 C C . LYS A 1 332 ? -13.755 1.311 18.078 1.00 90.62 332 LYS A C 1
ATOM 2500 O O . LYS A 1 332 ? -14.204 1.334 16.932 1.00 90.62 332 LYS A O 1
ATOM 2505 N N . ALA A 1 333 ? -13.088 0.257 18.557 1.00 90.31 333 ALA A N 1
ATOM 2506 C CA . ALA A 1 333 ? -13.017 -1.030 17.854 1.00 90.31 333 ALA A CA 1
ATOM 2507 C C . ALA A 1 333 ? -14.353 -1.794 17.918 1.00 90.31 333 ALA A C 1
ATOM 2509 O O . ALA A 1 333 ? -14.598 -2.697 17.121 1.00 90.31 333 ALA A O 1
ATOM 2510 N N . GLY A 1 334 ? -15.248 -1.402 18.822 1.00 86.38 334 GLY A N 1
ATOM 2511 C CA . GLY A 1 334 ? -16.560 -1.974 19.058 1.00 86.38 334 GLY A CA 1
ATOM 2512 C C . GLY A 1 334 ? -16.586 -3.050 20.146 1.00 86.38 334 GLY A C 1
ATOM 2513 O O . GLY A 1 334 ? -17.619 -3.716 20.259 1.00 86.38 334 GLY A O 1
ATOM 2514 N N . ASN A 1 335 ? -15.501 -3.264 20.902 1.00 87.88 335 ASN A N 1
ATOM 2515 C CA . ASN A 1 335 ? -15.505 -4.224 22.006 1.00 87.88 335 ASN A CA 1
ATOM 2516 C C . ASN A 1 335 ? -16.410 -3.699 23.126 1.00 87.88 335 ASN A C 1
ATOM 2518 O O . ASN A 1 335 ? -16.445 -2.498 23.385 1.00 87.88 335 ASN A O 1
ATOM 2522 N N . ILE A 1 336 ? -17.149 -4.594 23.790 1.00 89.12 336 ILE A N 1
ATOM 2523 C CA . ILE A 1 336 ? -18.127 -4.226 24.823 1.00 89.12 336 ILE A CA 1
ATOM 2524 C C . ILE A 1 336 ? -17.689 -4.791 26.172 1.00 89.12 336 ILE A C 1
ATOM 2526 O O . ILE A 1 336 ? -17.641 -6.007 26.363 1.00 89.12 336 ILE A O 1
ATOM 2530 N N . GLY A 1 337 ? -17.389 -3.897 27.111 1.00 82.50 337 GLY A N 1
ATOM 2531 C CA . GLY A 1 337 ? -17.181 -4.203 28.522 1.00 82.50 337 GLY A CA 1
ATOM 2532 C C . GLY A 1 337 ? -18.478 -4.029 29.306 1.00 82.50 337 GLY A C 1
ATOM 2533 O O . GLY A 1 337 ? -19.360 -3.270 28.897 1.00 82.50 337 GLY A O 1
ATOM 2534 N N . TYR A 1 338 ? -18.612 -4.723 30.437 1.00 86.56 338 TYR A N 1
ATOM 2535 C CA . TYR A 1 338 ? -19.760 -4.538 31.321 1.00 86.56 338 TYR A CA 1
ATOM 2536 C C . TYR A 1 338 ? -19.404 -4.690 32.802 1.00 86.56 338 TYR A C 1
ATOM 2538 O O . TYR A 1 338 ? -18.483 -5.417 33.172 1.00 86.56 338 TYR A O 1
ATOM 2546 N N . ALA A 1 339 ? -20.164 -4.007 33.653 1.00 77.56 339 ALA A N 1
ATOM 2547 C CA . ALA A 1 339 ? -20.116 -4.135 35.105 1.00 77.56 339 ALA A CA 1
ATOM 2548 C C . ALA A 1 339 ? -21.537 -4.076 35.665 1.00 77.56 339 ALA A C 1
ATOM 2550 O O . ALA A 1 339 ? -22.383 -3.371 35.121 1.00 77.56 339 ALA A O 1
ATOM 2551 N N . ALA A 1 340 ? -21.804 -4.805 36.748 1.00 76.44 340 ALA A N 1
ATOM 2552 C CA . ALA A 1 340 ? -23.142 -4.878 37.320 1.00 76.44 340 ALA A CA 1
ATOM 2553 C C . ALA A 1 340 ? -23.150 -4.701 38.841 1.00 76.44 340 ALA A C 1
ATOM 2555 O O . ALA A 1 340 ? -22.277 -5.214 39.543 1.00 76.44 340 ALA A O 1
ATOM 2556 N N . LEU A 1 341 ? -24.186 -4.026 39.334 1.00 69.44 341 LEU A N 1
ATOM 2557 C CA . LEU A 1 341 ? -24.590 -3.999 40.734 1.00 69.44 341 LEU A CA 1
ATOM 2558 C C . LEU A 1 341 ? -25.829 -4.880 40.906 1.00 69.44 341 LEU A C 1
ATOM 2560 O O . LEU A 1 341 ? -26.772 -4.801 40.119 1.00 69.44 341 LEU A O 1
ATOM 2564 N N . GLN A 1 342 ? -25.821 -5.723 41.933 1.00 66.44 342 GLN A N 1
ATOM 2565 C CA . GLN A 1 342 ? -26.912 -6.649 42.239 1.00 66.44 342 GLN A CA 1
ATOM 2566 C C . GLN A 1 342 ? -27.599 -6.256 43.547 1.00 66.44 342 GLN A C 1
ATOM 2568 O O . GLN A 1 342 ? -26.986 -5.618 44.402 1.00 66.44 342 GLN A O 1
ATOM 2573 N N . ASP A 1 343 ? -28.854 -6.683 43.704 1.00 60.38 343 ASP A N 1
ATOM 2574 C CA . ASP A 1 343 ? -29.656 -6.489 44.918 1.00 60.38 343 ASP A CA 1
ATOM 2575 C C . ASP A 1 343 ? -29.818 -5.013 45.343 1.00 60.38 343 ASP A C 1
ATOM 2577 O O . ASP A 1 343 ? -29.905 -4.706 46.534 1.00 60.38 343 ASP A O 1
ATOM 2581 N N . ILE A 1 344 ? -29.895 -4.087 44.381 1.00 59.25 344 ILE A N 1
ATOM 2582 C CA . ILE A 1 344 ? -30.152 -2.668 44.661 1.00 59.25 344 ILE A CA 1
ATOM 2583 C C . ILE A 1 344 ? -31.612 -2.499 45.076 1.00 59.25 344 ILE A C 1
ATOM 2585 O O . ILE A 1 344 ? -32.511 -2.766 44.289 1.00 59.25 344 ILE A O 1
ATOM 2589 N N . VAL A 1 345 ? -31.863 -2.077 46.313 1.00 54.47 345 VAL A N 1
ATOM 2590 C CA . VAL A 1 345 ? -33.226 -1.925 46.840 1.00 54.47 345 VAL A CA 1
ATOM 2591 C C . VAL A 1 345 ? -33.711 -0.495 46.620 1.00 54.47 345 VAL A C 1
ATOM 2593 O O . VAL A 1 345 ? -33.155 0.431 47.208 1.00 54.47 345 VAL A O 1
ATOM 2596 N N . LEU A 1 346 ? -34.771 -0.329 45.826 1.00 52.53 346 LEU A N 1
ATOM 2597 C CA . LEU A 1 346 ? -35.542 0.915 45.744 1.00 52.53 346 LEU A CA 1
ATOM 2598 C C . LEU A 1 346 ? -36.779 0.773 46.640 1.00 52.53 346 LEU A C 1
ATOM 2600 O O . LEU A 1 346 ? -37.487 -0.234 46.563 1.00 52.53 346 LEU A O 1
ATOM 2604 N N . SER A 1 347 ? -37.032 1.739 47.525 1.00 47.28 347 SER A N 1
ATOM 2605 C CA . SER A 1 347 ? -38.182 1.713 48.437 1.00 47.28 347 SER A CA 1
ATOM 2606 C C . SER A 1 347 ? -39.019 2.978 48.321 1.00 47.28 347 SER A C 1
ATOM 2608 O O . SER A 1 347 ? -38.477 4.074 48.434 1.00 47.28 347 SER A O 1
ATOM 2610 N N . GLU A 1 348 ? -40.341 2.832 48.225 1.00 38.16 348 GLU A N 1
ATOM 2611 C CA . GLU A 1 348 ? -41.258 3.929 48.528 1.00 38.16 348 GLU A CA 1
ATOM 2612 C C . GLU A 1 348 ? -41.118 4.305 50.011 1.00 38.16 348 GLU A C 1
ATOM 2614 O O . GLU A 1 348 ? -41.354 3.486 50.906 1.00 38.16 348 GLU A O 1
ATOM 2619 N N . VAL A 1 349 ? -40.783 5.565 50.299 1.00 34.88 349 VAL A N 1
ATOM 2620 C CA . VAL A 1 349 ? -41.113 6.142 51.604 1.00 34.88 349 VAL A CA 1
ATOM 2621 C C . VAL A 1 349 ? -42.636 6.207 51.646 1.00 34.88 349 VAL A C 1
ATOM 2623 O O . VAL A 1 349 ? -43.234 6.974 50.897 1.00 34.88 349 VAL A O 1
ATOM 2626 N N . SER A 1 350 ? -43.257 5.359 52.472 1.00 33.94 350 SER A N 1
ATOM 2627 C CA . SER A 1 350 ? -44.712 5.256 52.651 1.00 33.94 350 SER A CA 1
ATOM 2628 C C . SER A 1 350 ? -45.378 6.637 52.629 1.00 33.94 350 SER A C 1
ATOM 2630 O O . SER A 1 350 ? -45.357 7.362 53.625 1.00 33.94 350 SER A O 1
ATOM 2632 N N . SER A 1 351 ? -46.025 6.974 51.513 1.00 32.38 351 SER A N 1
ATOM 2633 C CA . SER A 1 351 ? -46.677 8.267 51.259 1.00 32.38 351 SER A CA 1
ATOM 2634 C C . SER A 1 351 ? -47.935 8.502 52.108 1.00 32.38 351 SER A C 1
ATOM 2636 O O . SER A 1 351 ? -48.591 9.532 51.994 1.00 32.38 351 SER A O 1
ATOM 2638 N N . SER A 1 352 ? -48.280 7.557 52.985 1.00 32.84 352 SER A N 1
ATOM 2639 C CA . SER A 1 352 ? -49.434 7.619 53.878 1.00 32.84 352 SER A CA 1
ATOM 2640 C C . SER A 1 352 ? -49.009 7.265 55.308 1.00 32.84 352 SER A C 1
ATOM 2642 O O . SER A 1 352 ? -48.925 6.076 55.628 1.00 32.84 352 SER A O 1
ATOM 2644 N N . PRO A 1 353 ? -48.726 8.233 56.205 1.00 39.94 353 PRO A N 1
ATOM 2645 C CA . PRO A 1 353 ? -48.531 7.907 57.612 1.00 39.94 353 PRO A CA 1
ATOM 2646 C C . PRO A 1 353 ? -49.796 7.214 58.126 1.00 39.94 353 PRO A C 1
ATOM 2648 O O . PRO A 1 353 ? -50.901 7.755 58.056 1.00 39.94 353 PRO A O 1
ATOM 2651 N N . LYS A 1 354 ? -49.653 5.982 58.615 1.00 38.22 354 LYS A N 1
ATOM 2652 C CA . LYS A 1 354 ? -50.774 5.235 59.186 1.00 38.22 354 LYS A CA 1
ATOM 2653 C C . LYS A 1 354 ? -51.221 5.974 60.451 1.00 38.22 354 LYS A C 1
ATOM 2655 O O . LYS A 1 354 ? -50.482 6.010 61.431 1.00 38.22 354 LYS A O 1
ATOM 2660 N N . ARG A 1 355 ? -52.408 6.590 60.434 1.00 38.66 355 ARG A N 1
ATOM 2661 C CA . ARG A 1 355 ? -52.988 7.248 61.616 1.00 38.66 355 ARG A CA 1
ATOM 2662 C C . ARG A 1 355 ? -53.208 6.192 62.702 1.00 38.66 355 ARG A C 1
ATOM 2664 O O . ARG A 1 355 ? -53.964 5.245 62.494 1.00 38.66 355 ARG A O 1
ATOM 2671 N N . VAL A 1 356 ? -52.531 6.338 63.839 1.00 42.38 356 VAL A N 1
ATOM 2672 C CA . VAL A 1 356 ? -52.723 5.486 65.017 1.00 42.38 356 VAL A CA 1
ATOM 2673 C C . VAL A 1 356 ? -53.353 6.336 66.109 1.00 42.38 356 VAL A C 1
ATOM 2675 O O . VAL A 1 356 ? -52.683 7.161 66.720 1.00 42.38 356 VAL A O 1
ATOM 2678 N N . ASP A 1 357 ? -54.644 6.127 66.354 1.00 43.53 357 ASP A N 1
ATOM 2679 C CA . ASP A 1 357 ? -55.318 6.709 67.512 1.00 43.53 357 ASP A CA 1
ATOM 2680 C C . ASP A 1 357 ? -54.903 5.931 68.778 1.00 43.53 357 ASP A C 1
ATOM 2682 O O . ASP A 1 357 ? -54.930 4.689 68.787 1.00 43.53 357 ASP A O 1
ATOM 2686 N N . ILE A 1 358 ? -54.485 6.663 69.817 1.00 41.53 358 ILE A N 1
ATOM 2687 C CA . ILE A 1 358 ? -54.086 6.149 71.137 1.00 41.53 358 ILE A CA 1
ATOM 2688 C C . ILE A 1 358 ? -54.888 6.908 72.199 1.00 41.53 358 ILE A C 1
ATOM 2690 O O . ILE A 1 358 ? -54.916 8.140 72.190 1.00 41.53 358 ILE A O 1
ATOM 2694 N N . VAL A 1 359 ? -55.540 6.181 73.108 1.00 41.50 359 VAL A N 1
ATOM 2695 C CA . VAL A 1 359 ? -56.253 6.755 74.258 1.00 41.50 359 VAL A CA 1
ATOM 2696 C C . VAL A 1 359 ? -55.287 6.880 75.440 1.00 41.50 359 VAL A C 1
ATOM 2698 O O . VAL A 1 359 ? -54.406 6.044 75.633 1.00 41.50 359 VAL A O 1
ATOM 2701 N N . VAL A 1 360 ? -55.423 7.942 76.238 1.00 40.34 360 VAL A N 1
ATOM 2702 C CA . VAL A 1 360 ? -54.580 8.170 77.423 1.00 40.34 360 VAL A CA 1
ATOM 2703 C C . VAL A 1 360 ? -54.701 6.985 78.389 1.00 40.34 360 VAL A C 1
ATOM 2705 O O . VAL A 1 360 ? -55.803 6.664 78.828 1.00 40.34 360 VAL A O 1
ATOM 2708 N N . GLY A 1 361 ? -53.567 6.365 78.732 1.00 39.62 361 GLY A N 1
ATOM 2709 C CA . GLY A 1 361 ? -53.500 5.178 79.595 1.00 39.62 361 GLY A CA 1
ATOM 2710 C C . GLY A 1 361 ? -53.414 3.833 78.862 1.00 39.62 361 GLY A C 1
ATOM 2711 O O . GLY A 1 361 ? -53.252 2.814 79.529 1.00 39.62 361 GLY A O 1
ATOM 2712 N N . GLU A 1 362 ? -53.476 3.810 77.526 1.00 40.81 362 GLU A N 1
ATOM 2713 C CA . GLU A 1 362 ? -53.250 2.598 76.728 1.00 40.81 362 GLU A CA 1
ATOM 2714 C C . GLU A 1 362 ? -51.806 2.511 76.210 1.00 40.81 362 GLU A C 1
ATOM 2716 O O . GLU A 1 362 ? -51.215 3.499 75.764 1.00 40.81 362 GLU A O 1
ATOM 2721 N N . GLU A 1 363 ? -51.247 1.299 76.226 1.00 43.69 363 GLU A N 1
ATOM 2722 C CA . GLU A 1 363 ? -50.018 0.965 75.508 1.00 43.69 363 GLU A CA 1
ATOM 2723 C C . GLU A 1 363 ? -50.388 0.338 74.165 1.00 43.69 363 GLU A C 1
ATOM 2725 O O . GLU A 1 363 ? -51.162 -0.620 74.105 1.00 43.69 363 GLU A O 1
ATOM 2730 N N . LYS A 1 364 ? -49.833 0.870 73.073 1.00 44.81 364 LYS A N 1
ATOM 2731 C CA . LYS A 1 364 ? -50.083 0.338 71.733 1.00 44.81 364 LYS A CA 1
ATOM 2732 C C . LYS A 1 364 ? -48.770 0.085 71.020 1.00 44.81 364 LYS A C 1
ATOM 2734 O O . LYS A 1 364 ? -47.942 0.980 70.860 1.00 44.81 364 LYS A O 1
ATOM 2739 N N . GLU A 1 365 ? -48.592 -1.158 70.600 1.00 42.22 365 GLU A N 1
ATOM 2740 C CA . GLU A 1 365 ? -47.424 -1.573 69.841 1.00 42.22 365 GLU A CA 1
ATOM 2741 C C . GLU A 1 365 ? -47.611 -1.181 68.374 1.00 42.22 365 GLU A C 1
ATOM 2743 O O . GLU A 1 365 ? -48.579 -1.587 67.723 1.00 42.22 365 GLU A O 1
ATOM 2748 N N . VAL A 1 366 ? -46.687 -0.374 67.852 1.00 43.09 366 VAL A N 1
ATOM 2749 C CA . VAL A 1 366 ? -46.697 0.036 66.448 1.00 43.09 366 VAL A CA 1
ATOM 2750 C C . VAL A 1 366 ? -45.486 -0.567 65.754 1.00 43.09 366 VAL A C 1
ATOM 2752 O O . VAL A 1 366 ? -44.340 -0.362 66.157 1.00 43.09 366 VAL A O 1
ATOM 2755 N N . ASN A 1 367 ? -45.752 -1.318 64.686 1.00 40.59 367 ASN A N 1
ATOM 2756 C CA . ASN A 1 367 ? -44.705 -1.818 63.808 1.00 40.59 367 ASN A CA 1
ATOM 2757 C C . ASN A 1 367 ? -44.282 -0.691 62.867 1.00 40.59 367 ASN A C 1
ATOM 2759 O O . ASN A 1 367 ? -45.059 -0.285 62.001 1.00 40.59 367 ASN A O 1
ATOM 2763 N N . ILE A 1 368 ? -43.055 -0.204 63.035 1.00 39.34 368 ILE A N 1
ATOM 2764 C CA . ILE A 1 368 ? -42.444 0.780 62.146 1.00 39.34 368 ILE A CA 1
ATOM 2765 C C . ILE A 1 368 ? -41.467 0.032 61.239 1.00 39.34 368 ILE A C 1
ATOM 2767 O O . ILE A 1 368 ? -40.610 -0.727 61.698 1.00 39.34 368 ILE A O 1
ATOM 2771 N N . THR A 1 369 ? -41.615 0.226 59.931 1.00 36.16 369 THR A N 1
ATOM 2772 C CA . THR A 1 369 ? -40.655 -0.278 58.944 1.00 36.16 369 THR A CA 1
ATOM 2773 C C . THR A 1 369 ? -39.815 0.903 58.487 1.00 36.16 369 THR A C 1
ATOM 2775 O O . THR A 1 369 ? -40.338 1.805 57.840 1.00 36.16 369 THR A O 1
ATOM 2778 N N . ILE A 1 370 ? -38.540 0.920 58.873 1.00 36.03 370 ILE A N 1
ATOM 2779 C CA . ILE A 1 370 ? -37.551 1.887 58.390 1.00 36.03 370 ILE A CA 1
ATOM 2780 C C . ILE A 1 370 ? -36.599 1.102 57.496 1.00 36.03 370 ILE A C 1
ATOM 2782 O O . ILE A 1 370 ? -35.850 0.260 57.988 1.00 36.03 370 ILE A O 1
ATOM 2786 N N . ASN A 1 371 ? -36.655 1.355 56.191 1.00 34.12 371 ASN A N 1
ATOM 2787 C CA . ASN A 1 371 ? -35.717 0.792 55.229 1.00 34.12 371 ASN A CA 1
ATOM 2788 C C . ASN A 1 371 ? -34.816 1.933 54.754 1.00 34.12 371 ASN A C 1
ATOM 2790 O O . ASN A 1 371 ? -35.224 2.737 53.926 1.00 34.12 371 ASN A O 1
ATOM 2794 N N . THR A 1 372 ? -33.610 2.033 55.306 1.00 34.22 372 THR A N 1
ATOM 2795 C CA . THR A 1 372 ? -32.577 2.965 54.832 1.00 34.22 372 THR A CA 1
ATOM 2796 C C . THR A 1 372 ? -31.339 2.186 54.405 1.00 34.22 372 THR A C 1
ATOM 2798 O O . THR A 1 372 ? -30.970 1.202 55.046 1.00 34.22 372 THR A O 1
ATOM 2801 N N . LEU A 1 373 ? -30.690 2.633 53.326 1.00 33.12 373 LEU A N 1
ATOM 2802 C CA . LEU A 1 373 ? -29.410 2.105 52.851 1.00 33.12 373 LEU A CA 1
ATOM 2803 C C . LEU A 1 373 ? -28.292 2.507 53.827 1.00 33.12 373 LEU A C 1
ATOM 2805 O O . LEU A 1 373 ? -28.080 3.693 54.068 1.00 33.12 373 LEU A O 1
ATOM 2809 N N . PHE A 1 374 ? -27.556 1.534 54.369 1.00 33.34 374 PHE A N 1
ATOM 2810 C CA . PHE A 1 374 ? -26.316 1.794 55.105 1.00 33.34 374 PHE A CA 1
ATOM 2811 C C . PHE A 1 374 ? -25.109 1.518 54.209 1.00 33.34 374 PHE A C 1
ATOM 2813 O O . PHE A 1 374 ? -25.030 0.472 53.564 1.00 33.34 374 PHE A O 1
ATOM 2820 N N . LYS A 1 375 ? -24.136 2.431 54.229 1.00 29.69 375 LYS A N 1
ATOM 2821 C CA . LYS A 1 375 ? -22.764 2.177 53.781 1.00 29.69 375 LYS A CA 1
ATOM 2822 C C . LYS A 1 375 ? -21.934 1.873 55.027 1.00 29.69 375 LYS A C 1
ATOM 2824 O O . LYS A 1 375 ? -21.854 2.714 55.917 1.00 29.69 375 LYS A O 1
ATOM 2829 N N . THR A 1 376 ? -21.304 0.707 55.096 1.00 28.55 376 THR A N 1
ATOM 2830 C CA . THR A 1 376 ? -20.181 0.481 56.013 1.00 28.55 376 THR A CA 1
ATOM 2831 C C . THR A 1 376 ? -18.929 0.279 55.179 1.00 28.55 376 THR A C 1
ATOM 2833 O O . THR A 1 376 ? -18.889 -0.547 54.265 1.00 28.55 376 THR A O 1
ATOM 2836 N N . GLU A 1 377 ? -17.906 1.089 55.442 1.00 29.22 377 GLU A N 1
ATOM 2837 C CA . GLU A 1 377 ? -16.606 0.922 54.806 1.00 29.22 377 GLU A CA 1
ATOM 2838 C C . GLU A 1 377 ? -16.052 -0.475 55.117 1.00 29.22 377 GLU A C 1
ATOM 2840 O O . GLU A 1 377 ? -15.912 -0.874 56.272 1.00 29.22 377 GLU A O 1
ATOM 2845 N N . GLY A 1 378 ? -15.713 -1.220 54.063 1.00 32.34 378 GLY A N 1
ATOM 2846 C CA . GLY A 1 378 ? -14.747 -2.309 54.164 1.00 32.34 378 GLY A CA 1
ATOM 2847 C C . GLY A 1 378 ? -15.256 -3.675 54.629 1.00 32.34 378 GLY A C 1
ATOM 2848 O O . GLY A 1 378 ? -14.521 -4.340 55.357 1.00 32.34 378 GLY A O 1
ATOM 2849 N N . LYS A 1 379 ? -16.448 -4.123 54.199 1.00 27.86 379 LYS A N 1
ATOM 2850 C CA . LYS A 1 379 ? -16.802 -5.538 53.892 1.00 27.86 379 LYS A CA 1
ATOM 2851 C C . LYS A 1 379 ? -18.293 -5.651 53.549 1.00 27.86 379 LYS A C 1
ATOM 2853 O O . LYS A 1 379 ? -19.133 -5.249 54.343 1.00 27.86 379 LYS A O 1
ATOM 2858 N N . ASN A 1 380 ? -18.612 -6.255 52.402 1.00 28.92 380 ASN A N 1
ATOM 2859 C CA . ASN A 1 380 ? -19.981 -6.572 51.981 1.00 28.92 380 ASN A CA 1
ATOM 2860 C C . ASN A 1 380 ? -20.693 -7.437 53.035 1.00 28.92 380 ASN A C 1
ATOM 2862 O O . ASN A 1 380 ? -20.500 -8.652 53.073 1.00 28.92 380 ASN A O 1
ATOM 2866 N N . GLN A 1 381 ? -21.516 -6.824 53.885 1.00 28.25 381 GLN A N 1
ATOM 2867 C CA . GLN A 1 381 ? -22.535 -7.524 54.661 1.00 28.25 381 GLN A CA 1
ATOM 2868 C C . GLN A 1 381 ? -23.841 -6.736 54.614 1.00 28.25 381 GLN A C 1
ATOM 2870 O O . GLN A 1 381 ? -24.002 -5.710 55.267 1.00 28.25 381 GLN A O 1
ATOM 2875 N N . THR A 1 382 ? -24.789 -7.250 53.839 1.00 28.27 382 THR A N 1
ATOM 2876 C CA . THR A 1 382 ? -26.179 -6.805 53.827 1.00 28.27 382 THR A CA 1
ATOM 2877 C C . THR A 1 382 ? -26.848 -7.347 55.086 1.00 28.27 382 THR A C 1
ATOM 2879 O O . THR A 1 382 ? -27.114 -8.546 55.175 1.00 28.27 382 THR A O 1
ATOM 2882 N N . GLN A 1 383 ? -27.113 -6.504 56.087 1.00 31.67 383 GLN A N 1
ATOM 2883 C CA . GLN A 1 383 ? -27.935 -6.916 57.223 1.00 31.67 383 GLN A CA 1
ATOM 2884 C C . GLN A 1 383 ? -29.377 -6.475 56.976 1.00 31.67 383 GLN A C 1
ATOM 2886 O O . GLN A 1 383 ? -29.736 -5.309 57.102 1.00 31.67 383 GLN A O 1
ATOM 2891 N N . LYS A 1 384 ? -30.196 -7.442 56.568 1.00 33.59 384 LYS A N 1
ATOM 2892 C CA . LYS A 1 384 ? -31.635 -7.286 56.382 1.00 33.59 384 LYS A CA 1
ATOM 2893 C C . LYS A 1 384 ? -32.296 -7.304 57.760 1.00 33.59 384 LYS A C 1
ATOM 2895 O O . LYS A 1 384 ? -32.198 -8.302 58.475 1.00 33.59 384 LYS A O 1
ATOM 2900 N N . THR A 1 385 ? -32.975 -6.232 58.156 1.00 33.75 385 THR A N 1
ATOM 2901 C CA . THR A 1 385 ? -33.897 -6.272 59.297 1.00 33.75 385 THR A CA 1
ATOM 2902 C C . THR A 1 385 ? -35.189 -6.941 58.839 1.00 33.75 385 THR A C 1
ATOM 2904 O O . THR A 1 385 ? -36.203 -6.304 58.568 1.00 33.75 385 THR A O 1
ATOM 2907 N N . ASP A 1 386 ? -35.160 -8.269 58.718 1.00 32.56 386 ASP A N 1
ATOM 2908 C CA . ASP A 1 386 ? -36.379 -9.045 58.519 1.00 32.56 386 ASP A CA 1
ATOM 2909 C C . ASP A 1 386 ? -37.234 -8.919 59.795 1.00 32.56 386 ASP A C 1
ATOM 2911 O O . ASP A 1 386 ? -37.053 -9.652 60.767 1.00 32.56 386 ASP A O 1
ATOM 2915 N N . LYS A 1 387 ? -38.190 -7.980 59.741 1.00 35.31 387 LYS A N 1
ATOM 2916 C CA . LYS A 1 387 ? -39.251 -7.649 60.713 1.00 35.31 387 LYS A CA 1
ATOM 2917 C C . LYS A 1 387 ? -38.903 -6.573 61.752 1.00 35.31 387 LYS A C 1
ATOM 2919 O O . LYS A 1 387 ? -38.391 -6.869 62.825 1.00 35.31 387 LYS A O 1
ATOM 2924 N N . GLY A 1 388 ? -39.365 -5.357 61.440 1.00 37.09 388 GLY A N 1
ATOM 2925 C CA . GLY A 1 388 ? -40.050 -4.433 62.350 1.00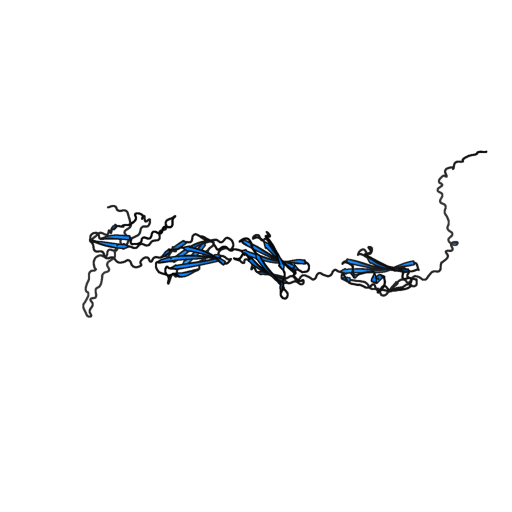 37.09 388 GLY A CA 1
ATOM 2926 C C . GLY A 1 388 ? -39.217 -3.852 63.485 1.00 37.09 388 GLY A C 1
ATOM 2927 O O . GLY A 1 388 ? -39.003 -4.503 64.506 1.00 37.09 388 GLY A O 1
ATOM 2928 N N . MET A 1 389 ? -38.864 -2.572 63.372 1.00 37.16 389 MET A N 1
ATOM 2929 C CA . MET A 1 389 ? -38.593 -1.798 64.577 1.00 37.16 389 MET A CA 1
ATOM 2930 C C . MET A 1 389 ? -39.919 -1.659 65.333 1.00 37.16 389 MET A C 1
ATOM 2932 O O . MET A 1 389 ? -40.918 -1.185 64.788 1.00 37.16 389 MET A O 1
ATOM 2936 N N . LYS A 1 390 ? -39.945 -2.133 66.578 1.00 39.25 390 LYS A N 1
ATOM 2937 C CA . LYS A 1 390 ? -41.095 -1.997 67.471 1.00 39.25 390 LYS A CA 1
ATOM 2938 C C . LYS A 1 390 ? -40.913 -0.727 68.282 1.00 39.25 390 LYS A C 1
ATOM 2940 O O . LYS A 1 390 ? -39.927 -0.610 69.007 1.00 39.25 390 LYS A O 1
ATOM 2945 N N . ALA A 1 391 ? -41.850 0.202 68.141 1.00 39.22 391 ALA A N 1
ATOM 2946 C CA . ALA A 1 391 ? -41.960 1.347 69.028 1.00 39.22 391 ALA A CA 1
ATOM 2947 C C . ALA A 1 391 ? -43.157 1.116 69.953 1.00 39.22 391 ALA A C 1
ATOM 2949 O O . ALA A 1 391 ? -44.290 0.953 69.487 1.00 39.22 391 ALA A O 1
ATOM 2950 N N . ILE A 1 392 ? -42.904 1.088 71.261 1.00 40.06 392 ILE A N 1
ATOM 2951 C CA . ILE A 1 392 ? -43.966 1.177 72.265 1.00 40.06 392 ILE A CA 1
ATOM 2952 C C . ILE A 1 392 ? -44.186 2.659 72.528 1.00 40.06 392 ILE A C 1
ATOM 2954 O O . ILE A 1 392 ? -43.280 3.343 73.002 1.00 40.06 392 ILE A O 1
ATOM 2958 N N . ILE A 1 393 ? -45.380 3.146 72.200 1.00 43.53 393 ILE A N 1
ATOM 2959 C CA . ILE A 1 393 ? -45.791 4.515 72.499 1.00 43.53 393 ILE A CA 1
ATOM 2960 C C . ILE A 1 393 ? -46.625 4.455 73.774 1.00 43.53 393 ILE A C 1
ATOM 2962 O O . ILE A 1 393 ? -47.716 3.882 73.778 1.00 43.53 393 ILE A O 1
ATOM 2966 N N . LYS A 1 394 ? -46.110 5.039 74.859 1.00 45.41 394 LYS A N 1
ATOM 2967 C CA . LYS A 1 394 ? -46.855 5.172 76.116 1.00 45.41 394 LYS A CA 1
ATOM 2968 C C . LYS A 1 394 ? -47.562 6.523 76.126 1.00 45.41 394 LYS A C 1
ATOM 2970 O O . LYS A 1 394 ? -46.909 7.568 76.142 1.00 45.41 394 LYS A O 1
ATOM 2975 N N . GLY A 1 395 ? -48.894 6.509 76.112 1.00 43.31 395 GLY A N 1
ATOM 2976 C CA . GLY A 1 395 ? -49.684 7.712 76.357 1.00 43.31 395 GLY A CA 1
ATOM 2977 C C . GLY A 1 395 ? -49.547 8.118 77.822 1.00 43.31 395 GLY A C 1
ATOM 2978 O O . GLY A 1 395 ? -50.158 7.495 78.689 1.00 43.31 395 GLY A O 1
ATOM 2979 N N . THR A 1 396 ? -48.729 9.129 78.118 1.00 46.84 396 THR A N 1
ATOM 2980 C CA . THR A 1 396 ? -48.635 9.667 79.482 1.00 46.84 396 THR A CA 1
ATOM 2981 C C . THR A 1 396 ? -49.829 10.586 79.784 1.00 46.84 396 THR A C 1
ATOM 2983 O O . THR A 1 396 ? -50.543 11.012 78.880 1.00 46.84 396 THR A O 1
ATOM 2986 N N . GLN A 1 397 ? -50.108 10.788 81.076 1.00 41.28 397 GLN A N 1
ATOM 2987 C CA . GLN A 1 397 ? -51.325 11.394 81.645 1.00 41.28 397 GLN A CA 1
ATOM 2988 C C . GLN A 1 397 ? -51.810 12.695 80.957 1.00 41.28 397 GLN A C 1
ATOM 2990 O O . GLN A 1 397 ? -51.011 13.397 80.330 1.00 41.28 397 GLN A O 1
ATOM 2995 N N . PRO A 1 398 ? -53.101 13.074 81.117 1.00 36.62 398 PRO A N 1
ATOM 2996 C CA . PRO A 1 398 ? -53.656 14.277 80.495 1.00 36.62 398 PRO A CA 1
ATOM 2997 C C . PRO A 1 398 ? -52.807 15.519 80.808 1.00 36.62 398 PRO A C 1
ATOM 2999 O O . PRO A 1 398 ? -52.596 15.849 81.973 1.00 36.62 398 PRO A O 1
ATOM 3002 N N . GLY A 1 399 ? -52.311 16.193 79.764 1.00 40.94 399 GLY A N 1
ATOM 3003 C CA . GLY A 1 399 ? -51.463 17.389 79.878 1.00 40.94 399 GLY A CA 1
ATOM 3004 C C . GLY A 1 399 ? -49.957 17.167 79.679 1.00 40.94 399 GLY A C 1
ATOM 3005 O O . GLY A 1 399 ? -49.204 18.139 79.702 1.00 40.94 399 GLY A O 1
ATOM 3006 N N . CYS A 1 400 ? -49.490 15.937 79.443 1.00 37.62 400 CYS A N 1
ATOM 3007 C CA . CYS A 1 400 ? -48.091 15.682 79.088 1.00 37.62 400 CYS A CA 1
ATOM 3008 C C . CYS A 1 400 ? -47.860 15.750 77.565 1.00 37.62 400 CYS A C 1
ATOM 3010 O O . CYS A 1 400 ? -48.375 14.931 76.813 1.00 37.62 400 CYS A O 1
ATOM 3012 N N . ASN A 1 401 ? -46.997 16.667 77.110 1.00 41.31 401 ASN A N 1
ATOM 3013 C CA . ASN A 1 401 ? -46.514 16.737 75.716 1.00 41.31 401 ASN A CA 1
ATOM 3014 C C . ASN A 1 401 ? -45.330 15.781 75.446 1.00 41.31 401 ASN A C 1
ATOM 3016 O O . ASN A 1 401 ? -44.553 15.998 74.518 1.00 41.31 401 ASN A O 1
ATOM 3020 N N . LYS A 1 402 ? -45.131 14.766 76.297 1.00 38.72 402 LYS A N 1
ATOM 3021 C CA . LYS A 1 402 ? -43.973 13.867 76.254 1.00 38.72 402 LYS A CA 1
ATOM 3022 C C . LYS A 1 402 ? -44.419 12.443 75.927 1.00 38.72 402 LYS A C 1
ATOM 3024 O O . LYS A 1 402 ? -45.091 11.794 76.726 1.00 38.72 402 LYS A O 1
ATOM 3029 N N . PHE A 1 403 ? -43.989 11.961 74.767 1.00 41.97 403 PHE A N 1
ATOM 3030 C CA . PHE A 1 403 ? -44.040 10.552 74.391 1.00 41.97 403 PHE A CA 1
ATOM 3031 C C . PHE A 1 403 ? -42.675 9.932 74.686 1.00 41.97 403 PHE A C 1
ATOM 3033 O O . PHE A 1 403 ? -41.647 10.539 74.383 1.00 41.97 403 PHE A O 1
ATOM 3040 N N . SER A 1 404 ? -42.654 8.746 75.287 1.00 39.66 404 SER A N 1
ATOM 3041 C CA . SER A 1 404 ? -41.443 7.932 75.364 1.00 39.66 404 SER A CA 1
ATOM 3042 C C . SER A 1 404 ? -41.504 6.842 74.303 1.00 39.66 404 SER A C 1
ATOM 3044 O O . SER A 1 404 ? -42.556 6.247 74.068 1.00 39.66 404 SER A O 1
ATOM 3046 N N . PHE A 1 405 ? -40.363 6.603 73.662 1.00 41.75 405 PHE A N 1
ATOM 3047 C CA . PHE A 1 405 ? -40.170 5.511 72.720 1.00 41.75 405 PHE A CA 1
ATOM 3048 C C . PHE A 1 405 ? -39.152 4.555 73.333 1.00 41.75 405 PHE A C 1
ATOM 3050 O O . PHE A 1 405 ? -38.021 4.948 73.620 1.00 41.75 405 PHE A O 1
ATOM 3057 N N . GLU A 1 406 ? -39.548 3.306 73.548 1.00 40.00 406 GLU A N 1
ATOM 3058 C CA . GLU A 1 406 ? -38.622 2.227 73.889 1.00 40.00 406 GLU A CA 1
ATOM 3059 C C . GLU A 1 406 ? -38.393 1.378 72.638 1.00 40.00 406 GLU A C 1
ATOM 3061 O O . GLU A 1 406 ? -39.340 0.848 72.053 1.00 40.00 406 GLU A O 1
ATOM 3066 N N . TRP A 1 407 ? -37.130 1.267 72.226 1.00 44.06 407 TRP A N 1
ATOM 3067 C CA . TRP A 1 407 ? -36.713 0.415 71.118 1.00 44.06 407 TRP A CA 1
ATOM 3068 C C . TRP A 1 407 ? -36.154 -0.893 71.672 1.00 44.06 407 TRP A C 1
ATOM 3070 O O . TRP A 1 407 ? -35.278 -0.883 72.535 1.00 44.06 407 TRP A O 1
ATOM 3080 N N . THR A 1 408 ? -36.600 -2.028 71.141 1.00 37.91 408 THR A N 1
ATOM 3081 C CA . THR A 1 408 ? -35.954 -3.326 71.383 1.00 37.91 408 THR A CA 1
ATOM 3082 C C . THR A 1 408 ? -35.349 -3.826 70.078 1.00 37.91 408 THR A C 1
ATOM 3084 O O . THR A 1 408 ? -36.036 -4.390 69.229 1.00 37.91 408 THR A O 1
ATOM 3087 N N . ALA A 1 409 ? -34.045 -3.606 69.895 1.00 37.72 409 ALA A N 1
ATOM 3088 C CA . ALA A 1 409 ? -33.292 -4.251 68.827 1.00 37.72 409 ALA A CA 1
ATOM 3089 C C . ALA A 1 409 ? -32.930 -5.676 69.269 1.00 37.72 409 ALA A C 1
ATOM 3091 O O . ALA A 1 409 ? -32.432 -5.879 70.374 1.00 37.72 409 ALA A O 1
ATOM 3092 N N . LYS A 1 410 ? -33.161 -6.681 68.416 1.00 34.09 410 LYS A N 1
ATOM 3093 C CA . LYS A 1 410 ? -32.805 -8.075 68.740 1.00 34.09 410 LYS A CA 1
ATOM 3094 C C . LYS A 1 410 ? -31.290 -8.329 68.756 1.00 34.09 410 LYS A C 1
ATOM 3096 O O . LYS A 1 410 ? -30.873 -9.344 69.295 1.00 34.09 410 LYS A O 1
ATOM 3101 N N . ASN A 1 411 ? -30.490 -7.409 68.208 1.00 33.09 411 ASN A N 1
ATOM 3102 C CA . ASN A 1 411 ? -29.030 -7.463 68.178 1.00 33.09 411 ASN A CA 1
ATOM 3103 C C . ASN A 1 411 ? -28.458 -6.086 68.575 1.00 33.09 411 ASN A C 1
ATOM 3105 O O . ASN A 1 411 ? -28.800 -5.077 67.963 1.00 33.09 411 ASN A O 1
ATOM 3109 N N . ASN A 1 412 ? -27.597 -6.055 69.597 1.00 30.52 412 ASN A N 1
ATOM 3110 C CA . ASN A 1 412 ? -27.033 -4.870 70.273 1.00 30.52 412 ASN A CA 1
ATOM 3111 C C . ASN A 1 412 ? -26.041 -4.022 69.433 1.00 30.52 412 ASN A C 1
ATOM 3113 O O . ASN A 1 412 ? -25.017 -3.583 69.951 1.00 30.52 412 ASN A O 1
ATOM 3117 N N . ALA A 1 413 ? -26.295 -3.773 68.150 1.00 29.50 413 ALA A N 1
ATOM 3118 C CA . ALA A 1 413 ? -25.410 -2.954 67.320 1.00 29.50 413 ALA A CA 1
ATOM 3119 C C . ALA A 1 413 ? -26.209 -1.975 66.453 1.00 29.50 413 ALA A C 1
ATOM 3121 O O . ALA A 1 413 ? -26.400 -2.195 65.264 1.00 29.50 413 ALA A O 1
ATOM 3122 N N . PHE A 1 414 ? -26.676 -0.888 67.064 1.00 30.78 414 PHE A N 1
ATOM 3123 C CA . PHE A 1 414 ? -27.138 0.299 66.349 1.00 30.78 414 PHE A CA 1
ATOM 3124 C C . PHE A 1 414 ? -26.515 1.532 67.006 1.00 30.78 414 PHE A C 1
ATOM 3126 O O . PHE A 1 414 ? -26.751 1.800 68.182 1.00 30.78 414 PHE A O 1
ATOM 3133 N N . ALA A 1 415 ? -25.724 2.275 66.236 1.00 30.50 415 ALA A N 1
ATOM 3134 C CA . ALA A 1 415 ? -25.387 3.665 66.510 1.00 30.50 415 ALA A CA 1
ATOM 3135 C C . ALA A 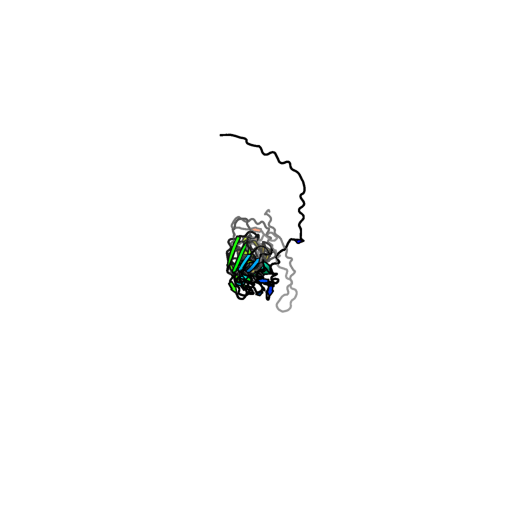1 415 ? -25.869 4.462 65.296 1.00 30.50 415 ALA A C 1
ATOM 3137 O O . ALA A 1 415 ? -25.437 4.205 64.174 1.00 30.50 415 ALA A O 1
ATOM 3138 N N . THR A 1 416 ? -26.831 5.358 65.500 1.00 31.80 416 THR A N 1
ATOM 3139 C CA . THR A 1 416 ? -27.347 6.241 64.452 1.00 31.80 416 THR A CA 1
ATOM 3140 C C . THR A 1 416 ? -26.640 7.586 64.564 1.00 31.80 416 THR A C 1
ATOM 3142 O O . THR A 1 416 ? -26.783 8.251 65.586 1.00 31.80 416 THR A O 1
ATOM 3145 N N . ASP A 1 417 ? -25.915 7.994 63.523 1.00 27.86 417 ASP A N 1
ATOM 3146 C CA . ASP A 1 417 ? -25.252 9.311 63.449 1.00 27.86 417 ASP A CA 1
ATOM 3147 C C . ASP A 1 417 ? -26.154 10.409 62.847 1.00 27.86 417 ASP A C 1
ATOM 3149 O O . ASP A 1 417 ? -25.711 11.522 62.584 1.00 27.86 417 ASP A O 1
ATOM 3153 N N . HIS A 1 418 ? -27.439 10.113 62.621 1.00 32.91 418 HIS A N 1
ATOM 3154 C CA . HIS A 1 418 ? -28.411 11.066 62.085 1.00 32.91 418 HIS A CA 1
ATOM 3155 C C . HIS A 1 418 ? -29.636 11.152 63.003 1.00 32.91 418 HIS A C 1
ATOM 3157 O O . HIS A 1 418 ? -30.229 10.135 63.364 1.00 32.91 418 HIS A O 1
ATOM 3163 N N . ASN A 1 419 ? -30.003 12.381 63.385 1.00 31.91 419 ASN A N 1
ATOM 3164 C CA . ASN A 1 419 ? -31.230 12.681 64.120 1.00 31.91 419 ASN A CA 1
ATOM 3165 C C . ASN A 1 419 ? -32.437 12.446 63.203 1.00 31.91 419 ASN A C 1
ATOM 3167 O O . ASN A 1 419 ? -32.596 13.146 62.206 1.00 31.91 419 ASN A O 1
ATOM 3171 N N . TYR A 1 420 ? -33.292 11.485 63.545 1.00 36.56 420 TYR A N 1
ATOM 3172 C CA . TYR A 1 420 ? -34.592 11.317 62.897 1.00 36.56 420 TYR A CA 1
ATOM 3173 C C . TYR A 1 420 ? -35.662 12.057 63.708 1.00 36.56 420 TYR A C 1
ATOM 3175 O O . TYR A 1 420 ? -35.822 11.791 64.901 1.00 36.56 420 TYR A O 1
ATOM 3183 N N . ASP A 1 421 ? -36.409 12.957 63.065 1.00 34.50 421 ASP A N 1
ATOM 3184 C CA . ASP A 1 421 ? -37.513 13.681 63.700 1.00 34.50 421 ASP A CA 1
ATOM 3185 C C . ASP A 1 421 ? -38.817 12.874 63.590 1.00 34.50 421 ASP A C 1
ATOM 3187 O O . ASP A 1 421 ? -39.313 12.608 62.493 1.00 34.50 421 ASP A O 1
ATOM 3191 N N . ILE A 1 422 ? -39.402 12.502 64.732 1.00 38.28 422 ILE A N 1
ATOM 3192 C CA . ILE A 1 422 ? -40.759 11.943 64.805 1.00 38.28 422 ILE A CA 1
ATOM 3193 C C . ILE A 1 422 ? -41.717 13.078 65.173 1.00 38.28 422 ILE A C 1
ATOM 3195 O O . ILE A 1 422 ? -41.593 13.689 66.235 1.00 38.28 422 ILE A O 1
ATOM 3199 N N . TYR A 1 423 ? -42.699 13.346 64.312 1.00 36.62 423 TYR A N 1
ATOM 3200 C CA . TYR A 1 423 ? -43.734 14.350 64.564 1.00 36.62 423 TYR A CA 1
ATOM 3201 C C . TYR A 1 423 ? -44.944 13.703 65.236 1.00 36.62 423 TYR A C 1
ATOM 3203 O O . TYR A 1 423 ? -45.522 12.757 64.700 1.00 36.62 423 TYR A O 1
ATOM 3211 N N . VAL A 1 424 ? -45.359 14.238 66.387 1.00 36.94 424 VAL A N 1
ATOM 3212 C CA . VAL A 1 424 ? -46.607 13.843 67.052 1.00 36.94 424 VAL A CA 1
ATOM 3213 C C . VAL A 1 424 ? -47.536 15.046 67.128 1.00 36.94 424 VAL A C 1
ATOM 3215 O O . VAL A 1 424 ? -47.149 16.115 67.598 1.00 36.94 424 VAL A O 1
ATOM 3218 N N . TYR A 1 425 ? -48.769 14.863 66.664 1.00 35.25 425 TYR A N 1
ATOM 3219 C CA . TYR A 1 425 ? -49.806 15.887 66.686 1.00 35.25 425 TYR A CA 1
ATOM 3220 C C . TYR A 1 425 ? -50.822 15.540 67.773 1.00 35.25 425 TYR A C 1
ATOM 3222 O O . TYR A 1 425 ? -51.475 14.499 67.706 1.00 35.25 425 TYR A O 1
ATOM 3230 N N . THR A 1 426 ? -50.969 16.403 68.776 1.00 37.12 426 THR A N 1
ATOM 3231 C CA . THR A 1 426 ? -52.067 16.326 69.743 1.00 37.12 426 THR A CA 1
ATOM 3232 C C . THR A 1 426 ? -53.266 17.090 69.194 1.00 37.12 426 THR A C 1
ATOM 3234 O O . THR A 1 426 ? -53.178 18.283 68.919 1.00 37.12 426 THR A O 1
ATOM 3237 N N . VAL A 1 427 ? -54.399 16.404 69.041 1.00 36.31 427 VAL A N 1
ATOM 3238 C CA . VAL A 1 427 ? -55.679 17.034 68.696 1.00 36.31 427 VAL A CA 1
ATOM 3239 C C . VAL A 1 427 ? -56.457 17.224 70.005 1.00 36.31 427 VAL A C 1
ATOM 3241 O O . VAL A 1 427 ? -56.783 16.220 70.643 1.00 36.31 427 VAL A O 1
ATOM 3244 N N . PRO A 1 428 ? -56.725 18.461 70.467 1.00 34.91 428 PRO A N 1
ATOM 3245 C CA . PRO A 1 428 ? -57.583 18.680 71.630 1.00 34.91 428 PRO A CA 1
ATOM 3246 C C . PRO A 1 428 ? -58.991 18.141 71.346 1.00 34.91 428 PRO A C 1
ATOM 3248 O O . PRO A 1 428 ? -59.451 18.190 70.205 1.00 34.91 428 PRO A O 1
ATOM 3251 N N . GLN A 1 429 ? -59.666 17.596 72.362 1.00 35.47 429 GLN A N 1
ATOM 3252 C CA . GLN A 1 429 ? -60.969 16.946 72.186 1.00 35.47 429 GLN A CA 1
ATOM 3253 C C . GLN A 1 429 ? -62.013 17.843 71.491 1.00 35.47 429 GLN A C 1
ATOM 3255 O O . GLN A 1 429 ? -62.053 19.047 71.719 1.00 35.47 429 GLN A O 1
ATOM 3260 N N . SER A 1 430 ? -62.825 17.180 70.657 1.00 35.09 430 SER A N 1
ATOM 3261 C CA . SER A 1 430 ? -63.936 17.591 69.779 1.00 35.09 430 SER A CA 1
ATOM 3262 C C . SER A 1 430 ? -64.385 19.071 69.755 1.00 35.09 430 SER A C 1
ATOM 3264 O O . SER A 1 430 ? -64.673 19.642 70.807 1.00 35.09 430 SER A O 1
ATOM 3266 N N . PRO A 1 431 ? -64.597 19.677 68.563 1.00 39.41 431 PRO A N 1
ATOM 3267 C CA . PRO A 1 431 ? -65.102 21.048 68.442 1.00 39.41 431 PRO A CA 1
ATOM 3268 C C . PRO A 1 431 ? -66.530 21.206 68.996 1.00 39.41 431 PRO A C 1
ATOM 3270 O O . PRO A 1 431 ? -67.353 20.290 68.938 1.00 39.41 431 PRO A O 1
ATOM 3273 N N . LYS A 1 432 ? -66.836 22.400 69.521 1.00 38.34 432 LYS A N 1
ATOM 3274 C CA . LYS A 1 432 ? -68.154 22.769 70.062 1.00 38.34 432 LYS A CA 1
ATOM 3275 C C . LYS A 1 432 ? -69.164 22.935 68.914 1.00 38.34 432 LYS A C 1
ATOM 3277 O O . LYS A 1 432 ? -68.989 23.794 68.056 1.00 38.34 432 LYS A O 1
ATOM 3282 N N . ILE A 1 433 ? -70.221 22.124 68.902 1.00 37.09 433 ILE A N 1
ATOM 3283 C CA . ILE A 1 433 ? -71.290 22.149 67.888 1.00 37.09 433 ILE A CA 1
ATOM 3284 C C . ILE A 1 433 ? -72.316 23.237 68.249 1.00 37.09 433 ILE A C 1
ATOM 3286 O O . ILE A 1 433 ? -72.853 23.215 69.355 1.00 37.09 433 ILE A O 1
ATOM 3290 N N . THR A 1 434 ? -72.634 24.149 67.322 1.00 40.75 434 THR A N 1
ATOM 3291 C CA . THR A 1 434 ? -73.737 25.123 67.479 1.00 40.75 434 THR A CA 1
ATOM 3292 C C . THR A 1 434 ? -74.706 25.008 66.297 1.00 40.75 434 THR A C 1
ATOM 3294 O O . THR A 1 434 ? -74.275 25.042 65.147 1.00 40.75 434 THR A O 1
ATOM 3297 N N . LYS A 1 435 ? -76.009 24.845 66.571 1.00 38.00 435 LYS A N 1
ATOM 3298 C CA . LYS A 1 435 ? -77.073 24.649 65.567 1.00 38.00 435 LYS A CA 1
ATOM 3299 C C . LYS A 1 435 ? -77.663 26.001 65.139 1.00 38.00 435 LYS A C 1
ATOM 3301 O O . LYS A 1 435 ? -78.054 26.769 66.013 1.00 38.00 435 LYS A O 1
ATOM 3306 N N . LEU A 1 436 ? -77.720 26.297 63.832 1.00 44.59 436 LEU A N 1
ATOM 3307 C CA . LEU A 1 436 ? -78.073 27.640 63.340 1.00 44.59 436 LEU A CA 1
ATOM 3308 C C . LEU A 1 436 ? -79.556 27.846 62.957 1.00 44.59 436 LEU A C 1
ATOM 3310 O O . LEU A 1 436 ? -80.096 28.821 63.447 1.00 44.59 436 LEU A O 1
ATOM 3314 N N . PHE A 1 437 ? -80.261 26.993 62.193 1.00 35.41 437 PHE A N 1
ATOM 3315 C CA . PHE A 1 437 ? -81.727 27.122 61.949 1.00 35.41 437 PHE A CA 1
ATOM 3316 C C . PHE A 1 437 ? -82.355 25.829 61.379 1.00 35.41 437 PHE A C 1
ATOM 3318 O O . PHE A 1 437 ? -81.660 25.053 60.728 1.00 35.41 437 PHE A O 1
ATOM 3325 N N . ASP A 1 438 ? -83.674 25.639 61.558 1.00 46.62 438 ASP A N 1
ATOM 3326 C CA . ASP A 1 438 ? -84.459 24.523 60.993 1.00 46.62 438 ASP A CA 1
ATOM 3327 C C . ASP A 1 438 ? -85.314 24.971 59.785 1.00 46.62 438 ASP A C 1
ATOM 3329 O O . ASP A 1 438 ? -86.217 25.797 59.952 1.00 46.62 438 ASP A O 1
ATOM 3333 N N . LYS A 1 439 ? -85.097 24.379 58.593 1.00 31.30 439 LYS A N 1
ATOM 3334 C CA . LYS A 1 439 ? -86.167 23.973 57.645 1.00 31.30 439 LYS A CA 1
ATOM 3335 C C . LYS A 1 439 ? -85.664 23.124 56.453 1.00 31.30 439 LYS A C 1
ATOM 3337 O O . LYS A 1 439 ? -84.974 23.636 55.584 1.00 31.30 439 LYS A O 1
ATOM 3342 N N . MET A 1 440 ? -86.120 21.858 56.469 1.00 32.69 440 MET A N 1
ATOM 3343 C CA . MET A 1 440 ? -86.469 20.883 55.402 1.00 32.69 440 MET A CA 1
ATOM 3344 C C . MET A 1 440 ? -85.547 20.817 54.165 1.00 32.69 440 MET A C 1
ATOM 3346 O O . MET A 1 440 ? -85.569 21.726 53.351 1.00 32.69 440 MET A O 1
ATOM 3350 N N . GLU A 1 441 ? -84.746 19.775 53.916 1.00 38.41 441 GLU A N 1
ATOM 3351 C CA . GLU A 1 441 ? -84.947 18.329 54.105 1.00 38.41 441 GLU A CA 1
ATOM 3352 C C . GLU A 1 441 ? -83.712 17.658 54.754 1.00 38.41 441 GLU A C 1
ATOM 3354 O O . GLU A 1 441 ? -82.633 17.605 54.171 1.00 38.41 441 GLU A O 1
ATOM 3359 N N . GLY A 1 442 ? -83.863 17.101 55.960 1.00 34.62 442 GLY A N 1
ATOM 3360 C CA . GLY A 1 442 ? -83.022 15.990 56.439 1.00 34.62 442 GLY A CA 1
ATOM 3361 C C . GLY A 1 442 ? -81.572 16.234 56.901 1.00 34.62 442 GLY A C 1
ATOM 3362 O O . GLY A 1 442 ? -80.960 15.263 57.337 1.00 34.62 442 GLY A O 1
ATOM 3363 N N . TYR A 1 443 ? -81.021 17.454 56.890 1.00 28.95 443 TYR A N 1
ATOM 3364 C CA . TYR A 1 443 ? -79.672 17.741 57.420 1.00 28.95 443 TYR A CA 1
ATOM 3365 C C . TYR A 1 443 ? -79.636 19.008 58.296 1.00 28.95 443 TYR A C 1
ATOM 3367 O O . TYR A 1 443 ? -80.164 20.046 57.903 1.00 28.95 443 TYR A O 1
ATOM 3375 N N . ASP A 1 444 ? -78.967 18.936 59.455 1.00 33.47 444 ASP A N 1
ATOM 3376 C CA . ASP A 1 444 ? -78.571 20.108 60.251 1.00 33.47 444 ASP A CA 1
ATOM 3377 C C . ASP A 1 444 ? -77.298 20.726 59.640 1.00 33.47 444 ASP A C 1
ATOM 3379 O O . ASP A 1 444 ? -76.295 20.033 59.457 1.00 33.47 444 ASP A O 1
ATOM 3383 N N . VAL A 1 445 ? -77.295 22.034 59.351 1.00 34.09 445 VAL A N 1
ATOM 3384 C CA . VAL A 1 445 ? -76.054 22.754 59.009 1.00 34.09 445 VAL A CA 1
ATOM 3385 C C . VAL A 1 445 ? -75.305 23.061 60.304 1.00 34.09 445 VAL A C 1
ATOM 3387 O O . VAL A 1 445 ? -75.739 23.890 61.106 1.00 34.09 445 VAL A O 1
ATOM 3390 N N . ILE A 1 446 ? -74.175 22.381 60.498 1.00 37.72 446 ILE A N 1
ATOM 3391 C CA . ILE A 1 446 ? -73.244 22.601 61.607 1.00 37.72 446 ILE A CA 1
ATOM 3392 C C . ILE A 1 446 ? -72.011 23.314 61.051 1.00 37.72 446 ILE A C 1
ATOM 3394 O O . ILE A 1 446 ? -71.355 22.808 60.141 1.00 37.72 446 ILE A O 1
ATOM 3398 N N . THR A 1 447 ? -71.674 24.478 61.600 1.00 33.94 447 THR A N 1
ATOM 3399 C CA . THR A 1 447 ? -70.400 25.155 61.324 1.00 33.94 447 THR A CA 1
ATOM 3400 C C . THR A 1 447 ? -69.360 24.790 62.379 1.00 33.94 447 THR A C 1
ATOM 3402 O O . THR A 1 447 ? -69.672 24.757 63.570 1.00 33.94 447 THR A O 1
ATOM 3405 N N . TYR A 1 448 ? -68.122 24.552 61.942 1.00 35.44 448 TYR A N 1
ATOM 3406 C CA . TYR A 1 448 ? -66.959 24.311 62.799 1.00 35.44 448 TYR A CA 1
ATOM 3407 C C . TYR A 1 448 ? -66.160 25.610 62.959 1.00 35.44 448 TYR A C 1
ATOM 3409 O O . TYR A 1 448 ? -65.882 26.272 61.959 1.00 35.44 448 TYR A O 1
ATOM 3417 N N . GLU A 1 449 ? -65.735 25.952 64.176 1.00 35.28 449 GLU A N 1
ATOM 3418 C CA . GLU A 1 449 ? -64.593 26.862 64.336 1.00 35.28 449 GLU A CA 1
ATOM 3419 C C . GLU A 1 449 ? -63.295 26.061 64.117 1.00 35.28 449 GLU A C 1
ATOM 3421 O O . GLU A 1 449 ? -63.175 24.954 64.657 1.00 35.28 449 GLU A O 1
ATOM 3426 N N . PRO A 1 450 ? -62.328 26.551 63.317 1.00 28.97 450 PRO A N 1
ATOM 3427 C CA . PRO A 1 450 ? -61.052 25.865 63.137 1.00 28.97 450 PRO A CA 1
ATOM 3428 C C . PRO A 1 450 ? -60.299 25.770 64.470 1.00 28.97 450 PRO A C 1
ATOM 3430 O O . PRO A 1 450 ? -60.089 26.781 65.135 1.00 28.97 450 PRO A O 1
ATOM 3433 N N . VAL A 1 451 ? -59.857 24.568 64.848 1.00 37.03 451 VAL A N 1
ATOM 3434 C CA . VAL A 1 451 ? -58.947 24.370 65.987 1.00 37.03 451 VAL A CA 1
ATOM 3435 C C . VAL A 1 451 ? -57.513 24.404 65.458 1.00 37.03 451 VAL A C 1
ATOM 3437 O O . VAL A 1 451 ? -57.162 23.605 64.588 1.00 37.03 451 VAL A O 1
ATOM 3440 N N . GLU A 1 452 ? -56.682 25.322 65.957 1.00 33.75 452 GLU A N 1
ATOM 3441 C CA . GLU A 1 452 ? -55.256 25.378 65.612 1.00 33.75 452 GLU A CA 1
ATOM 3442 C C . GLU A 1 452 ? -54.537 24.095 66.060 1.00 33.75 452 GLU A C 1
ATOM 3444 O O . GLU A 1 452 ? -54.521 23.741 67.241 1.00 33.75 452 GLU A O 1
ATOM 3449 N N . ALA A 1 453 ? -53.921 23.389 65.110 1.00 32.50 453 ALA A N 1
ATOM 3450 C CA . ALA A 1 453 ? -53.057 22.251 65.398 1.00 32.50 453 ALA A CA 1
ATOM 3451 C C . ALA A 1 453 ? -51.684 22.749 65.876 1.00 32.50 453 ALA A C 1
ATOM 3453 O O . ALA A 1 453 ? -50.977 23.441 65.143 1.00 32.50 453 ALA A O 1
ATOM 3454 N N . VAL A 1 454 ? -51.274 22.369 67.088 1.00 34.50 454 VAL A N 1
ATOM 3455 C CA . VAL A 1 454 ? -49.954 22.728 67.627 1.00 34.50 454 VAL A CA 1
ATOM 3456 C C . VAL A 1 454 ? -48.919 21.692 67.180 1.00 34.50 454 VAL A C 1
ATOM 3458 O O . VAL A 1 454 ? -49.016 20.510 67.512 1.00 34.50 454 VAL A O 1
ATOM 3461 N N . LYS A 1 455 ? -47.916 22.133 66.412 1.00 30.11 455 LYS A N 1
ATOM 3462 C CA . LYS A 1 455 ? -46.784 21.311 65.955 1.00 30.11 455 LYS A CA 1
ATOM 3463 C C . LYS A 1 455 ? -45.712 21.263 67.046 1.00 30.11 455 LYS A C 1
ATOM 3465 O O . LYS A 1 455 ? -45.084 22.280 67.318 1.00 30.11 455 LYS A O 1
ATOM 3470 N N . ASN A 1 456 ? -45.453 20.087 67.616 1.00 36.22 456 ASN A N 1
ATOM 3471 C CA . ASN A 1 456 ? -44.353 19.886 68.562 1.00 36.22 456 ASN A CA 1
ATOM 3472 C C . ASN A 1 456 ? -43.239 19.048 67.913 1.00 36.22 456 ASN A C 1
ATOM 3474 O O . ASN A 1 456 ? -43.497 17.958 67.404 1.00 36.22 456 ASN A O 1
ATOM 3478 N N . LEU A 1 457 ? -42.007 19.567 67.926 1.00 29.67 457 LEU A N 1
ATOM 3479 C CA . LEU A 1 457 ? -40.794 18.821 67.572 1.00 29.67 457 LEU A CA 1
ATOM 3480 C C . LEU A 1 457 ? -40.270 18.103 68.821 1.00 29.67 457 LEU A C 1
ATOM 3482 O O . LEU A 1 457 ? -40.142 18.728 69.874 1.00 29.67 457 LEU A O 1
ATOM 3486 N N . VAL A 1 458 ? -39.911 16.827 68.700 1.00 36.72 458 VAL A N 1
ATOM 3487 C CA . VAL A 1 458 ? -39.171 16.101 69.740 1.00 36.72 458 VAL A CA 1
ATOM 3488 C C . VAL A 1 458 ? -37.856 15.630 69.129 1.00 36.72 458 VAL A C 1
ATOM 3490 O O . VAL A 1 458 ? -37.861 14.736 68.287 1.00 36.72 458 VAL A O 1
ATOM 3493 N N . SER A 1 459 ? -36.738 16.239 69.532 1.00 31.38 459 SER A N 1
ATOM 3494 C CA . SER A 1 459 ? -35.397 15.807 69.124 1.00 31.38 459 SER A CA 1
ATOM 3495 C C . SER A 1 459 ? -34.832 14.777 70.109 1.00 31.38 459 SER A C 1
ATOM 3497 O O . SER A 1 459 ? -35.057 14.857 71.320 1.00 31.38 459 SER A O 1
ATOM 3499 N N . MET A 1 460 ? -34.095 13.787 69.596 1.00 34.22 460 MET A N 1
ATOM 3500 C CA . MET A 1 460 ? -33.452 12.754 70.415 1.00 34.22 460 MET A CA 1
ATOM 3501 C C . MET A 1 460 ? -32.251 13.331 71.182 1.00 34.22 460 MET A C 1
ATOM 3503 O O . MET A 1 460 ? -31.129 13.373 70.687 1.00 34.22 460 MET A O 1
ATOM 3507 N N . GLY A 1 461 ? -32.486 13.766 72.419 1.00 26.59 461 GLY A N 1
ATOM 3508 C CA . GLY A 1 461 ? -31.454 14.063 73.412 1.00 26.59 461 GLY A CA 1
ATOM 3509 C C . GLY A 1 461 ? -31.511 13.057 74.560 1.00 26.59 461 GLY A C 1
ATOM 3510 O O . GLY A 1 461 ? -32.595 12.648 74.967 1.00 26.59 461 GLY A O 1
ATOM 3511 N N . LYS A 1 462 ? -30.340 12.644 75.065 1.00 25.62 462 LYS A N 1
ATOM 3512 C CA . LYS A 1 462 ? -30.164 11.744 76.221 1.00 25.62 462 LYS A CA 1
ATOM 3513 C C . LYS A 1 462 ? -31.207 11.986 77.321 1.00 25.62 462 LYS A C 1
ATOM 3515 O O . LYS A 1 462 ? -31.352 13.109 77.794 1.00 25.62 462 LYS A O 1
ATOM 3520 N N . ASN A 1 463 ? -31.831 10.897 77.777 1.00 28.33 463 ASN A N 1
ATOM 3521 C CA . ASN A 1 463 ? -32.563 10.837 79.041 1.00 28.33 463 ASN A CA 1
ATOM 3522 C C . ASN A 1 463 ? -31.769 11.517 80.156 1.00 28.33 463 ASN A C 1
ATOM 3524 O O . ASN A 1 463 ? -30.655 11.081 80.430 1.00 28.33 463 ASN A O 1
ATOM 3528 N N . LEU A 1 464 ? -32.386 12.472 80.841 1.00 23.44 464 LEU A N 1
ATOM 3529 C CA . LEU A 1 464 ? -32.254 12.708 82.276 1.00 23.44 464 LEU A CA 1
ATOM 3530 C C . LEU A 1 464 ? -33.601 13.281 82.749 1.00 23.44 464 LEU A C 1
ATOM 3532 O O . LEU A 1 464 ? -34.296 13.931 81.966 1.00 23.44 464 LEU A O 1
ATOM 3536 N N . CYS A 1 465 ? -33.979 12.949 83.985 1.00 26.53 465 CYS A N 1
ATOM 3537 C CA . CYS A 1 465 ? -35.185 13.425 84.666 1.00 26.53 465 CYS A CA 1
ATOM 3538 C C . CYS A 1 465 ? -35.438 14.929 84.509 1.00 26.53 465 CYS A C 1
ATOM 3540 O O . CYS A 1 465 ? -34.448 15.695 84.524 1.00 26.53 465 CYS A O 1
#

Radius of gyration: 60.94 Å; chains: 1; bounding box: 201×38×154 Å